Protein 5J41 (pdb70)

Radius of gyration: 21.09 Å; Cα contacts (8 Å, |Δi|>4): 608; chains: 2; bounding box: 46×56×52 Å

Solvent-accessible surface area: 17839 Å² total; per-residue (Å²): 108,73,15,20,0,10,19,41,49,12,37,11,64,0,2,5,1,16,0,0,0,16,14,52,49,58,63,40,101,48,84,94,10,56,91,142,78,31,128,126,26,74,42,92,88,73,7,29,44,16,115,18,6,39,1,54,37,54,141,18,51,0,22,30,11,15,0,1,5,3,6,0,0,47,52,48,47,10,22,21,146,66,87,87,20,7,0,49,0,0,9,0,0,15,4,0,32,59,5,9,57,102,0,47,58,9,1,98,104,76,43,153,79,10,61,120,109,28,52,175,54,3,67,41,61,0,118,11,2,24,49,20,0,58,139,24,99,46,2,150,30,32,3,8,13,99,68,13,1,0,0,0,1,5,0,0,1,0,0,41,8,0,68,62,3,10,114,39,23,3,123,73,17,94,45,0,52,57,0,19,41,85,2,26,60,69,115,121,0,130,64,16,29,78,28,94,98,22,79,114,42,68,10,3,53,58,73,86,95,116,19,24,0,10,19,40,50,13,36,10,66,0,2,5,1,15,0,0,0,15,14,51,46,56,81,51,122,50,83,93,11,56,91,144,76,31,130,125,27,74,43,89,89,73,7,30,43,15,115,18,6,40,1,55,37,55,140,18,50,0,22,31,9,16,0,0,5,3,6,0,0,45,50,52,47,9,23,21,146,65,86,85,20,6,0,50,0,0,9,0,1,14,4,0,32,60,4,9,56,103,1,46,56,9,1,99,104,75,36,130,86,10,62,121,109,30,53,173,53,2,68,41,61,0,117,11,2,23,49,17,0,58,138,25,100,45,2,151,30,30,3,8,12,97,68,13,1,0,0,0,0,4,0,0,1,0,0,38,8,0,66,62,3,11,114,36,22,2,123,77,20,92,44,0,46,56,0,21,44,84,2,27,59,69,113,121,0,129,66,16,30,76,26,93,98,21,78,114,42,68,10,3,52,57,72,65,95

B-factor: mean 14.86, std 7.81, range [5.64, 58.62]

Organism: Homo sapiens (NCBI:txid9606)

CATH classification: 3.40.30.10 (+1 more: 1.20.1050.10)

GO terms:
  GO:0004364 glutathione transferase activity (F, IDA)
  GO:1901687 glutathione derivative biosynthetic process (P, IDA)
  GO:0051122 hepoxilin biosynthetic process (P, IDA)
  GO:0110076 negative regulation of ferroptosis (P, IDA)
  GO:0006693 prostaglandin metabolic process (P, IDA)
  GO:0006749 glutathione metabolic process (P, IDA)
  GO:0006805 xenobiotic metabolic process (P, IDA)
  GO:0005634 nucleus (C, EXP)
  GO:0005737 cytoplasm (C, EXP)
  GO:0005739 mitochondrion (C, EXP)
  GO:0004364 glutathione transferase activity (F, EXP)
  GO:0007417 central nervous system development (P, TAS)
  GO:0005515 protein binding (F, IPI)
  GO:1904813 ficolin-1-rich granule lumen (C, TAS)
  GO:0034774 secretory granule lumen (C, TAS)
  GO:0005576 extracellular region (C, TAS)
  GO:0005829 cytosol (C, TAS)
  GO:0004602 glutathione peroxidase activity (F, IDA)
  GO:0043651 linoleic acid metabolic process (P, IDA)
  GO:0035730 S-nitrosoglutathione binding (F, IDA)

Sequence (417 aa):
PPYTVVYFPVVRGRCAALRMLLADQGQSSWKEEVVTVETWQEGSLKASCLYGQLPKFQDGDLTLYQSNTILRHLGRTLGLYGKDQQEAALVDMVNDGVEDLRCKYISLIYTNYEAGKDDYVKALPGQLKPFETLLSQNQGGKTFIVGDQISFADYNLLDLLLIHEVLAPGCLDAFPLLSSAYVGRLSARPKLKAFLASPEYVNLPINGNGKQPYTVVYFPVVRGRCAALRMMLLADQGQSWKEEVVTVETWQEGSLKASCLYGQLPKFQDGDLTLYQSNTILRHLGRTLGLYGKDQQEAALVDMVNDGVEDLRCKYISLIYTNYEAGKDDYVKALPGQLKPFETLLSQNQGGKTFIVGDQISFADYNLLDLLLIHEVLAPGCLDAFPLLSAYVGRLSARPKLKAFLASPEYVNLPINGNGKQ

InterPro domains:
  IPR003082 Glutathione S-transferase, Pi class [PR01268] (48-64)
  IPR003082 Glutathione S-transferase, Pi class [PR01268] (100-121)
  IPR003082 Glutathione S-transferase, Pi class [PR01268] (191-210)
  IPR004045 Glutathione S-transferase, N-terminal [PF02798] (6-74)
  IPR004045 Glutathione S-transferase, N-terminal [PS50404] (2-81)
  IPR004046 Glutathione S-transferase, C-terminal [PF14497] (98-196)
  IPR010987 Glutathione S-transferase, C-terminal-like [PS50405] (83-204)
  IPR036249 Thioredoxin-like superfamily [SSF52833] (2-75)
  IPR036282 Glutathione S-transferase, C-terminal domain superfamily [SSF47616] (79-206)
  IPR040079 Glutathione transferase family [SFLDS00019] (1-196)
  IPR050213 Glutathione S-transferase superfamily [PTHR11571] (1-196)

Structure (mmCIF, N/CA/C/O backbone):
data_5J41
#
_entry.id   5J41
#
_cell.length_a   78.495
_cell.length_b   89.458
_cell.length_c   69.001
_cell.angle_alpha   90.000
_cell.angle_beta   98.235
_cell.angle_gamma   90.000
#
_symmetry.space_group_name_H-M   'C 1 2 1'
#
loop_
_entity.id
_entity.type
_entity.pdbx_description
1 polymer 'Glutathione S-transferase P'
2 non-polymer '3-(3,4,5-trimethoxyphenyl)propanoic acid'
3 non-polymer GLUTATHIONE
4 non-polymer '2-(N-MORPHOLINO)-ETHANESULFONIC ACID'
5 water water
#
loop_
_atom_site.group_PDB
_atom_site.id
_atom_site.type_symbol
_atom_site.label_atom_id
_atom_site.label_alt_id
_atom_site.label_comp_id
_atom_site.label_asym_id
_atom_site.label_entity_id
_atom_site.label_seq_id
_atom_site.pdbx_PDB_ins_code
_atom_site.Cartn_x
_atom_site.Cartn_y
_atom_site.Cartn_z
_atom_site.occupancy
_atom_site.B_iso_or_equiv
_atom_site.auth_seq_id
_atom_site.auth_comp_id
_atom_site.auth_asym_id
_atom_site.auth_atom_id
_atom_site.pdbx_PDB_model_num
ATOM 1 N N . PRO A 1 1 ? 19.07296 0.03058 109.36739 1.000 19.32863 1 PRO A N 1
ATOM 2 C CA . PRO A 1 1 ? 19.52751 0.20469 107.98248 1.000 17.05204 1 PRO A CA 1
ATOM 3 C C . PRO A 1 1 ? 19.66015 1.70168 107.63231 1.000 13.36476 1 PRO A C 1
ATOM 4 O O . PRO A 1 1 ? 18.99523 2.51735 108.26111 1.000 14.45173 1 PRO A O 1
ATOM 8 N N . PRO A 1 2 ? 20.51119 2.05672 106.66243 1.000 14.51753 2 PRO A N 1
ATOM 9 C CA . PRO A 1 2 ? 20.62517 3.47387 106.27536 1.000 14.92021 2 PRO A CA 1
ATOM 10 C C . PRO A 1 2 ? 19.38544 4.01434 105.58734 1.000 11.86984 2 PRO A C 1
ATOM 11 O O . PRO A 1 2 ? 19.14574 5.23024 105.62161 1.000 12.75679 2 PRO A O 1
ATOM 15 N N . TYR A 1 3 ? 18.59445 3.14797 104.96736 1.000 11.33820 3 TYR A N 1
ATOM 16 C CA . TYR A 1 3 ? 17.46628 3.54003 104.14592 1.000 9.78538 3 TYR A CA 1
ATOM 17 C C . TYR A 1 3 ? 16.16232 3.08492 104.77768 1.000 10.06700 3 TYR A C 1
ATOM 18 O O . TYR A 1 3 ? 16.07315 1.99223 105.34360 1.000 11.11186 3 TYR A O 1
ATOM 27 N N . THR A 1 4 ? 15.12531 3.90183 104.60703 1.000 10.16438 4 THR A N 1
ATOM 28 C CA . THR A 1 4 ? 13.76966 3.54855 105.00411 1.000 9.81697 4 THR A CA 1
ATOM 29 C C . THR A 1 4 ? 12.82449 3.89120 103.86681 1.000 8.82737 4 THR A C 1
ATOM 30 O O . THR A 1 4 ? 12.88053 5.00259 103.32056 1.000 9.28796 4 THR A O 1
ATOM 34 N N . VAL A 1 5 ? 11.96754 2.93335 103.51452 1.000 9.00897 5 VAL A N 1
ATOM 35 C CA . VAL A 1 5 ? 10.90765 3.09281 102.52121 1.000 8.26941 5 VAL A CA 1
ATOM 36 C C . VAL A 1 5 ? 9.58615 3.15938 103.27639 1.000 8.72999 5 VAL A C 1
ATOM 37 O O . VAL A 1 5 ? 9.24239 2.22474 104.01773 1.000 9.59589 5 VAL A O 1
ATOM 41 N N . VAL A 1 6 ? 8.84395 4.25064 103.08577 1.000 8.74052 6 VAL A N 1
ATOM 42 C CA . VAL A 1 6 ? 7.54569 4.44348 103.72319 1.000 8.61156 6 VAL A CA 1
ATOM 43 C C . VAL A 1 6 ? 6.49773 4.38630 102.61918 1.000 7.82989 6 VAL A C 1
ATOM 44 O O . VAL A 1 6 ? 6.47419 5.25511 101.73269 1.000 8.33521 6 VAL A O 1
ATOM 48 N N . TYR A 1 7 ? 5.63973 3.36242 102.64749 1.000 8.35363 7 TYR A N 1
ATOM 49 C CA . TYR A 1 7 ? 4.73069 3.15155 101.53383 1.000 8.37995 7 TYR A CA 1
ATOM 50 C C . TYR A 1 7 ? 3.56142 2.27868 101.96248 1.000 8.22730 7 TYR A C 1
ATOM 51 O O . TYR A 1 7 ? 3.59523 1.61138 102.99818 1.000 9.35375 7 TYR A O 1
ATOM 60 N N . PHE A 1 8 ? 2.51634 2.29667 101.12826 1.000 9.36954 8 PHE A N 1
ATOM 61 C CA . PHE A 1 8 ? 1.40375 1.36970 101.25048 1.000 9.01161 8 PHE A CA 1
ATOM 62 C C . PHE A 1 8 ? 1.88850 -0.05782 100.99637 1.000 8.59050 8 PHE A C 1
ATOM 63 O O . PHE A 1 8 ? 2.95700 -0.26061 100.42037 1.000 8.60366 8 PHE A O 1
ATOM 71 N N . PRO A 1 9 ? 1.10986 -1.06530 101.41405 1.000 9.05898 9 PRO A N 1
ATOM 72 C CA . PRO A 1 9 ? 1.51478 -2.47439 101.21204 1.000 9.35112 9 PRO A CA 1
ATOM 73 C C . PRO A 1 9 ? 1.21970 -2.96065 99.79711 1.000 9.16689 9 PRO A C 1
ATOM 74 O O . PRO A 1 9 ? 0.39784 -3.85396 99.56475 1.000 10.58022 9 PRO A O 1
ATOM 78 N N A VAL A 1 10 ? 1.86592 -2.33363 98.81930 0.878 8.46417 10 VAL A N 1
ATOM 79 N N B VAL A 1 10 ? 1.96947 -2.38712 98.85319 0.122 8.45628 10 VAL A N 1
ATOM 80 C CA A VAL A 1 10 ? 1.75001 -2.70105 97.41481 0.878 8.28257 10 VAL A CA 1
ATOM 81 C CA B VAL A 1 10 ? 1.75443 -2.53351 97.41614 0.122 9.30112 10 VAL A CA 1
ATOM 82 C C A VAL A 1 10 ? 3.13787 -2.56836 96.80844 0.878 8.31152 10 VAL A C 1
ATOM 83 C C B VAL A 1 10 ? 3.12006 -2.43098 96.74247 0.122 8.64051 10 VAL A C 1
ATOM 84 O O A VAL A 1 10 ? 4.04384 -1.96891 97.39684 0.878 8.23783 10 VAL A O 1
ATOM 85 O O B VAL A 1 10 ? 4.02002 -1.75230 97.24540 0.122 8.25625 10 VAL A O 1
ATOM 92 N N . ARG A 1 11 ? 3.28831 -3.12450 95.60959 1.000 7.80883 11 ARG A N 1
ATOM 93 C CA . ARG A 1 11 ? 4.51555 -2.97132 94.84166 1.000 7.50090 11 ARG A CA 1
ATOM 94 C C . ARG A 1 11 ? 4.55713 -1.55555 94.26300 1.000 7.30351 11 ARG A C 1
ATOM 95 O O . ARG A 1 11 ? 5.40913 -0.74543 94.64913 1.000 7.53511 11 ARG A O 1
ATOM 103 N N . GLY A 1 12 ? 3.64114 -1.25891 93.34330 1.000 7.19823 12 GLY A N 1
ATOM 104 C CA . GLY A 1 12 ? 3.41018 0.10502 92.89885 1.000 7.78514 12 GLY A CA 1
ATOM 105 C C . GLY A 1 12 ? 4.67622 0.85145 92.52117 1.000 6.65869 12 GLY A C 1
ATOM 106 O O . GLY A 1 12 ? 5.54866 0.33958 91.80810 1.000 7.14559 12 GLY A O 1
ATOM 107 N N . ARG A 1 13 ? 4.77064 2.08791 93.00103 1.000 6.73765 13 ARG A N 1
ATOM 108 C CA . ARG A 1 13 ? 5.88020 2.97044 92.67232 1.000 7.36404 13 ARG A CA 1
ATOM 109 C C . ARG A 1 13 ? 7.12472 2.72749 93.51886 1.000 7.30877 13 ARG A C 1
ATOM 110 O O . ARG A 1 13 ? 8.10280 3.46792 93.38068 1.000 8.04570 13 ARG A O 1
ATOM 118 N N . CYS A 1 14 ? 7.12654 1.70617 94.37304 1.000 7.61407 14 CYS A N 1
ATOM 119 C CA . CYS A 1 14 ? 8.33727 1.30992 95.07943 1.000 7.34299 14 CYS A CA 1
ATOM 120 C C . CYS A 1 14 ? 8.96828 0.04486 94.51714 1.000 6.66132 14 CYS A C 1
ATOM 121 O O . CYS A 1 14 ? 10.06643 -0.32142 94.95208 1.000 7.39826 14 CYS A O 1
ATOM 124 N N . ALA A 1 15 ? 8.32842 -0.61637 93.54516 1.000 7.27982 15 ALA A N 1
ATOM 125 C CA . ALA A 1 15 ? 8.85075 -1.88513 93.05766 1.000 7.26140 15 ALA A CA 1
ATOM 126 C C . ALA A 1 15 ? 10.24221 -1.71403 92.46810 1.000 7.08506 15 ALA A C 1
ATOM 127 O O . ALA A 1 15 ? 11.15453 -2.48845 92.76634 1.000 7.50880 15 ALA A O 1
ATOM 129 N N . ALA A 1 16 ? 10.43047 -0.69656 91.62680 1.000 6.44025 16 ALA A N 1
ATOM 130 C CA . ALA A 1 16 ? 11.71792 -0.54776 90.95838 1.000 6.72975 16 ALA A CA 1
ATOM 131 C C . ALA A 1 16 ? 12.82863 -0.21270 91.94710 1.000 6.82713 16 ALA A C 1
ATOM 132 O O . ALA A 1 16 ? 13.93058 -0.77116 91.87313 1.000 7.23508 16 ALA A O 1
ATOM 134 N N . LEU A 1 17 ? 12.57572 0.73401 92.85490 1.000 6.49025 17 LEU A N 1
ATOM 135 C CA . LEU A 1 17 ? 13.62026 1.10729 93.79465 1.000 7.20086 17 LEU A CA 1
ATOM 136 C C . LEU A 1 17 ? 13.94775 -0.03659 94.74901 1.000 6.92188 17 LEU A C 1
ATOM 137 O O . LEU A 1 17 ? 15.10163 -0.16843 95.17886 1.000 7.69566 17 LEU A O 1
ATOM 142 N N . ARG A 1 18 ? 12.96654 -0.88061 95.08957 1.000 7.18507 18 ARG A N 1
ATOM 143 C CA . ARG A 1 18 ? 13.25938 -2.06458 95.89642 1.000 7.58775 18 ARG A CA 1
ATOM 144 C C . ARG A 1 18 ? 14.11296 -3.05759 95.12197 1.000 7.51406 18 ARG A C 1
ATOM 145 O O . ARG A 1 18 ? 15.05674 -3.63269 95.67636 1.000 8.63525 18 ARG A O 1
ATOM 153 N N . MET A 1 19 ? 13.78640 -3.30026 93.84476 1.000 8.02201 19 MET A N 1
ATOM 154 C CA . MET A 1 19 ? 14.62373 -4.17772 93.02764 1.000 7.63513 19 MET A CA 1
ATOM 155 C C . MET A 1 19 ? 16.04769 -3.65899 92.95864 1.000 7.63249 19 MET A C 1
ATOM 156 O O . MET A 1 19 ? 17.01126 -4.43566 93.03669 1.000 8.11150 19 MET A O 1
ATOM 161 N N . LEU A 1 20 ? 16.19045 -2.34077 92.79379 1.000 7.81146 20 LEU A N 1
ATOM 162 C CA . LEU A 1 20 ? 17.50691 -1.72233 92.76877 1.000 7.54301 20 LEU A CA 1
ATOM 163 C C . LEU A 1 20 ? 18.25842 -1.99818 94.06366 1.000 7.64302 20 LEU A C 1
ATOM 164 O O . LEU A 1 20 ? 19.39738 -2.47633 94.04283 1.000 8.95897 20 LEU A O 1
ATOM 169 N N . LEU A 1 21 ? 17.63596 -1.68839 95.20202 1.000 8.03517 21 LEU A N 1
ATOM 170 C CA . LEU A 1 21 ? 18.29456 -1.89876 96.48463 1.000 8.58261 21 LEU A CA 1
ATOM 171 C C . LEU A 1 21 ? 18.67674 -3.35919 96.67731 1.000 9.10635 21 LEU A C 1
ATOM 172 O O . LEU A 1 21 ? 19.80162 -3.67026 97.09149 1.000 9.71959 21 LEU A O 1
ATOM 177 N N . ALA A 1 22 ? 17.75614 -4.27878 96.38534 1.000 8.89580 22 ALA A N 1
ATOM 178 C CA . ALA A 1 22 ? 18.04011 -5.69940 96.58365 1.000 8.93002 22 ALA A CA 1
ATOM 179 C C . ALA A 1 22 ? 19.16634 -6.16102 95.67024 1.000 9.25637 22 ALA A C 1
ATOM 180 O O . ALA A 1 22 ? 20.08945 -6.85825 96.10655 1.000 10.63812 22 ALA A O 1
ATOM 182 N N . ASP A 1 23 ? 19.10285 -5.78879 94.39012 1.000 9.04056 23 ASP A N 1
ATOM 183 C CA . ASP A 1 23 ? 20.12455 -6.22403 93.44655 1.000 10.32492 23 ASP A CA 1
ATOM 184 C C . ASP A 1 23 ? 21.49097 -5.65270 93.79537 1.000 9.63010 23 ASP A C 1
ATOM 185 O O . ASP A 1 23 ? 22.51481 -6.26908 93.48956 1.000 11.49612 23 ASP A O 1
ATOM 190 N N . GLN A 1 24 ? 21.52297 -4.47272 94.41606 1.000 9.72222 24 GLN A N 1
ATOM 191 C CA . GLN A 1 24 ? 22.75643 -3.83705 94.85544 1.000 11.34610 24 GLN A CA 1
ATOM 192 C C . GLN A 1 24 ? 23.19040 -4.28027 96.24811 1.000 11.63297 24 GLN A C 1
ATOM 193 O O . GLN A 1 24 ? 24.16417 -3.73633 96.78593 1.000 14.50174 24 GLN A O 1
ATOM 199 N N . GLY A 1 25 ? 22.51004 -5.26098 96.83466 1.000 10.87499 25 GLY A N 1
ATOM 200 C CA . GLY A 1 25 ? 22.90731 -5.75559 98.13809 1.000 12.30937 25 GLY A CA 1
ATOM 201 C C . GLY A 1 25 ? 22.76260 -4.76302 99.27019 1.000 12.39886 25 GLY A C 1
ATOM 202 O O . GLY A 1 25 ? 23.48550 -4.86634 100.26732 1.000 14.64649 25 GLY A O 1
ATOM 203 N N . GLN A 1 26 ? 21.85198 -3.80233 99.14980 1.000 11.74615 26 GLN A N 1
ATOM 204 C CA . GLN A 1 26 ? 21.65522 -2.79343 100.17916 1.000 11.90669 26 GLN A CA 1
ATOM 205 C C . GLN A 1 26 ? 20.60150 -3.24343 101.17945 1.000 15.80453 26 GLN A C 1
ATOM 206 O O . GLN A 1 26 ? 19.69416 -4.01147 100.85137 1.000 18.96806 26 GLN A O 1
ATOM 212 N N . SER A 1 27 ? 20.72661 -2.75042 102.40762 1.000 16.20194 27 SER A N 1
ATOM 213 C CA A SER A 1 27 ? 19.76639 -3.02849 103.46293 0.547 17.30207 27 SER A CA 1
ATOM 214 C CA B SER A 1 27 ? 19.77333 -3.02576 103.46970 0.453 17.02836 27 SER A CA 1
ATOM 215 C C . SER A 1 27 ? 18.81733 -1.84857 103.62275 1.000 13.31475 27 SER A C 1
ATOM 216 O O . SER A 1 27 ? 19.22703 -0.68598 103.53160 1.000 15.11760 27 SER A O 1
ATOM 221 N N . TRP A 1 28 ? 17.54452 -2.15121 103.86425 1.000 12.64099 28 TRP A N 1
ATOM 222 C CA . TRP A 1 28 ? 16.58505 -1.08170 104.08458 1.000 11.49612 28 TRP A CA 1
ATOM 223 C C . TRP A 1 28 ? 15.47123 -1.55164 105.00119 1.000 11.89880 28 TRP A C 1
ATOM 224 O O . TRP A 1 28 ? 15.22853 -2.74943 105.15438 1.000 13.67532 28 TRP A O 1
ATOM 235 N N . LYS A 1 29 ? 14.81210 -0.59017 105.62793 1.000 11.10133 29 LYS A N 1
ATOM 236 C CA . LYS A 1 29 ? 13.64012 -0.82215 106.45340 1.000 11.11449 29 LYS A CA 1
ATOM 237 C C . LYS A 1 29 ? 12.38963 -0.47840 105.65752 1.000 10.14069 29 LYS A C 1
ATOM 238 O O . LYS A 1 29 ? 12.35122 0.54109 104.96155 1.000 11.10923 29 LYS A O 1
ATOM 244 N N . GLU A 1 30 ? 11.36576 -1.32228 105.77236 1.000 10.95921 30 GLU A N 1
ATOM 245 C CA . GLU A 1 30 ? 10.04215 -1.03322 105.23276 1.000 9.89329 30 GLU A CA 1
ATOM 246 C C . GLU A 1 30 ? 9.14004 -0.55751 106.36043 1.000 11.41716 30 GLU A C 1
ATOM 247 O O . GLU A 1 30 ? 8.92440 -1.28339 107.33947 1.000 13.78060 30 GLU A O 1
ATOM 253 N N . GLU A 1 31 ? 8.63124 0.65723 106.23270 1.000 10.24333 31 GLU A N 1
ATOM 254 C CA . GLU A 1 31 ? 7.60106 1.17704 107.11694 1.000 11.08554 31 GLU A CA 1
ATOM 255 C C . GLU A 1 31 ? 6.29298 1.13934 106.34142 1.000 9.84065 31 GLU A C 1
ATOM 256 O O . GLU A 1 31 ? 6.11110 1.88160 105.37019 1.000 10.75392 31 GLU A O 1
ATOM 262 N N . VAL A 1 32 ? 5.40351 0.25327 106.74546 1.000 11.03290 32 VAL A N 1
ATOM 263 C CA . VAL A 1 32 ? 4.17603 -0.00498 106.01109 1.000 10.82235 32 VAL A CA 1
ATOM 264 C C . VAL A 1 32 ? 3.08117 0.90220 106.54622 1.000 10.35387 32 VAL A C 1
ATOM 265 O O . VAL A 1 32 ? 2.83713 0.94900 107.75814 1.000 13.38845 32 VAL A O 1
ATOM 269 N N . VAL A 1 33 ? 2.40188 1.59236 105.64085 1.000 10.71444 33 VAL A N 1
ATOM 270 C CA . VAL A 1 33 ? 1.29383 2.47408 105.97238 1.000 11.62245 33 VAL A CA 1
ATOM 271 C C . VAL A 1 33 ? 0.03816 1.85235 105.38247 1.000 11.54612 33 VAL A C 1
ATOM 272 O O . VAL A 1 33 ? -0.08227 1.72795 104.15970 1.000 13.61216 33 VAL A O 1
ATOM 276 N N . THR A 1 34 ? -0.89858 1.46102 106.23279 1.000 15.06233 34 THR A N 1
ATOM 277 C CA . THR A 1 34 ? -2.13241 0.94481 105.66936 1.000 17.54421 34 THR A CA 1
ATOM 278 C C . THR A 1 34 ? -3.01028 2.09900 105.19899 1.000 17.68370 34 THR A C 1
ATOM 279 O O . THR A 1 34 ? -2.86884 3.24582 105.64027 1.000 15.65714 34 THR A O 1
ATOM 283 N N . VAL A 1 35 ? -3.92770 1.78768 104.27925 1.000 20.08662 35 VAL A N 1
ATOM 284 C CA . VAL A 1 35 ? -4.87158 2.80936 103.83229 1.000 21.82367 35 VAL A CA 1
ATOM 285 C C . VAL A 1 35 ? -5.66472 3.35963 105.01227 1.000 21.54469 35 VAL A C 1
ATOM 286 O O . VAL A 1 35 ? -5.99392 4.55045 105.04584 1.000 22.08949 35 VAL A O 1
ATOM 290 N N . GLU A 1 36 ? -5.93302 2.52509 106.01968 1.000 23.36596 36 GLU A N 1
ATOM 291 C CA . GLU A 1 36 ? -6.61476 2.98347 107.22817 1.000 21.90263 36 GLU A CA 1
ATOM 292 C C . GLU A 1 36 ? -5.82729 4.07006 107.94351 1.000 26.72952 36 GLU A C 1
ATOM 293 O O . GLU A 1 36 ? -6.36989 5.12371 108.30047 1.000 25.95574 36 GLU A O 1
ATOM 299 N N . THR A 1 37 ? -4.56188 3.78720 108.24180 1.000 21.80525 37 THR A N 1
ATOM 300 C CA . THR A 1 37 ? -3.70263 4.77696 108.87665 1.000 20.39455 37 THR A CA 1
ATOM 301 C C . THR A 1 37 ? -3.62453 6.04616 108.03555 1.000 19.74974 37 THR A C 1
ATOM 302 O O . THR A 1 37 ? -3.65029 7.16314 108.56535 1.000 21.36309 37 THR A O 1
ATOM 306 N N . TRP A 1 38 ? -3.53915 5.89063 106.71581 1.000 15.56239 38 TRP A N 1
ATOM 307 C CA . TRP A 1 38 ? -3.46257 7.04387 105.82995 1.000 15.45185 38 TRP A CA 1
ATOM 308 C C . TRP A 1 38 ? -4.70803 7.91532 105.94680 1.000 15.98350 38 TRP A C 1
ATOM 309 O O . TRP A 1 38 ? -4.61935 9.14817 105.87055 1.000 16.72043 38 TRP A O 1
ATOM 320 N N . GLN A 1 39 ? -5.87965 7.29645 106.14615 1.000 17.69949 39 GLN A N 1
ATOM 321 C CA . GLN A 1 39 ? -7.11741 8.06321 106.27330 1.000 20.11557 39 GLN A CA 1
ATOM 322 C C . GLN A 1 39 ? -7.13152 8.94353 107.50781 1.000 18.75488 39 GLN A C 1
ATOM 323 O O . GLN A 1 39 ? -7.87306 9.93228 107.53116 1.000 24.19501 39 GLN A O 1
ATOM 329 N N . GLU A 1 40 ? -6.34962 8.60434 108.53844 1.000 19.59709 40 GLU A N 1
ATOM 330 C CA . GLU A 1 40 ? -6.29543 9.44384 109.73292 1.000 22.95802 40 GLU A CA 1
ATOM 331 C C . GLU A 1 40 ? -5.82287 10.85469 109.39582 1.000 20.73933 40 GLU A C 1
ATOM 332 O O . GLU A 1 40 ? -6.29235 11.82944 109.99217 1.000 22.14476 40 GLU A O 1
ATOM 338 N N . GLY A 1 41 ? -4.89004 10.98417 108.44881 1.000 18.92595 41 GLY A N 1
ATOM 339 C CA . GLY A 1 41 ? -4.56410 12.25347 107.83491 1.000 18.66276 41 GLY A CA 1
ATOM 340 C C . GLY A 1 41 ? -3.25610 12.88378 108.27717 1.000 18.05743 41 GLY A C 1
ATOM 341 O O . GLY A 1 41 ? -2.73243 13.73853 107.55232 1.000 17.07573 41 GLY A O 1
ATOM 342 N N . SER A 1 42 ? -2.71123 12.50089 109.43837 1.000 18.29693 42 SER A N 1
ATOM 343 C CA . SER A 1 42 ? -1.55147 13.22189 109.95871 1.000 17.88372 42 SER A CA 1
ATOM 344 C C . SER A 1 42 ? -0.29633 12.96240 109.12809 1.000 15.94665 42 SER A C 1
ATOM 345 O O . SER A 1 42 ? 0.44292 13.90124 108.81105 1.000 15.31236 42 SER A O 1
ATOM 348 N N . LEU A 1 43 ? -0.03048 11.70408 108.76909 1.000 14.97548 43 LEU A N 1
ATOM 349 C CA . LEU A 1 43 ? 1.11935 11.42698 107.91658 1.000 12.25673 43 LEU A CA 1
ATOM 350 C C . LEU A 1 43 ? 0.98637 12.14637 106.58175 1.000 11.93827 43 LEU A C 1
ATOM 351 O O . LEU A 1 43 ? 1.92988 12.80006 106.11989 1.000 11.49085 43 LEU A O 1
ATOM 356 N N . LYS A 1 44 ? -0.18938 12.04941 105.95668 1.000 11.48822 44 LYS A N 1
ATOM 357 C CA . LYS A 1 44 ? -0.39958 12.68976 104.66101 1.000 12.00670 44 LYS A CA 1
ATOM 358 C C . LYS A 1 44 ? -0.12051 14.18256 104.71874 1.000 11.84353 44 LYS A C 1
ATOM 359 O O . LYS A 1 44 ? 0.55076 14.73130 103.83430 1.000 12.26989 44 LYS A O 1
ATOM 365 N N . ALA A 1 45 ? -0.62820 14.85588 105.75420 1.000 12.17514 45 ALA A N 1
ATOM 366 C CA . ALA A 1 45 ? -0.42919 16.29802 105.88366 1.000 12.38833 45 ALA A CA 1
ATOM 367 C C . ALA A 1 45 ? 1.04229 16.64935 106.01723 1.000 13.15158 45 ALA A C 1
ATOM 368 O O . ALA A 1 45 ? 1.44913 17.74790 105.62828 1.000 16.39670 45 ALA A O 1
ATOM 370 N N . SER A 1 46 ? 1.85309 15.73507 106.55820 1.000 11.93038 46 SER A N 1
ATOM 371 C CA . SER A 1 46 ? 3.27953 15.96587 106.72538 1.000 12.72784 46 SER A CA 1
ATOM 372 C C . SER A 1 46 ? 4.09550 15.64855 105.47262 1.000 10.57232 46 SER A C 1
ATOM 373 O O . SER A 1 46 ? 5.28648 15.97195 105.43647 1.000 12.30411 46 SER A O 1
ATOM 376 N N . CYS A 1 47 ? 3.51297 14.99254 104.46800 1.000 9.93803 47 CYS A N 1
ATOM 377 C CA . CYS A 1 47 ? 4.24423 14.65815 103.25420 1.000 8.51944 47 CYS A CA 1
ATOM 378 C C . CYS A 1 47 ? 4.25933 15.86344 102.32357 1.000 8.79053 47 CYS A C 1
ATOM 379 O O . CYS A 1 47 ? 3.23835 16.53935 102.15727 1.000 9.98014 47 CYS A O 1
ATOM 382 N N . LEU A 1 48 ? 5.40912 16.10526 101.68358 1.000 8.53523 48 LEU A N 1
ATOM 383 C CA . LEU A 1 48 ? 5.59241 17.33999 100.92041 1.000 8.23520 48 LEU A CA 1
ATOM 384 C C . LEU A 1 48 ? 4.48421 17.55596 99.89662 1.000 8.16677 48 LEU A C 1
ATOM 385 O O . LEU A 1 48 ? 3.93123 18.66083 99.78236 1.000 8.81158 48 LEU A O 1
ATOM 390 N N . TYR A 1 49 ? 4.17674 16.52611 99.10906 1.000 7.68513 49 TYR A N 1
ATOM 391 C CA . TYR A 1 49 ? 3.13379 16.59577 98.09361 1.000 7.96148 49 TYR A CA 1
ATOM 392 C C . TYR A 1 49 ? 1.90099 15.79251 98.49311 1.000 8.64841 49 TYR A C 1
ATOM 393 O O . TYR A 1 49 ? 1.10554 15.40994 97.62968 1.000 9.36691 49 TYR A O 1
ATOM 402 N N . GLY A 1 50 ? 1.74361 15.50830 99.78523 1.000 8.26941 50 GLY A N 1
ATOM 403 C CA . GLY A 1 50 ? 0.58876 14.76803 100.25461 1.000 9.00634 50 GLY A CA 1
ATOM 404 C C . GLY A 1 50 ? 0.53514 13.31509 99.83150 1.000 8.55892 50 GLY A C 1
ATOM 405 O O . GLY A 1 50 ? -0.54066 12.71198 99.87831 1.000 10.10384 50 GLY A O 1
ATOM 406 N N . GLN A 1 51 ? 1.66907 12.72342 99.44987 1.000 8.48523 51 GLN A N 1
ATOM 407 C CA . GLN A 1 51 ? 1.67925 11.38539 98.87548 1.000 7.95359 51 GLN A CA 1
ATOM 408 C C . GLN A 1 51 ? 2.88857 10.57267 99.33466 1.000 8.06149 51 GLN A C 1
ATOM 409 O O . GLN A 1 51 ? 3.89391 11.09732 99.81664 1.000 8.16150 51 GLN A O 1
ATOM 415 N N . LEU A 1 52 ? 2.76710 9.25714 99.14524 1.000 8.29310 52 LEU A N 1
ATOM 416 C CA . LEU A 1 52 ? 3.85257 8.28939 99.33418 1.000 8.01149 52 LEU A CA 1
ATOM 417 C C . LEU A 1 52 ? 4.27072 7.76696 97.94838 1.000 7.92463 52 LEU A C 1
ATOM 418 O O . LEU A 1 52 ? 3.47162 7.77722 97.01206 1.000 8.52997 52 LEU A O 1
ATOM 423 N N . PRO A 1 53 ? 5.49779 7.25833 97.80912 1.000 7.22718 53 PRO A N 1
ATOM 424 C CA . PRO A 1 53 ? 6.47584 6.96339 98.86060 1.000 7.95359 53 PRO A CA 1
ATOM 425 C C . PRO A 1 53 ? 7.17467 8.16471 99.45268 1.000 6.99821 53 PRO A C 1
ATOM 426 O O . PRO A 1 53 ? 7.33794 9.20456 98.81060 1.000 7.74303 53 PRO A O 1
ATOM 430 N N . LYS A 1 54 ? 7.56478 7.96887 100.70128 1.000 7.65092 54 LYS A N 1
ATOM 431 C CA . LYS A 1 54 ? 8.51938 8.79124 101.42126 1.000 8.26152 54 LYS A CA 1
ATOM 432 C C . LYS A 1 54 ? 9.74048 7.91634 101.66280 1.000 8.16940 54 LYS A C 1
ATOM 433 O O . LYS A 1 54 ? 9.60390 6.70881 101.88435 1.000 9.19058 54 LYS A O 1
ATOM 439 N N . PHE A 1 55 ? 10.93505 8.49976 101.58947 1.000 8.73263 55 PHE A N 1
ATOM 440 C CA . PHE A 1 55 ? 12.17487 7.74005 101.66034 1.000 8.21151 55 PHE A CA 1
ATOM 441 C C . PHE A 1 55 ? 13.14118 8.49060 102.55558 1.000 8.09834 55 PHE A C 1
ATOM 442 O O . PHE A 1 55 ? 13.21934 9.72397 102.50047 1.000 9.44061 55 PHE A O 1
ATOM 450 N N . GLN A 1 56 ? 13.87324 7.75729 103.37676 1.000 8.38522 56 GLN A N 1
ATOM 451 C CA . GLN A 1 56 ? 14.89613 8.34477 104.22419 1.000 8.65893 56 GLN A CA 1
ATOM 452 C C . GLN A 1 56 ? 16.23223 7.69634 103.91725 1.000 9.53799 56 GLN A C 1
ATOM 453 O O . GLN A 1 56 ? 16.32195 6.46848 103.79448 1.000 10.94079 56 GLN A O 1
ATOM 459 N N . ASP A 1 57 ? 17.25560 8.52545 103.75211 1.000 10.24333 57 ASP A N 1
ATOM 460 C CA . ASP A 1 57 ? 18.64838 8.10059 103.63831 1.000 10.82235 57 ASP A CA 1
ATOM 461 C C . ASP A 1 57 ? 19.35676 8.90521 104.72149 1.000 11.18555 57 ASP A C 1
ATOM 462 O O . ASP A 1 57 ? 19.67773 10.08302 104.52123 1.000 10.60390 57 ASP A O 1
ATOM 467 N N . GLY A 1 58 ? 19.55783 8.29702 105.88207 1.000 11.66982 58 GLY A N 1
ATOM 468 C CA . GLY A 1 58 ? 19.99759 9.08840 107.02482 1.000 11.71456 58 GLY A CA 1
ATOM 469 C C . GLY A 1 58 ? 18.97552 10.17446 107.29721 1.000 12.53835 58 GLY A C 1
ATOM 470 O O . GLY A 1 58 ? 17.76568 9.94093 107.24691 1.000 14.24381 58 GLY A O 1
ATOM 471 N N . ASP A 1 59 ? 19.45070 11.40267 107.51101 1.000 10.83288 59 ASP A N 1
ATOM 472 C CA . ASP A 1 59 ? 18.55347 12.52138 107.77785 1.000 12.31727 59 ASP A CA 1
ATOM 473 C C . ASP A 1 59 ? 18.02999 13.19173 106.51398 1.000 11.30136 59 ASP A C 1
ATOM 474 O O . ASP A 1 59 ? 17.38779 14.24223 106.61037 1.000 12.67784 59 ASP A O 1
ATOM 479 N N . LEU A 1 60 ? 18.31762 12.64106 105.33732 1.000 10.73550 60 LEU A N 1
ATOM 480 C CA . LEU A 1 60 ? 17.76931 13.16856 104.09769 1.000 10.16701 60 LEU A CA 1
ATOM 481 C C . LEU A 1 60 ? 16.42274 12.50520 103.85009 1.000 10.12753 60 LEU A C 1
ATOM 482 O O . LEU A 1 60 ? 16.35011 11.28039 103.67283 1.000 11.14081 60 LEU A O 1
ATOM 487 N N . THR A 1 61 ? 15.36309 13.29844 103.83921 1.000 9.66958 61 THR A N 1
ATOM 488 C CA . THR A 1 61 ? 14.02585 12.80041 103.56214 1.000 8.66946 61 THR A CA 1
ATOM 489 C C . THR A 1 61 ? 13.63201 13.21592 102.15582 1.000 8.30626 61 THR A C 1
ATOM 490 O O . THR A 1 61 ? 13.68162 14.40341 101.81036 1.000 9.71959 61 THR A O 1
ATOM 494 N N . LEU A 1 62 ? 13.25246 12.24376 101.34700 1.000 7.92727 62 LEU A N 1
ATOM 495 C CA . LEU A 1 62 ? 12.84750 12.49576 99.97969 1.000 8.34837 62 LEU A CA 1
ATOM 496 C C . LEU A 1 62 ? 11.41476 12.03349 99.76372 1.000 7.27719 62 LEU A C 1
ATOM 497 O O . LEU A 1 62 ? 10.93462 11.09076 100.40404 1.000 9.83276 62 LEU A O 1
ATOM 502 N N . TYR A 1 63 ? 10.75150 12.70293 98.83731 1.000 7.11138 63 TYR A N 1
ATOM 503 C CA . TYR A 1 63 ? 9.50425 12.27836 98.23264 1.000 7.98254 63 TYR A CA 1
ATOM 504 C C . TYR A 1 63 ? 9.76293 12.19881 96.73936 1.000 7.79567 63 TYR A C 1
ATOM 505 O O . TYR A 1 63 ? 10.75981 12.74215 96.24595 1.000 8.59577 63 TYR A O 1
ATOM 514 N N . GLN A 1 64 ? 8.83740 11.52958 96.02950 1.000 6.90609 64 GLN A N 1
ATOM 515 C CA . GLN A 1 64 ? 8.83665 11.34850 94.57398 1.000 6.56921 64 GLN A CA 1
ATOM 516 C C . GLN A 1 64 ? 9.63400 10.11238 94.17496 1.000 5.92176 64 GLN A C 1
ATOM 517 O O . GLN A 1 64 ? 10.85694 10.07172 94.33196 1.000 6.30602 64 GLN A O 1
ATOM 523 N N . SER A 1 65 ? 8.94377 9.09781 93.64511 1.000 6.19285 65 SER A N 1
ATOM 524 C CA . SER A 1 65 ? 9.58116 7.82029 93.32717 1.000 6.27444 65 SER A CA 1
ATOM 525 C C . SER A 1 65 ? 10.78601 7.98069 92.40047 1.000 5.80333 65 SER A C 1
ATOM 526 O O . SER A 1 65 ? 11.81233 7.32270 92.60389 1.000 6.84293 65 SER A O 1
ATOM 529 N N . ASN A 1 66 ? 10.69899 8.84364 91.37714 1.000 6.24812 66 ASN A N 1
ATOM 530 C CA . ASN A 1 66 ? 11.84793 9.00785 90.48263 1.000 5.89808 66 ASN A CA 1
ATOM 531 C C . ASN A 1 66 ? 12.97986 9.80381 91.11784 1.000 6.19022 66 ASN A C 1
ATOM 532 O O . ASN A 1 66 ? 14.12965 9.67479 90.68731 1.000 6.89030 66 ASN A O 1
ATOM 537 N N . THR A 1 67 ? 12.67062 10.65212 92.10138 1.000 6.01914 67 THR A N 1
ATOM 538 C CA . THR A 1 67 ? 13.72797 11.29615 92.87310 1.000 6.54552 67 THR A CA 1
ATOM 539 C C . THR A 1 67 ? 14.50794 10.25947 93.66578 1.000 5.94545 67 THR A C 1
ATOM 540 O O . THR A 1 67 ? 15.73937 10.31977 93.73579 1.000 6.85345 67 THR A O 1
ATOM 544 N N . ILE A 1 68 ? 13.79995 9.29770 94.26152 1.000 6.61395 68 ILE A N 1
ATOM 545 C CA . ILE A 1 68 ? 14.47225 8.23100 94.99769 1.000 7.03242 68 ILE A CA 1
ATOM 546 C C . ILE A 1 68 ? 15.34493 7.41117 94.05288 1.000 6.01388 68 ILE A C 1
ATOM 547 O O . ILE A 1 68 ? 16.51141 7.13775 94.35094 1.000 6.86135 68 ILE A O 1
ATOM 552 N N . LEU A 1 69 ? 14.80746 7.05075 92.88064 1.000 6.83766 69 LEU A N 1
ATOM 553 C CA . LEU A 1 69 ? 15.59274 6.29491 91.90450 1.000 6.77713 69 LEU A CA 1
ATOM 554 C C . LEU A 1 69 ? 16.85055 7.04887 91.47889 1.000 6.26391 69 LEU A C 1
ATOM 555 O O . LEU A 1 69 ? 17.94081 6.46944 91.42042 1.000 7.48774 69 LEU A O 1
ATOM 560 N N . ARG A 1 70 ? 16.72233 8.34645 91.18136 1.000 6.47972 70 ARG A N 1
ATOM 561 C CA . ARG A 1 70 ? 17.88098 9.13008 90.75316 1.000 7.67724 70 ARG A CA 1
ATOM 562 C C . ARG A 1 70 ? 18.89471 9.30211 91.87715 1.000 7.34562 70 ARG A C 1
ATOM 563 O O . ARG A 1 70 ? 20.10916 9.30030 91.63195 1.000 7.74303 70 ARG A O 1
ATOM 571 N N . HIS A 1 71 ? 18.41646 9.44676 93.11354 1.000 7.48248 71 HIS A N 1
ATOM 572 C CA . HIS A 1 71 ? 19.31902 9.58831 94.25169 1.000 8.20362 71 HIS A CA 1
ATOM 573 C C . HIS A 1 71 ? 20.13244 8.31718 94.45337 1.000 7.31930 71 HIS A C 1
ATOM 574 O O . HIS A 1 71 ? 21.35569 8.36277 94.63165 1.000 8.02991 71 HIS A O 1
ATOM 581 N N . LEU A 1 72 ? 19.46670 7.16058 94.43564 1.000 7.46142 72 LEU A N 1
ATOM 582 C CA . LEU A 1 72 ? 20.18190 5.89140 94.51757 1.000 7.87989 72 LEU A CA 1
ATOM 583 C C . LEU A 1 72 ? 21.08035 5.69862 93.30570 1.000 7.12717 72 LEU A C 1
ATOM 584 O O . LEU A 1 72 ? 22.20511 5.20434 93.42886 1.000 8.90633 72 LEU A O 1
ATOM 589 N N . GLY A 1 73 ? 20.61495 6.10726 92.12608 1.000 8.09308 73 GLY A N 1
ATOM 590 C CA . GLY A 1 73 ? 21.45892 6.01325 90.94094 1.000 9.85118 73 GLY A CA 1
ATOM 591 C C . GLY A 1 73 ? 22.73662 6.81747 91.06965 1.000 9.05898 73 GLY A C 1
ATOM 592 O O . GLY A 1 73 ? 23.82605 6.34476 90.74135 1.000 9.84855 73 GLY A O 1
ATOM 593 N N . ARG A 1 74 ? 22.61733 8.04664 91.56140 1.000 10.18806 74 ARG A N 1
ATOM 594 C CA . ARG A 1 74 ? 23.77132 8.92108 91.72856 1.000 11.53559 74 ARG A CA 1
ATOM 595 C C . ARG A 1 74 ? 24.72514 8.35608 92.77401 1.000 13.05946 74 ARG A C 1
ATOM 596 O O . ARG A 1 74 ? 25.93833 8.23966 92.54190 1.000 14.61228 74 ARG A O 1
ATOM 604 N N . THR A 1 75 ? 24.19311 7.95116 93.92526 1.000 11.07238 75 THR A N 1
ATOM 605 C CA . THR A 1 75 ? 25.05396 7.56853 95.02685 1.000 13.74902 75 THR A CA 1
ATOM 606 C C . THR A 1 75 ? 25.63403 6.16878 94.87059 1.000 11.48032 75 THR A C 1
ATOM 607 O O . THR A 1 75 ? 26.70059 5.89358 95.43265 1.000 14.59649 75 THR A O 1
ATOM 611 N N . LEU A 1 76 ? 24.99374 5.28829 94.09750 1.000 11.64613 76 LEU A N 1
ATOM 612 C CA . LEU A 1 76 ? 25.47948 3.92751 93.89941 1.000 11.02237 76 LEU A CA 1
ATOM 613 C C . LEU A 1 76 ? 26.10357 3.70986 92.52374 1.000 10.20122 76 LEU A C 1
ATOM 614 O O . LEU A 1 76 ? 26.41918 2.57009 92.17552 1.000 11.34083 76 LEU A O 1
ATOM 619 N N . GLY A 1 77 ? 26.30033 4.76810 91.74718 1.000 10.46704 77 GLY A N 1
ATOM 620 C CA . GLY A 1 77 ? 26.97288 4.63094 90.46270 1.000 10.61969 77 GLY A CA 1
ATOM 621 C C . GLY A 1 77 ? 26.15418 3.91517 89.40996 1.000 9.35638 77 GLY A C 1
ATOM 622 O O . GLY A 1 77 ? 26.70183 3.12001 88.63269 1.000 11.00658 77 GLY A O 1
ATOM 623 N N . LEU A 1 78 ? 24.85301 4.17240 89.37514 1.000 8.20362 78 LEU A N 1
ATOM 624 C CA . LEU A 1 78 ? 23.91394 3.55256 88.44372 1.000 9.04845 78 LEU A CA 1
ATOM 625 C C . LEU A 1 78 ? 23.27188 4.63317 87.58093 1.000 8.05886 78 LEU A C 1
ATOM 626 O O . LEU A 1 78 ? 22.05208 4.65812 87.38604 1.000 8.37206 78 LEU A O 1
ATOM 631 N N . TYR A 1 79 ? 24.09488 5.54024 87.05595 1.000 9.78802 79 TYR A N 1
ATOM 632 C CA . TYR A 1 79 ? 23.60352 6.71750 86.35910 1.000 9.77749 79 TYR A CA 1
ATOM 633 C C . TYR A 1 79 ? 24.49357 7.01659 85.16338 1.000 10.77234 79 TYR A C 1
ATOM 634 O O . TYR A 1 79 ? 24.75285 8.17945 84.83521 1.000 12.33569 79 TYR A O 1
ATOM 643 N N . GLY A 1 80 ? 24.98127 5.97305 84.49525 1.000 11.10396 80 GLY A N 1
ATOM 644 C CA . GLY A 1 80 ? 25.79973 6.14307 83.31134 1.000 12.28568 80 GLY A CA 1
ATOM 645 C C . GLY A 1 80 ? 27.25921 6.39925 83.63510 1.000 12.11198 80 GLY A C 1
ATOM 646 O O . GLY A 1 80 ? 27.63989 6.71633 84.76313 1.000 14.24381 80 GLY A O 1
ATOM 647 N N . LYS A 1 81 ? 28.09701 6.26329 82.60719 1.000 13.14894 81 LYS A N 1
ATOM 648 C CA . LYS A 1 81 ? 29.53827 6.43412 82.76755 1.000 14.36751 81 LYS A CA 1
ATOM 649 C C . LYS A 1 81 ? 29.99167 7.87208 82.58362 1.000 14.95969 81 LYS A C 1
ATOM 650 O O . LYS A 1 81 ? 31.11532 8.20282 82.98005 1.000 17.50473 81 LYS A O 1
ATOM 656 N N . ASP A 1 82 ? 29.16736 8.71166 81.96573 1.000 14.63070 82 ASP A N 1
ATOM 657 C CA . ASP A 1 82 ? 29.51821 10.09254 81.65809 1.000 14.19644 82 ASP A CA 1
ATOM 658 C C . ASP A 1 82 ? 28.22376 10.87462 81.49944 1.000 13.96483 82 ASP A C 1
ATOM 659 O O . ASP A 1 82 ? 27.13137 10.32192 81.63979 1.000 12.39359 82 ASP A O 1
ATOM 664 N N . GLN A 1 83 ? 28.35327 12.16832 81.19443 1.000 14.36488 83 GLN A N 1
ATOM 665 C CA . GLN A 1 83 ? 27.16834 13.01818 81.10678 1.000 13.40687 83 GLN A CA 1
ATOM 666 C C . GLN A 1 83 ? 26.26622 12.61467 79.95332 1.000 13.25422 83 GLN A C 1
ATOM 667 O O . GLN A 1 83 ? 25.04325 12.70853 80.06268 1.000 11.91459 83 GLN A O 1
ATOM 673 N N . GLN A 1 84 ? 26.84982 12.18849 78.83398 1.000 13.67532 84 GLN A N 1
ATOM 674 C CA . GLN A 1 84 ? 26.04053 11.74591 77.70364 1.000 14.18591 84 GLN A CA 1
ATOM 675 C C . GLN A 1 84 ? 25.16299 10.56691 78.10420 1.000 12.68836 84 GLN A C 1
ATOM 676 O O . GLN A 1 84 ? 23.94784 10.57293 77.87758 1.000 12.44360 84 GLN A O 1
ATOM 682 N N . GLU A 1 85 ? 25.76657 9.54817 78.72581 1.000 12.94892 85 GLU A N 1
ATOM 683 C CA . GLU A 1 85 ? 24.98945 8.39957 79.16302 1.000 11.73035 85 GLU A CA 1
ATOM 684 C C . GLU A 1 85 ? 23.97073 8.78810 80.21828 1.000 9.30901 85 GLU A C 1
ATOM 685 O O . GLU A 1 85 ? 22.85893 8.26290 80.22242 1.000 9.41692 85 GLU A O 1
ATOM 691 N N . ALA A 1 86 ? 24.32064 9.71740 81.11436 1.000 9.59589 86 ALA A N 1
ATOM 692 C CA . ALA A 1 86 ? 23.34582 10.14786 82.11507 1.000 9.45640 86 ALA A CA 1
ATOM 693 C C . ALA A 1 86 ? 22.10593 10.73596 81.45377 1.000 8.06939 86 ALA A C 1
ATOM 694 O O . ALA A 1 86 ? 20.98492 10.49246 81.89945 1.000 7.66671 86 ALA A O 1
ATOM 696 N N . ALA A 1 87 ? 22.29381 11.52760 80.39517 1.000 8.57208 87 ALA A N 1
ATOM 697 C CA . ALA A 1 87 ? 21.15239 12.08391 79.67803 1.000 8.17730 87 ALA A CA 1
ATOM 698 C C . ALA A 1 87 ? 20.30996 10.98497 79.03642 1.000 7.72461 87 ALA A C 1
ATOM 699 O O . ALA A 1 87 ? 19.07652 11.05233 79.05642 1.000 7.88779 87 ALA A O 1
ATOM 701 N N . LEU A 1 88 ? 20.95753 9.96790 78.45925 1.000 8.35100 88 LEU A N 1
ATOM 702 C CA . LEU A 1 88 ? 20.21895 8.86416 77.85083 1.000 8.33258 88 LEU A CA 1
ATOM 703 C C . LEU A 1 88 ? 19.46939 8.06025 78.90543 1.000 7.80620 88 LEU A C 1
ATOM 704 O O . LEU A 1 88 ? 18.34269 7.61576 78.66520 1.000 8.15624 88 LEU A O 1
ATOM 709 N N . VAL A 1 89 ? 20.06683 7.88675 80.08862 1.000 7.25877 89 VAL A N 1
ATOM 710 C CA . VAL A 1 89 ? 19.37412 7.22803 81.19642 1.000 7.84041 89 VAL A CA 1
ATOM 711 C C . VAL A 1 89 ? 18.11717 8.00592 81.57195 1.000 7.19560 89 VAL A C 1
ATOM 712 O O . VAL A 1 89 ? 17.04172 7.43072 81.76584 1.000 7.06664 89 VAL A O 1
ATOM 716 N N . ASP A 1 90 ? 18.23562 9.33620 81.67114 1.000 6.96399 90 ASP A N 1
ATOM 717 C CA . ASP A 1 90 ? 17.06004 10.16456 81.94312 1.000 7.09822 90 ASP A CA 1
ATOM 718 C C . ASP A 1 90 ? 16.00905 10.00243 80.85858 1.000 6.55342 90 ASP A C 1
ATOM 719 O O . ASP A 1 90 ? 14.80984 9.94154 81.14897 1.000 7.03769 90 ASP A O 1
ATOM 724 N N . MET A 1 91 ? 16.44322 9.95492 79.59756 1.000 7.08769 91 MET A N 1
ATOM 725 C CA . MET A 1 91 ? 15.49721 9.85997 78.49097 1.000 7.20876 91 MET A CA 1
ATOM 726 C C . MET A 1 91 ? 14.70719 8.56171 78.57419 1.000 6.68764 91 MET A C 1
ATOM 727 O O . MET A 1 91 ? 13.49398 8.54687 78.32760 1.000 7.37457 91 MET A O 1
ATOM 732 N N . VAL A 1 92 ? 15.37488 7.46491 78.95159 1.000 6.90872 92 VAL A N 1
ATOM 733 C CA . VAL A 1 92 ? 14.67979 6.19692 79.17625 1.000 7.73514 92 VAL A CA 1
ATOM 734 C C . VAL A 1 92 ? 13.71569 6.32494 80.34551 1.000 6.55342 92 VAL A C 1
ATOM 735 O O . VAL A 1 92 ? 12.54093 5.95125 80.25062 1.000 6.78239 92 VAL A O 1
ATOM 739 N N . ASN A 1 93 ? 14.20132 6.84480 81.47836 1.000 6.57447 93 ASN A N 1
ATOM 740 C CA . ASN A 1 93 ? 13.35804 6.85854 82.66168 1.000 7.00610 93 ASN A CA 1
ATOM 741 C C . ASN A 1 93 ? 12.12479 7.72479 82.46521 1.000 6.51131 93 ASN A C 1
ATOM 742 O O . ASN A 1 93 ? 11.03943 7.38176 82.93576 1.000 6.79555 93 ASN A O 1
ATOM 747 N N . ASP A 1 94 ? 12.27124 8.85316 81.76374 1.000 6.90609 94 ASP A N 1
ATOM 748 C CA . ASP A 1 94 ? 11.11433 9.69672 81.49043 1.000 7.19560 94 ASP A CA 1
ATOM 749 C C . ASP A 1 94 ? 10.09716 8.97367 80.61368 1.000 6.21390 94 ASP A C 1
ATOM 750 O O . ASP A 1 94 ? 8.88217 9.11454 80.80834 1.000 6.84556 94 ASP A O 1
ATOM 755 N N . GLY A 1 95 ? 10.57695 8.19280 79.63396 1.000 6.86135 95 GLY A N 1
ATOM 756 C CA . GLY A 1 95 ? 9.67244 7.37141 78.84486 1.000 8.18256 95 GLY A CA 1
ATOM 757 C C . GLY A 1 95 ? 8.96285 6.31197 79.67467 1.000 6.27180 95 GLY A C 1
ATOM 758 O O . GLY A 1 95 ? 7.76807 6.05952 79.49217 1.000 6.86398 95 GLY A O 1
ATOM 759 N N . VAL A 1 96 ? 9.68671 5.68399 80.60564 1.000 6.57447 96 VAL A N 1
ATOM 760 C CA . VAL A 1 96 ? 9.07180 4.70206 81.50280 1.000 7.31140 96 VAL A CA 1
ATOM 761 C C . VAL A 1 96 ? 7.99711 5.36765 82.35102 1.000 6.37971 96 VAL A C 1
ATOM 762 O O . VAL A 1 96 ? 6.88808 4.84661 82.49786 1.000 6.96399 96 VAL A O 1
ATOM 766 N N . GLU A 1 97 ? 8.30823 6.54778 82.90231 1.000 6.12442 97 GLU A N 1
ATOM 767 C CA . GLU A 1 97 ? 7.33553 7.27135 83.71298 1.000 6.61395 97 GLU A CA 1
ATOM 768 C C . GLU A 1 97 ? 6.07687 7.60848 82.91327 1.000 6.22969 97 GLU A C 1
ATOM 769 O O . GLU A 1 97 ? 4.95493 7.47730 83.42129 1.000 6.98242 97 GLU A O 1
ATOM 775 N N . ASP A 1 98 ? 6.23127 8.06471 81.66206 1.000 6.92451 98 ASP A N 1
ATOM 776 C CA . ASP A 1 98 ? 5.05471 8.39603 80.86327 1.000 7.47195 98 ASP A CA 1
ATOM 777 C C . ASP A 1 98 ? 4.13685 7.18487 80.71727 1.000 7.08769 98 ASP A C 1
ATOM 778 O O . ASP A 1 98 ? 2.91415 7.29385 80.85162 1.000 7.49564 98 ASP A O 1
ATOM 783 N N . LEU A 1 99 ? 4.70610 6.01340 80.39453 1.000 7.24561 99 LEU A N 1
ATOM 784 C CA . LEU A 1 99 ? 3.86590 4.82978 80.23556 1.000 6.68501 99 LEU A CA 1
ATOM 785 C C . LEU A 1 99 ? 3.30816 4.37051 81.57370 1.000 7.09032 99 LEU A C 1
ATOM 786 O O . LEU A 1 99 ? 2.13919 3.98221 81.65644 1.000 7.93253 99 LEU A O 1
ATOM 791 N N . ARG A 1 100 ? 4.10457 4.46686 82.64138 1.000 6.59290 100 ARG A N 1
ATOM 792 C CA . ARG A 1 100 ? 3.59336 4.12649 83.96688 1.000 6.77713 100 ARG A CA 1
ATOM 793 C C . ARG A 1 100 ? 2.37531 4.97100 84.32464 1.000 6.74028 100 ARG A C 1
ATOM 794 O O . ARG A 1 100 ? 1.40284 4.45883 84.88792 1.000 7.38246 100 ARG A O 1
ATOM 802 N N . CYS A 1 101 ? 2.40619 6.27174 84.00817 1.000 7.00610 101 CYS A N 1
ATOM 803 C CA . CYS A 1 101 ? 1.24771 7.10710 84.30518 1.000 7.09032 101 CYS A CA 1
ATOM 804 C C . CYS A 1 101 ? 0.00960 6.63292 83.56008 1.000 7.58512 101 CYS A C 1
ATOM 805 O O . CYS A 1 101 ? -1.09562 6.65111 84.11462 1.000 8.61945 101 CYS A O 1
ATOM 808 N N . LYS A 1 102 ? 0.16839 6.21416 82.30277 1.000 7.99833 102 LYS A N 1
ATOM 809 C CA . LYS A 1 102 ? -0.97465 5.68588 81.56144 1.000 9.30375 102 LYS A CA 1
ATOM 810 C C . LYS A 1 102 ? -1.46996 4.38021 82.17168 1.000 8.50365 102 LYS A C 1
ATOM 811 O O . LYS A 1 102 ? -2.68267 4.15802 82.28507 1.000 8.69841 102 LYS A O 1
ATOM 817 N N . TYR A 1 103 ? -0.54101 3.49591 82.54748 1.000 7.66144 103 TYR A N 1
ATOM 818 C CA . TYR A 1 103 ? -0.90508 2.24400 83.21014 1.000 8.63261 103 TYR A CA 1
ATOM 819 C C . TYR A 1 103 ? -1.68454 2.52045 84.49223 1.000 8.01938 103 TYR A C 1
ATOM 820 O O . TYR A 1 103 ? -2.73029 1.91242 84.74717 1.000 8.61945 103 TYR A O 1
ATOM 829 N N . ILE A 1 104 ? -1.19785 3.46176 85.30468 1.000 8.23257 104 ILE A N 1
ATOM 830 C CA . ILE A 1 104 ? -1.85968 3.77240 86.57134 1.000 9.09846 104 ILE A CA 1
ATOM 831 C C . ILE A 1 104 ? -3.24520 4.35754 86.33376 1.000 9.79065 104 ILE A C 1
ATOM 832 O O . ILE A 1 104 ? -4.20346 4.01914 87.03695 1.000 9.99857 104 ILE A O 1
ATOM 837 N N . SER A 1 105 ? -3.37929 5.23788 85.34126 1.000 9.88276 105 SER A N 1
ATOM 838 C CA . SER A 1 105 ? -4.70141 5.75926 85.00477 1.000 10.98816 105 SER A CA 1
ATOM 839 C C . SER A 1 105 ? -5.66337 4.63374 84.63530 1.000 10.15911 105 SER A C 1
ATOM 840 O O . SER A 1 105 ? -6.82188 4.61748 85.07144 1.000 11.00658 105 SER A O 1
ATOM 843 N N . LEU A 1 106 ? -5.20074 3.67402 83.83619 1.000 10.09595 106 LEU A N 1
ATOM 844 C CA . LEU A 1 106 ? -6.05027 2.54227 83.49126 1.000 10.41704 106 LEU A CA 1
ATOM 845 C C . LEU A 1 106 ? -6.45034 1.76012 84.73641 1.000 9.73538 106 LEU A C 1
ATOM 846 O O . LEU A 1 106 ? -7.63863 1.53136 84.98710 1.000 10.84604 106 LEU A O 1
ATOM 851 N N . ILE A 1 107 ? -5.45845 1.35960 85.53956 1.000 10.00120 107 ILE A N 1
ATOM 852 C CA . ILE A 1 107 ? -5.70931 0.50075 86.69700 1.000 10.37493 107 ILE A CA 1
ATOM 853 C C . ILE A 1 107 ? -6.70068 1.15192 87.65024 1.000 9.39323 107 ILE A C 1
ATOM 854 O O . ILE A 1 107 ? -7.66168 0.51945 88.09700 1.000 10.61969 107 ILE A O 1
ATOM 859 N N . TYR A 1 108 ? -6.46950 2.41551 87.99292 1.000 10.45388 108 TYR A N 1
ATOM 860 C CA . TYR A 1 108 ? -7.21092 3.01941 89.08997 1.000 11.66456 108 TYR A CA 1
ATOM 861 C C . TYR A 1 108 ? -8.45111 3.78964 88.65429 1.000 13.28580 108 TYR A C 1
ATOM 862 O O . TYR A 1 108 ? -9.32256 4.04195 89.49530 1.000 15.55976 108 TYR A O 1
ATOM 871 N N . THR A 1 109 ? -8.56332 4.17939 87.37851 1.000 12.40675 109 THR A N 1
ATOM 872 C CA . THR A 1 109 ? -9.67840 5.02930 86.96154 1.000 13.63058 109 THR A CA 1
ATOM 873 C C . THR A 1 109 ? -10.51804 4.50069 85.80856 1.000 13.88061 109 THR A C 1
ATOM 874 O O . THR A 1 109 ? -11.60505 5.04498 85.58108 1.000 15.84927 109 THR A O 1
ATOM 878 N N . ASN A 1 110 ? -10.08278 3.47262 85.07842 1.000 13.48583 110 ASN A N 1
ATOM 879 C CA . ASN A 1 110 ? -10.83109 3.10404 83.87871 1.000 14.30961 110 ASN A CA 1
ATOM 880 C C . ASN A 1 110 ? -10.56308 1.67815 83.40872 1.000 13.46477 110 ASN A C 1
ATOM 881 O O . ASN A 1 110 ? -10.54242 1.41617 82.20206 1.000 14.32014 110 ASN A O 1
ATOM 886 N N . TYR A 1 111 ? -10.40034 0.73278 84.33588 1.000 13.46214 111 TYR A N 1
ATOM 887 C CA . TYR A 1 111 ? -9.91207 -0.59023 83.94956 1.000 13.89640 111 TYR A CA 1
ATOM 888 C C . TYR A 1 111 ? -10.87722 -1.30631 83.00828 1.000 14.00957 111 TYR A C 1
ATOM 889 O O . TYR A 1 111 ? -10.48134 -1.78037 81.93619 1.000 15.35447 111 TYR A O 1
ATOM 898 N N . GLU A 1 112 ? -12.14218 -1.44147 83.40545 1.000 15.07286 112 GLU A N 1
ATOM 899 C CA . GLU A 1 112 ? -13.06587 -2.25327 82.61516 1.000 17.58369 112 GLU A CA 1
ATOM 900 C C . GLU A 1 112 ? -13.30787 -1.64375 81.23684 1.000 16.28616 112 GLU A C 1
ATOM 901 O O . GLU A 1 112 ? -13.24631 -2.35002 80.21999 1.000 17.81266 112 GLU A O 1
ATOM 907 N N . ALA A 1 113 ? -13.58483 -0.33719 81.17945 1.000 17.02573 113 ALA A N 1
ATOM 908 C CA . ALA A 1 113 ? -13.88542 0.29607 79.90046 1.000 18.66540 113 ALA A CA 1
ATOM 909 C C . ALA A 1 113 ? -12.64262 0.57447 79.06665 1.000 17.63633 113 ALA A C 1
ATOM 910 O O . ALA A 1 113 ? -12.74546 0.64937 77.83713 1.000 19.79974 113 ALA A O 1
ATOM 912 N N . GLY A 1 114 ? -11.47355 0.69590 79.68989 1.000 15.10181 114 GLY A N 1
ATOM 913 C CA . GLY A 1 114 ? -10.29630 1.13755 78.96708 1.000 15.18866 114 GLY A CA 1
ATOM 914 C C . GLY A 1 114 ? -9.31354 0.05176 78.57680 1.000 14.35172 114 GLY A C 1
ATOM 915 O O . GLY A 1 114 ? -8.40766 0.30558 77.77585 1.000 15.00443 114 GLY A O 1
ATOM 916 N N . LYS A 1 115 ? -9.45092 -1.15253 79.13430 1.000 14.00957 115 LYS A N 1
ATOM 917 C CA . LYS A 1 115 ? -8.37886 -2.13371 78.98495 1.000 15.41501 115 LYS A CA 1
ATOM 918 C C . LYS A 1 115 ? -8.17434 -2.53781 77.52825 1.000 15.26499 115 LYS A C 1
ATOM 919 O O . LYS A 1 115 ? -7.03090 -2.62982 77.06342 1.000 14.27276 115 LYS A O 1
ATOM 925 N N . ASP A 1 116 ? -9.26389 -2.77281 76.78803 1.000 16.79412 116 ASP A N 1
ATOM 926 C CA . ASP A 1 116 ? -9.13515 -3.18125 75.39003 1.000 16.90992 116 ASP A CA 1
ATOM 927 C C . ASP A 1 116 ? -8.33105 -2.16560 74.58739 1.000 16.77570 116 ASP A C 1
ATOM 928 O O . ASP A 1 116 ? -7.39278 -2.53163 73.87144 1.000 17.20469 116 ASP A O 1
ATOM 933 N N . ASP A 1 117 ? -8.70232 -0.88800 74.67247 1.000 16.14404 117 ASP A N 1
ATOM 934 C CA . ASP A 1 117 ? -7.97861 0.13986 73.93334 1.000 17.44946 117 ASP A CA 1
ATOM 935 C C . ASP A 1 117 ? -6.53227 0.23150 74.39432 1.000 15.16761 117 ASP A C 1
ATOM 936 O O . ASP A 1 117 ? -5.61952 0.42165 73.58000 1.000 15.79663 117 ASP A O 1
ATOM 941 N N . TYR A 1 118 ? -6.30334 0.13434 75.70561 1.000 13.53057 118 TYR A N 1
ATOM 942 C CA . TYR A 1 118 ? -4.94326 0.21038 76.22831 1.000 11.26714 118 TYR A CA 1
ATOM 943 C C . TYR A 1 118 ? -4.07150 -0.89794 75.65168 1.000 12.39359 118 TYR A C 1
ATOM 944 O O . TYR A 1 118 ? -2.93906 -0.64807 75.21653 1.000 12.66468 118 TYR A O 1
ATOM 953 N N . VAL A 1 119 ? -4.56614 -2.13569 75.67850 1.000 12.94892 119 VAL A N 1
ATOM 954 C CA . VAL A 1 119 ? -3.78075 -3.26054 75.18385 1.000 14.22013 119 VAL A CA 1
ATOM 955 C C . VAL A 1 119 ? -3.54981 -3.13341 73.68299 1.000 16.13088 119 VAL A C 1
ATOM 956 O O . VAL A 1 119 ? -2.46884 -3.45680 73.17763 1.000 16.87044 119 VAL A O 1
ATOM 960 N N . LYS A 1 120 ? -4.55141 -2.63399 72.95529 1.000 16.11509 120 LYS A N 1
ATOM 961 C CA . LYS A 1 120 ? -4.40504 -2.36370 71.52852 1.000 16.77306 120 LYS A CA 1
ATOM 962 C C . LYS A 1 120 ? -3.25597 -1.39485 71.26108 1.000 16.38618 120 LYS A C 1
ATOM 963 O O . LYS A 1 120 ? -2.49237 -1.56285 70.30015 1.000 17.57316 120 LYS A O 1
ATOM 969 N N . ALA A 1 121 ? -3.13601 -0.35960 72.08590 1.000 15.06233 121 ALA A N 1
ATOM 970 C CA . ALA A 1 121 ? -2.11026 0.65743 71.92657 1.000 15.54397 121 ALA A CA 1
ATOM 971 C C . ALA A 1 121 ? -0.75577 0.23824 72.48625 1.000 12.92787 121 ALA A C 1
ATOM 972 O O . ALA A 1 121 ? 0.24680 0.91118 72.21815 1.000 13.95430 121 ALA A O 1
ATOM 974 N N . LEU A 1 122 ? -0.70690 -0.84174 73.26001 1.000 11.98828 122 LEU A N 1
ATOM 975 C CA . LEU A 1 122 ? 0.50964 -1.17169 73.99383 1.000 11.38031 122 LEU A CA 1
ATOM 976 C C . LEU A 1 122 ? 1.72493 -1.44096 73.10699 1.000 11.25661 122 LEU A C 1
ATOM 977 O O . LEU A 1 122 ? 2.81476 -0.95826 73.45248 1.000 11.06185 122 LEU A O 1
ATOM 982 N N . PRO A 1 123 ? 1.63639 -2.18017 71.99879 1.000 12.26726 123 PRO A N 1
ATOM 983 C CA . PRO A 1 123 ? 2.84829 -2.39576 71.19378 1.000 13.09104 123 PRO A CA 1
ATOM 984 C C . PRO A 1 123 ? 3.53052 -1.10135 70.78705 1.000 10.34071 123 PRO A C 1
ATOM 985 O O . PRO A 1 123 ? 4.75790 -0.97889 70.89183 1.000 11.52243 123 PRO A O 1
ATOM 989 N N . GLY A 1 124 ? 2.75416 -0.10640 70.36750 1.000 11.71719 124 GLY A N 1
ATOM 990 C CA . GLY A 1 124 ? 3.34020 1.16737 69.99905 1.000 11.76983 124 GLY A CA 1
ATOM 991 C C . GLY A 1 124 ? 4.00935 1.87645 71.15869 1.000 11.27504 124 GLY A C 1
ATOM 992 O O . GLY A 1 124 ? 4.93322 2.66725 70.95806 1.000 12.64889 124 GLY A O 1
ATOM 993 N N . GLN A 1 125 ? 3.55891 1.60210 72.38703 1.000 10.81445 125 GLN A N 1
ATOM 994 C CA . GLN A 1 125 ? 4.15625 2.18136 73.58896 1.000 11.43295 125 GLN A CA 1
ATOM 995 C C . GLN A 1 125 ? 5.42363 1.44994 74.02247 1.000 9.59589 125 GLN A C 1
ATOM 996 O O . GLN A 1 125 ? 6.27682 2.04871 74.68372 1.000 10.37230 125 GLN A O 1
ATOM 1002 N N . LEU A 1 126 ? 5.55562 0.16039 73.69080 1.000 10.04068 126 LEU A N 1
ATOM 1003 C CA . LEU A 1 126 ? 6.73146 -0.61697 74.07237 1.000 10.03278 126 LEU A CA 1
ATOM 1004 C C . LEU A 1 126 ? 7.84848 -0.52344 73.05015 1.000 9.33796 126 LEU A C 1
ATOM 1005 O O . LEU A 1 126 ? 9.03147 -0.61640 73.40770 1.000 10.49600 126 LEU A O 1
ATOM 1010 N N . LYS A 1 127 ? 7.48642 -0.32804 71.78998 1.000 10.20649 127 LYS A N 1
ATOM 1011 C CA . LYS A 1 127 ? 8.46298 -0.28621 70.71229 1.000 10.87499 127 LYS A CA 1
ATOM 1012 C C . LYS A 1 127 ? 9.64247 0.66273 70.94386 1.000 10.23807 127 LYS A C 1
ATOM 1013 O O . LYS A 1 127 ? 10.77563 0.28274 70.59907 1.000 10.64338 127 LYS A O 1
ATOM 1019 N N . PRO A 1 128 ? 9.48162 1.85466 71.52685 1.000 10.24333 128 PRO A N 1
ATOM 1020 C CA . PRO A 1 128 ? 10.66621 2.70282 71.75519 1.000 10.06436 128 PRO A CA 1
ATOM 1021 C C . PRO A 1 128 ? 11.73972 2.03693 72.60353 1.000 8.83001 128 PRO A C 1
ATOM 1022 O O . PRO A 1 128 ? 12.93217 2.25479 72.36428 1.000 9.82749 128 PRO A O 1
ATOM 1026 N N . PHE A 1 129 ? 11.35177 1.22784 73.58668 1.000 8.39574 129 PHE A N 1
ATOM 1027 C CA . PHE A 1 129 ? 12.35126 0.58439 74.43005 1.000 8.85369 129 PHE A CA 1
ATOM 1028 C C . PHE A 1 129 ? 13.06421 -0.54121 73.68996 1.000 8.77474 129 PHE A C 1
ATOM 1029 O O . PHE A 1 129 ? 14.27067 -0.73891 73.87285 1.000 9.38534 129 PHE A O 1
ATOM 1037 N N . GLU A 1 130 ? 12.34205 -1.27513 72.83452 1.000 9.13267 130 GLU A N 1
ATOM 1038 C CA . GLU A 1 130 ? 12.98738 -2.24570 71.95683 1.000 9.66958 130 GLU A CA 1
ATOM 1039 C C . GLU A 1 130 ? 13.97860 -1.55751 71.02690 1.000 10.16964 130 GLU A C 1
ATOM 1040 O O . GLU A 1 130 ? 15.09181 -2.05503 70.80144 1.000 10.98553 130 GLU A O 1
ATOM 1046 N N . THR A 1 131 ? 13.59366 -0.39944 70.48618 1.000 10.99606 131 THR A N 1
ATOM 1047 C CA . THR A 1 131 ? 14.48981 0.35672 69.61880 1.000 12.08303 131 THR A CA 1
ATOM 1048 C C . THR A 1 131 ? 15.75563 0.76305 70.36017 1.000 12.21462 131 THR A C 1
ATOM 1049 O O . THR A 1 131 ? 16.86651 0.59931 69.84429 1.000 13.11210 131 THR A O 1
ATOM 1053 N N . LEU A 1 132 ? 15.60219 1.27500 71.58163 1.000 11.21187 132 LEU A N 1
ATOM 1054 C CA . LEU A 1 132 ? 16.75710 1.63958 72.40023 1.000 12.98050 132 LEU A CA 1
ATOM 1055 C C . LEU A 1 132 ? 17.69187 0.45141 72.60475 1.000 12.66468 132 LEU A C 1
ATOM 1056 O O . LEU A 1 132 ? 18.90826 0.56681 72.41161 1.000 13.84377 132 LEU A O 1
ATOM 1061 N N . LEU A 1 133 ? 17.14384 -0.71446 72.96805 1.000 11.59086 133 LEU A N 1
ATOM 1062 C CA . LEU A 1 133 ? 17.98625 -1.90241 73.09263 1.000 11.56191 133 LEU A CA 1
ATOM 1063 C C . LEU A 1 133 ? 18.69627 -2.21642 71.78407 1.000 13.11210 133 LEU A C 1
ATOM 1064 O O . LEU A 1 133 ? 19.88706 -2.55284 71.77589 1.000 14.68597 133 LEU A O 1
ATOM 1069 N N . SER A 1 134 ? 17.98280 -2.11853 70.66112 1.000 12.46992 134 SER A N 1
ATOM 1070 C CA . SER A 1 134 ? 18.57316 -2.48452 69.37967 1.000 15.17287 134 SER A CA 1
ATOM 1071 C C . SER A 1 134 ? 19.75577 -1.60315 69.01305 1.000 17.77318 134 SER A C 1
ATOM 1072 O O . SER A 1 134 ? 20.62050 -2.03771 68.24051 1.000 20.11557 134 SER A O 1
ATOM 1075 N N . GLN A 1 135 ? 19.81674 -0.39533 69.55055 1.000 15.26762 135 GLN A N 1
ATOM 1076 C CA . GLN A 1 135 ? 20.88183 0.54922 69.25565 1.000 16.97046 135 GLN A CA 1
ATOM 1077 C C . GLN A 1 135 ? 22.02524 0.49315 70.26063 1.000 18.32062 135 GLN A C 1
ATOM 1078 O O . GLN A 1 135 ? 22.97390 1.27702 70.13823 1.000 21.68418 135 GLN A O 1
ATOM 1084 N N . ASN A 1 136 ? 21.97091 -0.41884 71.23378 1.000 16.75727 136 ASN A N 1
ATOM 1085 C CA . ASN A 1 136 ? 22.99334 -0.52483 72.27105 1.000 15.78347 136 ASN A CA 1
ATOM 1086 C C . ASN A 1 136 ? 23.50318 -1.96100 72.33141 1.000 16.02297 136 ASN A C 1
ATOM 1087 O O . ASN A 1 136 ? 22.90716 -2.80936 73.00077 1.000 15.30710 136 ASN A O 1
ATOM 1092 N N . GLN A 1 137 ? 24.61319 -2.23134 71.64513 1.000 17.33629 137 GLN A N 1
ATOM 1093 C CA . GLN A 1 137 ? 25.24900 -3.54883 71.68573 1.000 18.18113 137 GLN A CA 1
ATOM 1094 C C . GLN A 1 137 ? 24.26919 -4.65580 71.30197 1.000 17.25470 137 GLN A C 1
ATOM 1095 O O . GLN A 1 137 ? 24.24808 -5.73191 71.90476 1.000 18.85226 137 GLN A O 1
ATOM 1101 N N . GLY A 1 138 ? 23.42426 -4.37827 70.31013 1.000 19.05755 138 GLY A N 1
ATOM 1102 C CA . GLY A 1 138 ? 22.45334 -5.36316 69.86474 1.000 18.82331 138 GLY A CA 1
ATOM 1103 C C . GLY A 1 138 ? 21.46932 -5.81118 70.92284 1.000 17.17574 138 GLY A C 1
ATOM 1104 O O . GLY A 1 138 ? 20.89092 -6.89659 70.80721 1.000 18.84173 138 GLY A O 1
ATOM 1105 N N . GLY A 1 139 ? 21.27472 -5.01369 71.96599 1.000 15.41237 139 GLY A N 1
ATOM 1106 C CA . GLY A 1 139 ? 20.34980 -5.36471 73.02222 1.000 15.06760 139 GLY A CA 1
ATOM 1107 C C . GLY A 1 139 ? 20.85911 -6.37358 74.02104 1.000 12.78048 139 GLY A C 1
ATOM 1108 O O . GLY A 1 139 ? 20.06415 -6.87353 74.82546 1.000 14.45436 139 GLY A O 1
ATOM 1109 N N . LYS A 1 140 ? 22.16296 -6.64554 74.03688 1.000 13.29107 140 LYS A N 1
ATOM 1110 C CA . LYS A 1 140 ? 22.72931 -7.73334 74.82293 1.000 14.57806 140 LYS A CA 1
ATOM 1111 C C . LYS A 1 140 ? 23.10318 -7.34954 76.24731 1.000 14.82020 140 LYS A C 1
ATOM 1112 O O . LYS A 1 140 ? 23.43450 -8.24556 77.03220 1.000 15.66504 140 LYS A O 1
ATOM 1118 N N . THR A 1 141 ? 23.06814 -6.06110 76.59990 1.000 13.03841 141 THR A N 1
ATOM 1119 C CA . THR A 1 141 ? 23.56995 -5.62755 77.89065 1.000 13.36213 141 THR A CA 1
ATOM 1120 C C . THR A 1 141 ? 22.45205 -4.91346 78.64323 1.000 12.15935 141 THR A C 1
ATOM 1121 O O . THR A 1 141 ? 21.56046 -5.56849 79.19349 1.000 13.43845 141 THR A O 1
ATOM 1125 N N . PHE A 1 142 ? 22.47918 -3.59290 78.71808 1.000 10.71444 142 PHE A N 1
ATOM 1126 C CA . PHE A 1 142 ? 21.52275 -2.82150 79.49318 1.000 9.80118 142 PHE A CA 1
ATOM 1127 C C . PHE A 1 142 ? 20.83278 -1.82332 78.57755 1.000 9.76433 142 PHE A C 1
ATOM 1128 O O . PHE A 1 142 ? 21.09599 -1.76541 77.37164 1.000 10.73550 142 PHE A O 1
ATOM 1136 N N . ILE A 1 143 ? 19.92592 -1.03520 79.15062 1.000 8.69052 143 ILE A N 1
ATOM 1137 C CA . ILE A 1 143 ? 19.16700 -0.12026 78.30971 1.000 9.53535 143 ILE A CA 1
ATOM 1138 C C . ILE A 1 143 ? 20.03787 1.03273 77.81935 1.000 9.90382 143 ILE A C 1
ATOM 1139 O O . ILE A 1 143 ? 19.84651 1.51639 76.69493 1.000 10.85130 143 ILE A O 1
ATOM 1144 N N . VAL A 1 144 ? 21.01204 1.46809 78.62567 1.000 9.81170 144 VAL A N 1
ATOM 1145 C CA . VAL A 1 144 ? 21.97852 2.50022 78.25300 1.000 10.05647 144 VAL A CA 1
ATOM 1146 C C . VAL A 1 144 ? 23.37038 2.01858 78.62773 1.000 9.74064 144 VAL A C 1
ATOM 1147 O O . VAL A 1 144 ? 23.62347 1.67749 79.78962 1.000 11.58560 144 VAL A O 1
ATOM 1151 N N . GLY A 1 145 ? 24.26979 1.99381 77.65345 1.000 11.04606 145 GLY A N 1
ATOM 1152 C CA . GLY A 1 145 ? 25.64805 1.67013 77.96353 1.000 12.14619 145 GLY A CA 1
ATOM 1153 C C . GLY A 1 145 ? 25.82910 0.21436 78.36559 1.000 13.50688 145 GLY A C 1
ATOM 1154 O O . GLY A 1 145 ? 24.99046 -0.65378 78.10711 1.000 13.75691 145 GLY A O 1
ATOM 1155 N N . ASP A 1 146 ? 26.96240 -0.04802 79.01400 1.000 12.51992 146 ASP A N 1
ATOM 1156 C CA . ASP A 1 146 ? 27.33208 -1.41729 79.35152 1.000 14.53332 146 ASP A CA 1
ATOM 1157 C C . ASP A 1 146 ? 27.29479 -1.70492 80.84556 1.000 13.71217 146 ASP A C 1
ATOM 1158 O O . ASP A 1 146 ? 27.82990 -2.73403 81.27996 1.000 14.76756 146 ASP A O 1
ATOM 1163 N N . GLN A 1 147 ? 26.68104 -0.82784 81.63558 1.000 11.90669 147 GLN A N 1
ATOM 1164 C CA . GLN A 1 147 ? 26.46080 -1.07097 83.04947 1.000 11.80405 147 GLN A CA 1
ATOM 1165 C C . GLN A 1 147 ? 25.02190 -0.72492 83.38448 1.000 10.27755 147 GLN A C 1
ATOM 1166 O O . GLN A 1 147 ? 24.38434 0.08813 82.71312 1.000 11.00658 147 GLN A O 1
ATOM 1172 N N . ILE A 1 148 ? 24.52436 -1.35381 84.44279 1.000 10.04857 148 ILE A N 1
ATOM 1173 C CA . ILE A 1 148 ? 23.14010 -1.18337 84.83596 1.000 9.48272 148 ILE A CA 1
ATOM 1174 C C . ILE A 1 148 ? 22.92099 0.23430 85.35705 1.000 9.33007 148 ILE A C 1
ATOM 1175 O O . ILE A 1 148 ? 23.83154 0.87436 85.90345 1.000 10.09858 148 ILE A O 1
ATOM 1180 N N . SER A 1 149 ? 21.70667 0.73968 85.17694 1.000 7.84568 149 SER A N 1
ATOM 1181 C CA . SER A 1 149 ? 21.34855 2.07172 85.64540 1.000 8.01412 149 SER A CA 1
ATOM 1182 C C . SER A 1 149 ? 20.00768 1.98168 86.34469 1.000 7.27719 149 SER A C 1
ATOM 1183 O O . SER A 1 149 ? 19.28934 0.98290 86.22994 1.000 8.03254 149 SER A O 1
ATOM 1186 N N . PHE A 1 150 ? 19.64485 3.04791 87.06061 1.000 7.80883 150 PHE A N 1
ATOM 1187 C CA . PHE A 1 150 ? 18.33931 3.03510 87.72017 1.000 7.10085 150 PHE A CA 1
ATOM 1188 C C . PHE A 1 150 ? 17.21376 2.87713 86.71222 1.000 7.96674 150 PHE A C 1
ATOM 1189 O O . PHE A 1 150 ? 16.16034 2.32178 87.03880 1.000 8.30889 150 PHE A O 1
ATOM 1197 N N . ALA A 1 151 ? 17.42120 3.35070 85.47871 1.000 7.03769 151 ALA A N 1
ATOM 1198 C CA . ALA A 1 151 ? 16.39680 3.21533 84.45065 1.000 7.48774 151 ALA A CA 1
ATOM 1199 C C . ALA A 1 151 ? 16.14739 1.75710 84.08823 1.000 7.52195 151 ALA A C 1
ATOM 1200 O O . ALA A 1 151 ? 15.02233 1.40850 83.71762 1.000 7.69040 151 ALA A O 1
ATOM 1202 N N . ASP A 1 152 ? 17.16920 0.89486 84.16662 1.000 7.31403 152 ASP A N 1
ATOM 1203 C CA . ASP A 1 152 ? 16.92800 -0.52718 83.93718 1.000 7.13507 152 ASP A CA 1
ATOM 1204 C C . ASP A 1 152 ? 15.92639 -1.08168 84.93467 1.000 7.58775 152 ASP A C 1
ATOM 1205 O O . ASP A 1 152 ? 15.04540 -1.86459 84.56250 1.000 7.71145 152 ASP A O 1
ATOM 1210 N N . TYR A 1 153 ? 16.07312 -0.73515 86.22001 1.000 7.22981 153 TYR A N 1
ATOM 1211 C CA . TYR A 1 153 ? 15.15825 -1.29949 87.20281 1.000 7.85621 153 TYR A CA 1
ATOM 1212 C C . TYR A 1 153 ? 13.73910 -0.79926 86.97486 1.000 6.81924 153 TYR A C 1
ATOM 1213 O O . TYR A 1 153 ? 12.77162 -1.55746 87.11533 1.000 6.99558 153 TYR A O 1
ATOM 1222 N N . ASN A 1 154 ? 13.59843 0.48241 86.62258 1.000 6.82450 154 ASN A N 1
ATOM 1223 C CA . ASN A 1 154 ? 12.27145 1.02761 86.36309 1.000 6.51920 154 ASN A CA 1
ATOM 1224 C C . ASN A 1 154 ? 11.65405 0.39604 85.11582 1.000 6.48236 154 ASN A C 1
ATOM 1225 O O . ASN A 1 154 ? 10.48335 -0.00554 85.13218 1.000 7.04295 154 ASN A O 1
ATOM 1230 N N . LEU A 1 155 ? 12.42462 0.31832 84.02156 1.000 6.76923 155 LEU A N 1
ATOM 1231 C CA . LEU A 1 155 ? 11.93853 -0.33206 82.80654 1.000 7.16402 155 LEU A CA 1
ATOM 1232 C C . LEU A 1 155 ? 11.58069 -1.78773 83.06810 1.000 6.92451 155 LEU A C 1
ATOM 1233 O O . LEU A 1 155 ? 10.52609 -2.25948 82.63062 1.000 7.57459 155 LEU A O 1
ATOM 1238 N N . LEU A 1 156 ? 12.42742 -2.51163 83.80901 1.000 7.02716 156 LEU A N 1
ATOM 1239 C CA . LEU A 1 156 ? 12.12573 -3.90512 84.12125 1.000 7.27719 156 LEU A CA 1
ATOM 1240 C C . LEU A 1 156 ? 10.78673 -4.02340 84.82830 1.000 7.34562 156 LEU A C 1
ATOM 1241 O O . LEU A 1 156 ? 9.95494 -4.86772 84.46672 1.000 7.99306 156 LEU A O 1
ATOM 1246 N N . ASP A 1 157 ? 10.55965 -3.18997 85.85045 1.000 7.14823 157 ASP A N 1
ATOM 1247 C CA . ASP A 1 157 ? 9.27240 -3.24358 86.52949 1.000 7.69829 157 ASP A CA 1
ATOM 1248 C C . ASP A 1 157 ? 8.12213 -2.97080 85.56839 1.000 7.44826 157 ASP A C 1
ATOM 1249 O O . ASP A 1 157 ? 7.09492 -3.65303 85.60118 1.000 8.15887 157 ASP A O 1
ATOM 1254 N N . LEU A 1 158 ? 8.26257 -1.94188 84.73108 1.000 7.00874 158 LEU A N 1
ATOM 1255 C CA . LEU A 1 158 ? 7.21993 -1.61704 83.76592 1.000 7.63513 158 LEU A CA 1
ATOM 1256 C C . LEU A 1 158 ? 6.90325 -2.81840 82.88416 1.000 7.39299 158 LEU A C 1
ATOM 1257 O O . LEU A 1 158 ? 5.73453 -3.09854 82.58793 1.000 8.59840 158 LEU A O 1
ATOM 1262 N N . LEU A 1 159 ? 7.93708 -3.52219 82.43822 1.000 7.39299 159 LEU A N 1
ATOM 1263 C CA . LEU A 1 159 ? 7.72235 -4.67445 81.57729 1.000 8.12466 159 LEU A CA 1
ATOM 1264 C C . LEU A 1 159 ? 7.06197 -5.81698 82.34042 1.000 7.95622 159 LEU A C 1
ATOM 1265 O O . LEU A 1 159 ? 6.13910 -6.45780 81.82604 1.000 9.19321 159 LEU A O 1
ATOM 1270 N N . LEU A 1 160 ? 7.49619 -6.06424 83.58402 1.000 8.14308 160 LEU A N 1
ATOM 1271 C CA . LEU A 1 160 ? 6.90218 -7.13625 84.38534 1.000 8.61419 160 LEU A CA 1
ATOM 1272 C C . LEU A 1 160 ? 5.41479 -6.90823 84.61036 1.000 8.26152 160 LEU A C 1
ATOM 1273 O O . LEU A 1 160 ? 4.61233 -7.83785 84.46997 1.000 10.19070 160 LEU A O 1
ATOM 1278 N N . ILE A 1 161 ? 5.02440 -5.68254 84.97170 1.000 8.82474 161 ILE A N 1
ATOM 1279 C CA . ILE A 1 161 ? 3.60631 -5.44045 85.23761 1.000 9.01161 161 ILE A CA 1
ATOM 1280 C C . ILE A 1 161 ? 2.78730 -5.49371 83.95548 1.000 8.40890 161 ILE A C 1
ATOM 1281 O O . ILE A 1 161 ? 1.60807 -5.87770 83.97611 1.000 9.44061 161 ILE A O 1
ATOM 1286 N N . HIS A 1 162 ? 3.38542 -5.12892 82.81853 1.000 8.62472 162 HIS A N 1
ATOM 1287 C CA . HIS A 1 162 ? 2.65073 -5.22556 81.55925 1.000 8.63261 162 HIS A CA 1
ATOM 1288 C C . HIS A 1 162 ? 2.48032 -6.66539 81.09922 1.000 9.89066 162 HIS A C 1
ATOM 1289 O O . HIS A 1 162 ? 1.48814 -6.97858 80.44266 1.000 10.30387 162 HIS A O 1
ATOM 1296 N N . GLU A 1 163 ? 3.41773 -7.55089 81.43839 1.000 9.54588 163 GLU A N 1
ATOM 1297 C CA . GLU A 1 163 ? 3.22961 -8.96672 81.14900 1.000 10.82235 163 GLU A CA 1
ATOM 1298 C C . GLU A 1 163 ? 2.06534 -9.54028 81.94150 1.000 10.85393 163 GLU A C 1
ATOM 1299 O O . GLU A 1 163 ? 1.38608 -10.45404 81.46364 1.000 12.59098 163 GLU A O 1
ATOM 1305 N N . VAL A 1 164 ? 1.81508 -9.02266 83.14806 1.000 9.99330 164 VAL A N 1
ATOM 1306 C CA . VAL A 1 164 ? 0.64495 -9.46158 83.90205 1.000 10.76445 164 VAL A CA 1
ATOM 1307 C C . VAL A 1 164 ? -0.63090 -8.89956 83.28704 1.000 10.23281 164 VAL A C 1
ATOM 1308 O O . VAL A 1 164 ? -1.64003 -9.59902 83.18028 1.000 11.98302 164 VAL A O 1
ATOM 1312 N N . LEU A 1 165 ? -0.60491 -7.62841 82.88295 1.000 10.51968 165 LEU A N 1
ATOM 1313 C CA . LEU A 1 165 ? -1.78669 -7.00167 82.30376 1.000 10.43546 165 LEU A CA 1
ATOM 1314 C C . LEU A 1 165 ? -2.14270 -7.62080 80.96251 1.000 12.48308 165 LEU A C 1
ATOM 1315 O O . LEU A 1 165 ? -3.32443 -7.82519 80.65922 1.000 12.49097 165 LEU A O 1
ATOM 1320 N N . ALA A 1 166 ? -1.13411 -7.91016 80.14840 1.000 11.37242 166 ALA A N 1
ATOM 1321 C CA . ALA A 1 166 ? -1.32456 -8.35836 78.77137 1.000 12.72784 166 ALA A CA 1
ATOM 1322 C C . ALA A 1 166 ? -0.33582 -9.48347 78.50721 1.000 12.46202 166 ALA A C 1
ATOM 1323 O O . ALA A 1 166 ? 0.72148 -9.27727 77.89702 1.000 12.51992 166 ALA A O 1
ATOM 1325 N N . PRO A 1 167 ? -0.63505 -10.69206 78.97854 1.000 13.46214 167 PRO A N 1
ATOM 1326 C CA . PRO A 1 167 ? 0.31529 -11.79863 78.81613 1.000 13.65690 16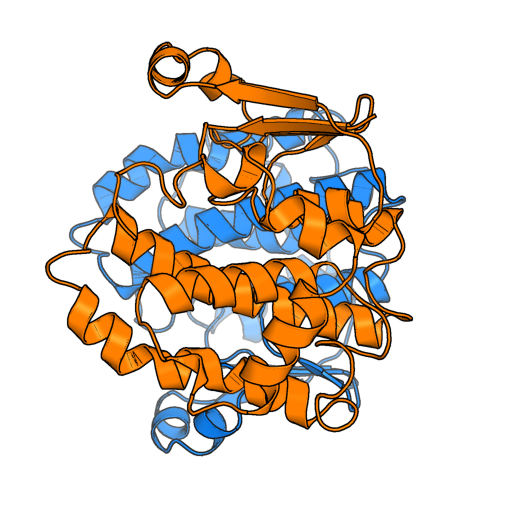7 PRO A CA 1
ATOM 1327 C C . PRO A 1 167 ? 0.69231 -11.99043 77.35764 1.000 12.89628 167 PRO A C 1
ATOM 1328 O O . PRO A 1 167 ? -0.15731 -11.95825 76.46367 1.000 15.38869 167 PRO A O 1
ATOM 1332 N N . GLY A 1 168 ? 1.98661 -12.14538 77.12499 1.000 12.35148 168 GLY A N 1
ATOM 1333 C CA . GLY A 1 168 ? 2.47777 -12.28039 75.78146 1.000 15.28868 168 GLY A CA 1
ATOM 1334 C C . GLY A 1 168 ? 2.84824 -10.98554 75.09099 1.000 15.15445 168 GLY A C 1
ATOM 1335 O O . GLY A 1 168 ? 3.28100 -11.01977 73.93011 1.000 14.59122 168 GLY A O 1
ATOM 1336 N N . CYS A 1 169 ? 2.70053 -9.84375 75.75911 1.000 12.59888 169 CYS A N 1
ATOM 1337 C CA . CYS A 1 169 ? 2.94500 -8.57803 75.07895 1.000 13.94904 169 CYS A CA 1
ATOM 1338 C C . CYS A 1 169 ? 4.38962 -8.42573 74.61641 1.000 13.50951 169 CYS A C 1
ATOM 1339 O O . CYS A 1 169 ? 4.64145 -7.65977 73.68009 1.000 18.90490 169 CYS A O 1
ATOM 1342 N N . LEU A 1 170 ? 5.34414 -9.12208 75.23781 1.000 12.23041 170 LEU A N 1
ATOM 1343 C CA . LEU A 1 170 ? 6.73254 -9.03080 74.79829 1.000 13.42266 170 LEU A CA 1
ATOM 1344 C C . LEU A 1 170 ? 7.09069 -10.05045 73.72479 1.000 14.50437 170 LEU A C 1
ATOM 1345 O O . LEU A 1 170 ? 8.23712 -10.06956 73.25806 1.000 15.04391 170 LEU A O 1
ATOM 1350 N N . ASP A 1 171 ? 6.14513 -10.90260 73.32678 1.000 13.00682 171 ASP A N 1
ATOM 1351 C CA . ASP A 1 171 ? 6.42572 -11.86037 72.26773 1.000 14.67281 171 ASP A CA 1
ATOM 1352 C C . ASP A 1 171 ? 6.80139 -11.14941 70.97261 1.000 12.99366 171 ASP A C 1
ATOM 1353 O O . ASP A 1 171 ? 7.51588 -11.70895 70.13271 1.000 16.61515 171 ASP A O 1
ATOM 1358 N N . ALA A 1 172 ? 6.32105 -9.92429 70.77946 1.000 12.67784 172 ALA A N 1
ATOM 1359 C CA . ALA A 1 172 ? 6.63835 -9.16535 69.57576 1.000 15.18603 172 ALA A CA 1
ATOM 1360 C C . ALA A 1 172 ? 7.95096 -8.41139 69.67792 1.000 12.52255 172 ALA A C 1
ATOM 1361 O O . ALA A 1 172 ? 8.33193 -7.72147 68.72019 1.000 13.14631 172 ALA A O 1
ATOM 1363 N N . PHE A 1 173 ? 8.62448 -8.48474 70.81948 1.000 11.51454 173 PHE A N 1
ATOM 1364 C CA . PHE A 1 173 ? 9.80898 -7.67562 71.08941 1.000 11.60665 173 PHE A CA 1
ATOM 1365 C C . PHE A 1 173 ? 10.91927 -8.58542 71.59096 1.000 11.28820 173 PHE A C 1
ATOM 1366 O O . PHE A 1 173 ? 11.09239 -8.73410 72.80960 1.000 11.39084 173 PHE A O 1
ATOM 1374 N N . PRO A 1 174 ? 11.70420 -9.19139 70.68257 1.000 11.83826 174 PRO A N 1
ATOM 1375 C CA . PRO A 1 174 ? 12.69183 -10.19059 71.13543 1.000 12.06460 174 PRO A CA 1
ATOM 1376 C C . PRO A 1 174 ? 13.73363 -9.61840 72.06002 1.000 11.62508 174 PRO A C 1
ATOM 1377 O O . PRO A 1 174 ? 14.16281 -10.30569 72.99439 1.000 11.84879 174 PRO A O 1
ATOM 1381 N N . LEU A 1 175 ? 14.15508 -8.37420 71.83117 1.000 11.37768 175 LEU A N 1
ATOM 1382 C CA . LEU A 1 175 ? 15.19163 -7.81932 72.68984 1.000 11.04869 175 LEU A CA 1
ATOM 1383 C C . LEU A 1 175 ? 14.65157 -7.54075 74.08570 1.000 10.45125 175 LEU A C 1
ATOM 1384 O O . LEU A 1 175 ? 15.29078 -7.89303 75.07871 1.000 10.46704 175 LEU A O 1
ATOM 1389 N N . LEU A 1 176 ? 13.45376 -6.95632 74.18444 1.000 10.13279 176 LEU A N 1
ATOM 1390 C CA . LEU A 1 176 ? 12.85608 -6.71361 75.50090 1.000 9.65379 176 LEU A CA 1
ATOM 1391 C C . LEU A 1 176 ? 12.58740 -8.01899 76.23059 1.000 9.78012 176 LEU A C 1
ATOM 1392 O O . LEU A 1 176 ? 12.80112 -8.11342 77.44215 1.000 9.87750 176 LEU A O 1
ATOM 1397 N N . SER A 1 177 ? 12.06905 -9.02021 75.51804 1.000 10.89078 177 SER A N 1
ATOM 1398 C CA A SER A 1 177 ? 11.79574 -10.30385 76.15232 0.737 12.00670 177 SER A CA 1
ATOM 1399 C CA B SER A 1 177 ? 11.80240 -10.31969 76.13163 0.263 12.19883 177 SER A CA 1
ATOM 1400 C C . SER A 1 177 ? 13.06959 -10.91235 76.74015 1.000 10.56706 177 SER A C 1
ATOM 1401 O O . SER A 1 177 ? 13.07453 -11.33861 77.90050 1.000 11.27767 177 SER A O 1
ATOM 1406 N N . ALA A 1 178 ? 14.17046 -10.94419 75.96102 1.000 10.87762 178 ALA A N 1
ATOM 1407 C CA . ALA A 1 178 ? 15.43111 -11.50849 76.45663 1.000 12.60414 178 ALA A CA 1
ATOM 1408 C C . ALA A 1 178 ? 16.00544 -10.66534 77.59208 1.000 10.73550 178 ALA A C 1
ATOM 1409 O O . ALA A 1 178 ? 16.58883 -11.20161 78.54410 1.000 11.35136 178 ALA A O 1
ATOM 1411 N N . TYR A 1 179 ? 15.83786 -9.34439 77.50463 1.000 10.36177 179 TYR A N 1
ATOM 1412 C CA . TYR A 1 179 ? 16.30781 -8.42330 78.53526 1.000 9.75117 179 TYR A CA 1
ATOM 1413 C C . TYR A 1 179 ? 15.62213 -8.69158 79.87217 1.000 9.47219 179 TYR A C 1
ATOM 1414 O O . TYR A 1 179 ? 16.27638 -8.73970 80.92201 1.000 10.49863 179 TYR A O 1
ATOM 1423 N N . VAL A 1 180 ? 14.30042 -8.87389 79.85603 1.000 9.51430 180 VAL A N 1
ATOM 1424 C CA . VAL A 1 180 ? 13.57916 -9.23149 81.07641 1.000 11.06448 180 VAL A CA 1
ATOM 1425 C C . VAL A 1 180 ? 14.14284 -10.51421 81.67458 1.000 10.91183 180 VAL A C 1
ATOM 1426 O O . VAL A 1 180 ? 14.38326 -10.59959 82.88387 1.000 11.59613 180 VAL A O 1
ATOM 1430 N N . GLY A 1 181 ? 14.35181 -11.53600 80.84108 1.000 11.08817 181 GLY A N 1
ATOM 1431 C CA . GLY A 1 181 ? 14.88471 -12.78658 81.36214 1.000 12.04355 181 GLY A CA 1
ATOM 1432 C C . GLY A 1 181 ? 16.27340 -12.63016 81.95100 1.000 11.96459 181 GLY A C 1
ATOM 1433 O O . GLY A 1 181 ? 16.58595 -13.19715 83.00481 1.000 13.21211 181 GLY A O 1
ATOM 1434 N N . ARG A 1 182 ? 17.11884 -11.85186 81.28553 1.000 12.20409 182 ARG A N 1
ATOM 1435 C CA . ARG A 1 182 ? 18.50033 -11.69000 81.71183 1.000 13.01472 182 ARG A CA 1
ATOM 1436 C C . ARG A 1 182 ? 18.58989 -10.91576 83.02158 1.000 11.53296 182 ARG A C 1
ATOM 1437 O O . ARG A 1 182 ? 19.25382 -11.35750 83.96764 1.000 12.22515 182 ARG A O 1
ATOM 1445 N N . LEU A 1 183 ? 17.91455 -9.76691 83.11009 1.000 10.28544 183 LEU A N 1
ATOM 1446 C CA . LEU A 1 183 ? 17.95556 -9.00445 84.35697 1.000 9.59852 183 LEU A CA 1
ATOM 1447 C C . LEU A 1 183 ? 17.32303 -9.77929 85.50043 1.000 9.65905 183 LEU A C 1
ATOM 1448 O O . LEU A 1 183 ? 17.80440 -9.72484 86.63488 1.000 10.84077 183 LEU A O 1
ATOM 1453 N N . SER A 1 184 ? 16.22543 -10.48338 85.22525 1.000 10.26176 184 SER A N 1
ATOM 1454 C CA . SER A 1 184 ? 15.54331 -11.23219 86.27263 1.000 12.45676 184 SER A CA 1
ATOM 1455 C C . SER A 1 184 ? 16.37587 -12.38921 86.79980 1.000 12.08829 184 SER A C 1
ATOM 1456 O O . SER A 1 184 ? 16.08652 -12.90361 87.88872 1.000 15.13866 184 SER A O 1
ATOM 1459 N N . ALA A 1 185 ? 17.38839 -12.81141 86.05606 1.000 11.06448 185 ALA A N 1
ATOM 1460 C CA . ALA A 1 185 ? 18.25209 -13.90319 86.47004 1.000 12.39622 185 ALA A CA 1
ATOM 1461 C C . ALA A 1 185 ? 19.47308 -13.44285 87.25690 1.000 12.40412 185 ALA A C 1
ATOM 1462 O O . ALA A 1 185 ? 20.21849 -14.29099 87.75239 1.000 13.38318 185 ALA A O 1
ATOM 1464 N N . ARG A 1 186 ? 19.70666 -12.14341 87.38248 1.000 11.92775 186 ARG A N 1
ATOM 1465 C CA . ARG A 1 186 ? 20.79262 -11.67026 88.23326 1.000 10.98816 186 ARG A CA 1
ATOM 1466 C C . ARG A 1 186 ? 20.57811 -12.21304 89.64424 1.000 11.94091 186 ARG A C 1
ATOM 1467 O O . ARG A 1 186 ? 19.47878 -12.06686 90.18985 1.000 11.50138 186 ARG A O 1
ATOM 1475 N N . PRO A 1 187 ? 21.57185 -12.88405 90.24495 1.000 12.71995 187 PRO A N 1
ATOM 1476 C CA . PRO A 1 187 ? 21.28388 -13.69139 91.45023 1.000 12.59098 187 PRO A CA 1
ATOM 1477 C C . PRO A 1 187 ? 20.55891 -12.97947 92.57990 1.000 11.29083 187 PRO A C 1
ATOM 1478 O O . PRO A 1 187 ? 19.57267 -13.51931 93.09700 1.000 11.68035 187 PRO A O 1
ATOM 1482 N N . LYS A 1 188 ? 21.01564 -11.79512 92.99137 1.000 10.79340 188 LYS A N 1
ATOM 1483 C CA . LYS A 1 188 ? 20.34681 -11.12413 94.10090 1.000 11.33294 188 LYS A CA 1
ATOM 1484 C C . LYS A 1 188 ? 18.93849 -10.69657 93.71529 1.000 11.12239 188 LYS A C 1
ATOM 1485 O O . LYS A 1 188 ? 18.01773 -10.75052 94.53659 1.000 11.32767 188 LYS A O 1
ATOM 1491 N N . LEU A 1 189 ? 18.75550 -10.25148 92.47263 1.000 9.79854 189 LEU A N 1
ATOM 1492 C CA . LEU A 1 189 ? 17.43048 -9.82837 92.03243 1.000 9.95383 189 LEU A CA 1
ATOM 1493 C C . LEU A 1 189 ? 16.49991 -11.02039 91.88849 1.000 9.45640 189 LEU A C 1
ATOM 1494 O O . LEU A 1 189 ? 15.32969 -10.95476 92.28201 1.000 10.87236 189 LEU A O 1
ATOM 1499 N N . LYS A 1 190 ? 17.00166 -12.12033 91.32772 1.000 10.15122 190 LYS A N 1
ATOM 1500 C CA . LYS A 1 190 ? 16.20614 -13.34044 91.23312 1.000 10.87236 190 LYS A CA 1
ATOM 1501 C C . LYS A 1 190 ? 15.70602 -13.77065 92.60442 1.000 10.58548 190 LYS A C 1
ATOM 1502 O O . LYS A 1 190 ? 14.52687 -14.10285 92.77376 1.000 11.34610 190 LYS A O 1
ATOM 1508 N N . ALA A 1 191 ? 16.59219 -13.75886 93.60217 1.000 10.77761 191 ALA A N 1
ATOM 1509 C CA . ALA A 1 191 ? 16.18841 -14.15987 94.94850 1.000 11.81194 191 ALA A CA 1
ATOM 1510 C C . ALA A 1 191 ? 15.13479 -13.21179 95.50442 1.000 11.54612 191 ALA A C 1
ATOM 1511 O O . ALA A 1 191 ? 14.15834 -13.65351 96.11671 1.000 11.89353 191 ALA A O 1
ATOM 1513 N N . PHE A 1 192 ? 15.30215 -11.90831 95.28004 1.000 10.28544 192 PHE A N 1
ATOM 1514 C CA . PHE A 1 192 ? 14.32337 -10.94089 95.76504 1.000 9.62484 192 PHE A CA 1
ATOM 1515 C C . PHE A 1 192 ? 12.96559 -11.14837 95.10682 1.000 9.87750 192 PHE A C 1
ATOM 1516 O O . PHE A 1 192 ? 11.93198 -11.17065 95.78530 1.000 10.58285 192 PHE A O 1
ATOM 1524 N N . LEU A 1 193 ? 12.94889 -11.32161 93.78068 1.000 9.93803 193 LEU A N 1
ATOM 1525 C CA . LEU A 1 193 ? 11.68668 -11.48699 93.07080 1.000 10.05121 193 LEU A CA 1
ATOM 1526 C C . LEU A 1 193 ? 10.95749 -12.76073 93.47299 1.000 11.35662 193 LEU A C 1
ATOM 1527 O O . LEU A 1 193 ? 9.73336 -12.83066 93.32373 1.000 13.84640 193 LEU A O 1
ATOM 1532 N N . ALA A 1 194 ? 11.67046 -13.76470 93.97087 1.000 10.42757 194 ALA A N 1
ATOM 1533 C CA . ALA A 1 194 ? 11.05355 -15.00184 94.42520 1.000 12.68836 194 ALA A CA 1
ATOM 1534 C C . ALA A 1 194 ? 10.65017 -14.95998 95.89376 1.000 11.90143 194 ALA A C 1
ATOM 1535 O O . ALA A 1 194 ? 10.01353 -15.90564 96.37503 1.000 14.56754 194 ALA A O 1
ATOM 1537 N N . SER A 1 195 ? 10.99195 -13.90204 96.60783 1.000 11.89880 195 SER A N 1
ATOM 1538 C CA . SER A 1 195 ? 10.84123 -13.86685 98.05492 1.000 13.40424 195 SER A CA 1
ATOM 1539 C C . SER A 1 195 ? 9.44834 -13.38571 98.46267 1.000 12.76995 195 SER A C 1
ATOM 1540 O O . SER A 1 195 ? 8.80101 -12.64097 97.72541 1.000 11.76983 195 SER A O 1
ATOM 1543 N N . PRO A 1 196 ? 8.97856 -13.79504 99.65128 1.000 12.42517 196 PRO A N 1
ATOM 1544 C CA . PRO A 1 196 ? 7.64287 -13.35812 100.09547 1.000 11.71719 196 PRO A CA 1
ATOM 1545 C C . PRO A 1 196 ? 7.47110 -11.85673 100.15861 1.000 10.64601 196 PRO A C 1
ATOM 1546 O O . PRO A 1 196 ? 6.36571 -11.35888 99.93152 1.000 10.36440 196 PRO A O 1
ATOM 1550 N N . GLU A 1 197 ? 8.51567 -11.10054 100.49629 1.000 10.88025 197 GLU A N 1
ATOM 1551 C CA . GLU A 1 197 ? 8.29198 -9.66668 100.61665 1.000 12.88576 197 GLU A CA 1
ATOM 1552 C C . GLU A 1 197 ? 7.96765 -9.01373 99.29487 1.000 9.99067 197 GLU A C 1
ATOM 1553 O O . GLU A 1 197 ? 7.38695 -7.93154 99.30108 1.000 11.15397 197 GLU A O 1
ATOM 1559 N N . TYR A 1 198 ? 8.31594 -9.65493 98.17670 1.000 9.71695 198 TYR A N 1
ATOM 1560 C CA . TYR A 1 198 ? 7.86917 -9.22384 96.85350 1.000 9.52219 198 TYR A CA 1
ATOM 1561 C C . TYR A 1 198 ? 6.59863 -9.95143 96.43232 1.000 9.73538 198 TYR A C 1
ATOM 1562 O O . TYR A 1 198 ? 5.59340 -9.31070 96.10725 1.000 9.19584 198 TYR A O 1
ATOM 1571 N N . VAL A 1 199 ? 6.62873 -11.28631 96.47169 1.000 9.64063 199 VAL A N 1
ATOM 1572 C CA . VAL A 1 199 ? 5.54559 -12.08412 95.89499 1.000 10.02225 199 VAL A CA 1
ATOM 1573 C C . VAL A 1 199 ? 4.22537 -11.82262 96.61099 1.000 10.56969 199 VAL A C 1
ATOM 1574 O O . VAL A 1 199 ? 3.15843 -11.81671 95.98742 1.000 11.05659 199 VAL A O 1
ATOM 1578 N N . ASN A 1 200 ? 4.26661 -11.60165 97.92895 1.000 10.22754 200 ASN A N 1
ATOM 1579 C CA . ASN A 1 200 ? 3.02488 -11.51231 98.68756 1.000 10.52231 200 ASN A CA 1
ATOM 1580 C C . ASN A 1 200 ? 2.44222 -10.11036 98.75823 1.000 10.20386 200 ASN A C 1
ATOM 1581 O O . ASN A 1 200 ? 1.43575 -9.91583 99.44219 1.000 11.11975 200 ASN A O 1
ATOM 1586 N N . LEU A 1 201 ? 3.03565 -9.13378 98.05237 1.000 9.69590 201 LEU A N 1
ATOM 1587 C CA . LEU A 1 201 ? 2.38946 -7.83913 97.87428 1.000 9.41429 201 LEU A CA 1
ATOM 1588 C C . LEU A 1 201 ? 1.64265 -7.81803 96.54923 1.000 10.38546 201 LEU A C 1
ATOM 1589 O O . LEU A 1 201 ? 2.14590 -8.35319 95.54638 1.000 10.65917 201 LEU A O 1
ATOM 1594 N N . PRO A 1 202 ? 0.45588 -7.21793 96.50704 1.000 9.75117 202 PRO A N 1
ATOM 1595 C CA . PRO A 1 202 ? -0.20370 -6.98924 95.21946 1.000 10.81445 202 PRO A CA 1
ATOM 1596 C C . PRO A 1 202 ? 0.54694 -5.92747 94.43376 1.000 8.78263 202 PRO A C 1
ATOM 1597 O O . PRO A 1 202 ? 1.25011 -5.08053 94.99091 1.000 8.73789 202 PRO A O 1
ATOM 1601 N N . ILE A 1 203 ? 0.38797 -5.97800 93.10774 1.000 9.47219 203 ILE A N 1
ATOM 1602 C CA . ILE A 1 203 ? 1.00355 -4.96077 92.25528 1.000 8.44838 203 ILE A CA 1
ATOM 1603 C C . ILE A 1 203 ? 0.44542 -3.58056 92.57017 1.000 8.31152 203 ILE A C 1
ATOM 1604 O O . ILE A 1 203 ? 1.19555 -2.60830 92.72779 1.000 9.06688 203 ILE A O 1
ATOM 1609 N N . ASN A 1 204 ? -0.87687 -3.47629 92.65819 1.000 8.38785 204 ASN A N 1
ATOM 1610 C CA . ASN A 1 204 ? -1.57706 -2.21299 92.84225 1.000 9.19847 204 ASN A CA 1
ATOM 1611 C C . ASN A 1 204 ? -2.45760 -2.28923 94.08816 1.000 10.64601 204 ASN A C 1
ATOM 1612 O O . ASN A 1 204 ? -2.56529 -3.33182 94.73112 1.000 13.31475 204 ASN A O 1
ATOM 1617 N N . GLY A 1 205 ? -3.09035 -1.16666 94.43007 1.000 11.43821 205 GLY A N 1
ATOM 1618 C CA . GLY A 1 205 ? -3.83553 -1.07120 95.67162 1.000 14.19644 205 GLY A CA 1
ATOM 1619 C C . GLY A 1 205 ? -5.31893 -1.36960 95.59988 1.000 15.71504 205 GLY A C 1
ATOM 1620 O O . GLY A 1 205 ? -5.98765 -1.40069 96.63680 1.000 19.04702 205 GLY A O 1
ATOM 1621 N N . ASN A 1 206 ? -5.84967 -1.61460 94.40777 1.000 12.23831 206 ASN A N 1
ATOM 1622 C CA . ASN A 1 206 ? -7.28183 -1.82118 94.21673 1.000 13.83324 206 ASN A CA 1
ATOM 1623 C C . ASN A 1 206 ? -7.60547 -3.22125 93.71943 1.000 15.92823 206 ASN A C 1
ATOM 1624 O O . ASN A 1 206 ? -8.71536 -3.45472 93.23216 1.000 18.92595 206 ASN A O 1
ATOM 1629 N N . GLY A 1 207 ? -6.65386 -4.14529 93.80018 1.000 16.53619 207 GLY A N 1
ATOM 1630 C CA . GLY A 1 207 ? -6.88138 -5.51109 93.39504 1.000 19.94186 207 GLY A CA 1
ATOM 1631 C C . GLY A 1 207 ? -6.87186 -5.76675 91.90416 1.000 18.51275 207 GLY A C 1
ATOM 1632 O O . GLY A 1 207 ? -7.14619 -6.90052 91.49038 1.000 22.07370 207 GLY A O 1
ATOM 1633 N N . LYS A 1 208 ? -6.56834 -4.76750 91.08238 1.000 13.83061 208 LYS A N 1
ATOM 1634 C CA . LYS A 1 208 ? -6.55966 -4.94360 89.63673 1.000 11.26188 208 LYS A CA 1
ATOM 1635 C C . LYS A 1 208 ? -5.12679 -5.03128 89.12873 1.000 11.71456 208 LYS A C 1
ATOM 1636 O O . LYS A 1 208 ? -4.20323 -4.44536 89.70537 1.000 11.85405 208 LYS A O 1
ATOM 1642 N N . GLN A 1 209 ? -4.95139 -5.77660 88.04065 1.000 12.25147 209 GLN A N 1
ATOM 1643 C CA . GLN A 1 209 ? -3.63517 -5.95928 87.43622 1.000 12.12514 209 GLN A CA 1
ATOM 1644 C C . GLN A 1 209 ? -3.79406 -6.49413 86.02368 1.000 11.82773 209 GLN A C 1
ATOM 1645 O O . GLN A 1 209 ? -2.79719 -6.58058 85.29799 1.000 12.67520 209 GLN A O 1
ATOM 1652 N N . PRO B 1 2 ? 25.28051 25.70092 69.23102 1.000 26.92165 2 PRO B N 1
ATOM 1653 C CA . PRO B 1 2 ? 25.46775 24.30484 69.64173 1.000 26.75847 2 PRO B CA 1
ATOM 1654 C C . PRO B 1 2 ? 24.15741 23.57508 69.91501 1.000 19.67604 2 PRO B C 1
ATOM 1655 O O . PRO B 1 2 ? 24.12533 22.34648 69.83691 1.000 22.25267 2 PRO B O 1
ATOM 1659 N N . TYR B 1 3 ? 23.09694 24.31449 70.23852 1.000 16.71779 3 TYR B N 1
ATOM 1660 C CA . TYR B 1 3 ? 21.83204 23.71205 70.63545 1.000 15.37553 3 TYR B CA 1
ATOM 1661 C C . TYR B 1 3 ? 20.75046 23.98955 69.60416 1.000 13.58321 3 TYR B C 1
ATOM 1662 O O . TYR B 1 3 ? 20.68219 25.08809 69.04390 1.000 14.30698 3 TYR B O 1
ATOM 1671 N N . THR B 1 4 ? 19.87247 23.01033 69.40808 1.000 13.08052 4 THR B N 1
ATOM 1672 C CA . THR B 1 4 ? 18.70273 23.16165 68.55537 1.000 12.84101 4 THR B CA 1
ATOM 1673 C C . THR B 1 4 ? 17.48742 22.64822 69.30589 1.000 12.29884 4 THR B C 1
ATOM 1674 O O . THR B 1 4 ? 17.52086 21.54721 69.86574 1.000 14.27013 4 THR B O 1
ATOM 1678 N N . VAL B 1 5 ? 16.42477 23.44691 69.31268 1.000 11.94617 5 VAL B N 1
ATOM 1679 C CA . VAL B 1 5 ? 15.13998 23.09330 69.90016 1.000 11.49085 5 VAL B CA 1
ATOM 1680 C C . VAL B 1 5 ? 14.16861 22.86842 68.74920 1.000 11.36189 5 VAL B C 1
ATOM 1681 O O . VAL B 1 5 ? 13.93995 23.77890 67.94046 1.000 12.40675 5 VAL B O 1
ATOM 1685 N N . VAL B 1 6 ? 13.58354 21.67534 68.68349 1.000 10.15385 6 VAL B N 1
ATOM 1686 C CA . VAL B 1 6 ? 12.61319 21.31320 67.65092 1.000 11.18555 6 VAL B CA 1
ATOM 1687 C C . VAL B 1 6 ? 11.26056 21.16747 68.33125 1.000 10.51705 6 VAL B C 1
ATOM 1688 O O . VAL B 1 6 ? 11.07554 20.27245 69.16934 1.000 10.88552 6 VAL B O 1
ATOM 1692 N N . TYR B 1 7 ? 10.31469 22.03772 67.98111 1.000 11.67508 7 TYR B N 1
ATOM 1693 C CA . TYR B 1 7 ? 9.05923 22.09069 68.72185 1.000 9.81960 7 TYR B CA 1
ATOM 1694 C C . TYR B 1 7 ? 7.98726 22.79632 67.90740 1.000 10.75392 7 TYR B C 1
ATOM 1695 O O . TYR B 1 7 ? 8.27101 23.49852 66.92994 1.000 12.26200 7 TYR B O 1
ATOM 1704 N N . PHE B 1 8 ? 6.74814 22.60256 68.34302 1.000 10.92236 8 PHE B N 1
ATOM 1705 C CA . PHE B 1 8 ? 5.61830 23.36021 67.83830 1.000 12.35148 8 PHE B CA 1
ATOM 1706 C C . PHE B 1 8 ? 5.76417 24.83304 68.21650 1.000 11.62771 8 PHE B C 1
ATOM 1707 O O . PHE B 1 8 ? 6.51333 25.17558 69.13474 1.000 11.02237 8 PHE B O 1
ATOM 1715 N N . PRO B 1 9 ? 5.03287 25.75210 67.50341 1.000 11.78562 9 PRO B N 1
ATOM 1716 C CA . PRO B 1 9 ? 5.11152 27.19050 67.81461 1.000 12.34359 9 PRO B CA 1
ATOM 1717 C C . PRO B 1 9 ? 4.26120 27.56996 69.02338 1.000 11.82247 9 PRO B C 1
ATOM 1718 O O . PRO B 1 9 ? 3.28964 28.33290 68.92318 1.000 12.30937 9 PRO B O 1
ATOM 1722 N N . VAL B 1 10 ? 4.63637 27.01383 70.17911 1.000 10.52495 10 VAL B N 1
ATOM 1723 C CA A VAL B 1 10 ? 3.97101 27.28223 71.44860 0.936 10.17227 10 VAL B CA 1
ATOM 1724 C CA B VAL B 1 10 ? 3.96101 27.20771 71.45265 0.064 10.78287 10 VAL B CA 1
ATOM 1725 C C . VAL B 1 10 ? 5.05356 27.32789 72.51406 1.000 9.37481 10 VAL B C 1
ATOM 1726 O O . VAL B 1 10 ? 6.18290 26.88005 72.31006 1.000 9.84065 10 VAL B O 1
ATOM 1733 N N . ARG B 1 11 ? 4.71240 27.92292 73.66630 1.000 9.51167 11 ARG B N 1
ATOM 1734 C CA . ARG B 1 11 ? 5.61889 27.91035 74.81072 1.000 8.99055 11 ARG B CA 1
ATOM 1735 C C . ARG B 1 11 ? 5.68673 26.49365 75.38555 1.000 8.85633 11 ARG B C 1
ATOM 1736 O O . ARG B 1 11 ? 6.73619 25.84299 75.32270 1.000 8.79842 11 ARG B O 1
ATOM 1744 N N . GLY B 1 12 ? 4.57569 26.02334 75.95172 1.000 8.50102 12 GLY B N 1
ATOM 1745 C CA . GLY B 1 12 ? 4.42509 24.61961 76.31009 1.000 8.22204 12 GLY B CA 1
ATOM 1746 C C . GLY B 1 12 ? 5.58447 24.06229 77.11003 1.000 7.91147 12 GLY B C 1
ATOM 1747 O O . GLY B 1 12 ? 6.06866 24.67707 78.06807 1.000 8.41680 12 GLY B O 1
ATOM 1748 N N . ARG B 1 13 ? 6.04416 22.88210 76.69906 1.000 8.00096 13 ARG B N 1
ATOM 1749 C CA . ARG B 1 13 ? 7.09507 22.15081 77.40199 1.000 7.69040 13 ARG B CA 1
ATOM 1750 C C . ARG B 1 13 ? 8.50267 22.60888 77.03987 1.000 8.74842 13 ARG B C 1
ATOM 1751 O O . ARG B 1 13 ? 9.47033 22.02320 77.53523 1.000 9.02477 13 ARG B O 1
ATOM 1759 N N . CYS B 1 14 ? 8.64577 23.64475 76.21356 1.000 8.49312 14 CYS B N 1
ATOM 1760 C CA . CYS B 1 14 ? 9.94714 24.23736 75.95517 1.000 8.51944 14 CYS B CA 1
ATOM 1761 C C . CYS B 1 14 ? 10.14690 25.56783 76.65795 1.000 7.68776 14 CYS B C 1
ATOM 1762 O O . CYS B 1 14 ? 11.25496 26.11078 76.61155 1.000 8.32468 14 CYS B O 1
ATOM 1765 N N . ALA B 1 15 ? 9.11716 26.08788 77.32713 1.000 7.95359 15 ALA B N 1
ATOM 1766 C CA . ALA B 1 15 ? 9.23850 27.40791 77.93403 1.000 8.40101 15 ALA B CA 1
ATOM 1767 C C . ALA B 1 15 ? 10.35275 27.43711 78.96899 1.000 8.26678 15 ALA B C 1
ATOM 1768 O O . ALA B 1 15 ? 11.17691 28.35604 78.97678 1.000 8.54050 15 ALA B O 1
ATOM 1770 N N . ALA B 1 16 ? 10.40073 26.43313 79.85013 1.000 7.80620 16 ALA B N 1
ATOM 1771 C CA . ALA B 1 16 ? 11.38444 26.45507 80.92306 1.000 7.53775 16 ALA B CA 1
ATOM 1772 C C . ALA B 1 16 ? 12.79951 26.30916 80.38574 1.000 7.46142 16 ALA B C 1
ATOM 1773 O O 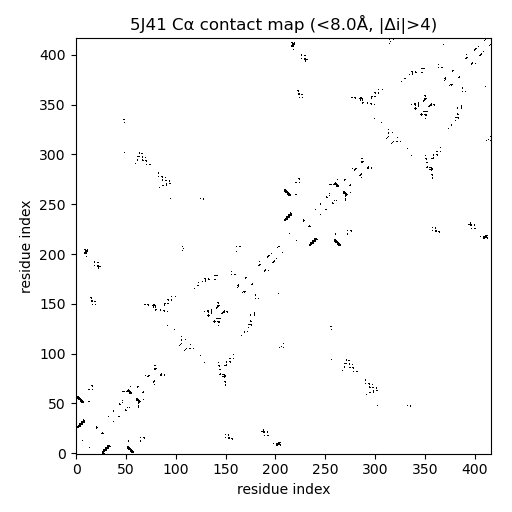. ALA B 1 16 ? 13.70640 27.03887 80.80258 1.000 7.76146 16 ALA B O 1
ATOM 1775 N N . LEU B 1 17 ? 13.01540 25.36710 79.46078 1.000 7.84041 17 LEU B N 1
ATOM 1776 C CA . LEU B 1 17 ? 14.36254 25.18451 78.93618 1.000 7.57196 17 LEU B CA 1
ATOM 1777 C C . LEU B 1 17 ? 14.82234 26.39815 78.13173 1.000 8.11676 17 LEU B C 1
ATOM 1778 O O . LEU B 1 17 ? 16.01496 26.70730 78.12159 1.000 8.52207 17 LEU B O 1
ATOM 1783 N N . ARG B 1 18 ? 13.90298 27.09163 77.45578 1.000 8.03254 18 ARG B N 1
ATOM 1784 C CA . ARG B 1 18 ? 14.26667 28.33874 76.77690 1.000 8.38522 18 ARG B CA 1
ATOM 1785 C C . ARG B 1 18 ? 14.65733 29.42430 77.77457 1.000 8.68262 18 ARG B C 1
ATOM 1786 O O . ARG B 1 18 ? 15.62848 30.15780 77.55469 1.000 9.16952 18 ARG B O 1
ATOM 1794 N N . MET B 1 19 ? 13.89624 29.56148 78.86390 1.000 8.19835 19 MET B N 1
ATOM 1795 C CA A MET B 1 19 ? 14.26289 30.52652 79.89656 0.801 8.64051 19 MET B CA 1
ATOM 1796 C CA B MET B 1 19 ? 14.26757 30.53190 79.88563 0.199 8.81158 19 MET B CA 1
ATOM 1797 C C . MET B 1 19 ? 15.64153 30.21838 80.45367 1.000 8.29310 19 MET B C 1
ATOM 1798 O O . MET B 1 19 ? 16.44893 31.13081 80.68104 1.000 9.19584 19 MET B O 1
ATOM 1807 N N . LEU B 1 20 ? 15.92316 28.93326 80.67478 1.000 8.00096 20 LEU B N 1
ATOM 1808 C CA . LEU B 1 20 ? 17.23160 28.51583 81.16094 1.000 8.46154 20 LEU B CA 1
ATOM 1809 C C . LEU B 1 20 ? 18.32477 28.94188 80.18793 1.000 8.47996 20 LEU B C 1
ATOM 1810 O O . LEU B 1 20 ? 19.30897 29.57883 80.58026 1.000 9.50640 20 LEU B O 1
ATOM 1815 N N . LEU B 1 21 ? 18.17014 28.58727 78.91226 1.000 8.60630 21 LEU B N 1
ATOM 1816 C CA . LEU B 1 21 ? 19.18111 28.93409 77.92236 1.000 9.32480 21 LEU B CA 1
ATOM 1817 C C . LEU B 1 21 ? 19.38435 30.44070 77.84378 1.000 10.13016 21 LEU B C 1
ATOM 1818 O O . LEU B 1 21 ? 20.51964 30.92313 77.83819 1.000 10.11963 21 LEU B O 1
ATOM 1823 N N . ALA B 1 22 ? 18.29457 31.20245 77.77605 1.000 9.58273 22 ALA B N 1
ATOM 1824 C CA . ALA B 1 22 ? 18.41666 32.65369 77.67660 1.000 10.51442 22 ALA B CA 1
ATOM 1825 C C . ALA B 1 22 ? 19.09619 33.23141 78.90528 1.000 10.83025 22 ALA B C 1
ATOM 1826 O O . ALA B 1 22 ? 20.01431 34.05975 78.80032 1.000 11.41979 22 ALA B O 1
ATOM 1828 N N . ASP B 1 23 ? 18.66219 32.79990 80.08581 1.000 9.78275 23 ASP B N 1
ATOM 1829 C CA . ASP B 1 23 ? 19.21988 33.36330 81.31166 1.000 10.71181 23 ASP B CA 1
ATOM 1830 C C . ASP B 1 23 ? 20.68730 33.00132 81.48157 1.000 10.39598 23 ASP B C 1
ATOM 1831 O O . ASP B 1 23 ? 21.44492 33.76249 82.09889 1.000 12.65941 23 ASP B O 1
ATOM 1836 N N . GLN B 1 24 ? 21.10139 31.85107 80.95636 1.000 10.77498 24 GLN B N 1
ATOM 1837 C CA . GLN B 1 24 ? 22.48719 31.40466 80.99656 1.000 10.65391 24 GLN B CA 1
ATOM 1838 C C . GLN B 1 24 ? 23.31459 31.93342 79.83358 1.000 13.44109 24 GLN B C 1
ATOM 1839 O O . GLN B 1 24 ? 24.47365 31.53052 79.67775 1.000 14.18065 24 GLN B O 1
ATOM 1845 N N . GLY B 1 25 ? 22.75258 32.83034 79.02662 1.000 12.18304 25 GLY B N 1
ATOM 1846 C CA . GLY B 1 25 ? 23.48822 33.42584 77.92940 1.000 13.96220 25 GLY B CA 1
ATOM 1847 C C . GLY B 1 25 ? 23.88100 32.46029 76.83903 1.000 13.38055 25 GLY B C 1
ATOM 1848 O O . GLY B 1 25 ? 24.88029 32.69001 76.15257 1.000 15.83874 25 GLY B O 1
ATOM 1849 N N . GLN B 1 26 ? 23.12060 31.38548 76.65636 1.000 13.20158 26 GLN B N 1
ATOM 1850 C CA . GLN B 1 26 ? 23.42877 30.39561 75.63980 1.000 13.80429 26 GLN B CA 1
ATOM 1851 C C . GLN B 1 26 ? 22.73336 30.74413 74.33218 1.000 17.83635 26 GLN B C 1
ATOM 1852 O O . GLN B 1 26 ? 21.68925 31.40099 74.31260 1.000 22.27372 26 GLN B O 1
ATOM 1858 N N . SER B 1 27 ? 23.32746 30.30142 73.23423 1.000 16.50987 27 SER B N 1
ATOM 1859 C CA . SER B 1 27 ? 22.74151 30.49002 71.91980 1.000 16.47829 27 SER B CA 1
ATOM 1860 C C . SER B 1 27 ? 22.08046 29.19522 71.47733 1.000 15.88348 27 SER B C 1
ATOM 1861 O O . SER B 1 27 ? 22.58723 28.10475 71.75091 1.000 16.59409 27 SER B O 1
ATOM 1864 N N . TRP B 1 28 ? 20.94843 29.31546 70.78775 1.000 14.26750 28 TRP B N 1
ATOM 1865 C CA . TRP B 1 28 ? 20.28843 28.12659 70.27272 1.000 13.83850 28 TRP B CA 1
ATOM 1866 C C . TRP B 1 28 ? 19.48585 28.46231 69.03041 1.000 12.85417 28 TRP B C 1
ATOM 1867 O O . TRP B 1 28 ? 19.12232 29.61715 68.78987 1.000 13.32528 28 TRP B O 1
ATOM 1878 N N . LYS B 1 29 ? 19.23245 27.42520 68.23868 1.000 13.04104 29 LYS B N 1
ATOM 1879 C CA . LYS B 1 29 ? 18.39195 27.49345 67.05543 1.000 13.37792 29 LYS B CA 1
ATOM 1880 C C . LYS B 1 29 ? 17.01487 26.94462 67.40009 1.000 12.40675 29 LYS B C 1
ATOM 1881 O O . LYS B 1 29 ? 16.90137 25.90932 68.06273 1.000 13.27001 29 LYS B O 1
ATOM 1887 N N . GLU B 1 30 ? 15.97188 27.63916 66.94604 1.000 13.35950 30 GLU B N 1
ATOM 1888 C CA . GLU B 1 30 ? 14.60510 27.12926 66.99669 1.000 13.67532 30 GLU B CA 1
ATOM 1889 C C . GLU B 1 30 ? 14.24186 26.55979 65.63505 1.000 13.52794 30 GLU B C 1
ATOM 1890 O O . GLU B 1 30 ? 14.26810 27.28031 64.63409 1.000 15.66240 30 GLU B O 1
ATOM 1896 N N . GLU B 1 31 ? 13.90294 25.28058 65.59775 1.000 13.26475 31 GLU B N 1
ATOM 1897 C CA . GLU B 1 31 ? 13.32906 24.65026 64.41885 1.000 14.70176 31 GLU B CA 1
ATOM 1898 C C . GLU B 1 31 ? 11.84738 24.46020 64.69855 1.000 12.93050 31 GLU B C 1
ATOM 1899 O O . GLU B 1 31 ? 11.46895 23.62510 65.52538 1.000 13.35950 31 GLU B O 1
ATOM 1905 N N . VAL B 1 32 ? 11.01968 25.25813 64.03729 1.000 13.78060 32 VAL B N 1
ATOM 1906 C CA . VAL B 1 32 ? 9.58842 25.29583 64.29964 1.000 14.12801 32 VAL B CA 1
ATOM 1907 C C . VAL B 1 32 ? 8.89187 24.26807 63.42669 1.000 14.38067 32 VAL B C 1
ATOM 1908 O O . VAL B 1 32 ? 9.09780 24.23313 62.20893 1.000 16.97572 32 VAL B O 1
ATOM 1912 N N . VAL B 1 33 ? 8.06327 23.43671 64.04557 1.000 13.53057 33 VAL B N 1
ATOM 1913 C CA . VAL B 1 33 ? 7.27429 22.42333 63.35648 1.000 14.72808 33 VAL B CA 1
ATOM 1914 C C . VAL B 1 33 ? 5.81466 22.81014 63.52195 1.000 13.50951 33 VAL B C 1
ATOM 1915 O O . VAL B 1 33 ? 5.29419 22.81479 64.64421 1.000 16.32038 33 VAL B O 1
ATOM 1919 N N . THR B 1 34 ? 5.14925 23.14552 62.42273 1.000 17.45472 34 THR B N 1
ATOM 1920 C CA . THR B 1 34 ? 3.73063 23.44514 62.53061 1.000 18.21271 34 THR B CA 1
ATOM 1921 C C . THR B 1 34 ? 2.93977 22.15269 62.68765 1.000 18.65750 34 THR B C 1
ATOM 1922 O O . THR B 1 34 ? 3.40144 21.05800 62.34476 1.000 18.78909 34 THR B O 1
ATOM 1926 N N . VAL B 1 35 ? 1.72520 22.28886 63.22113 1.000 21.09200 35 VAL B N 1
ATOM 1927 C CA . VAL B 1 35 ? 0.83777 21.13275 63.31740 1.000 22.42637 35 VAL B CA 1
ATOM 1928 C C . VAL B 1 35 ? 0.58593 20.51708 61.94249 1.000 19.69710 35 VAL B C 1
ATOM 1929 O O . VAL B 1 35 ? 0.47406 19.29460 61.82092 1.000 20.26559 35 VAL B O 1
ATOM 1933 N N . GLU B 1 36 ? 0.54049 21.33958 60.88760 1.000 20.51299 36 GLU B N 1
ATOM 1934 C CA . GLU B 1 36 ? 0.36626 20.81684 59.53584 1.000 19.46812 36 GLU B CA 1
ATOM 1935 C C . GLU B 1 36 ? 1.50406 19.89525 59.13833 1.000 20.25506 36 GLU B C 1
ATOM 1936 O O . GLU B 1 36 ? 1.28122 18.78711 58.63326 1.000 20.83408 36 GLU B O 1
ATOM 1942 N N . THR B 1 37 ? 2.73771 20.37490 59.29286 1.000 19.54182 37 THR B N 1
ATOM 1943 C CA . THR B 1 37 ? 3.89819 19.54974 58.98228 1.000 19.68131 37 THR B CA 1
ATOM 1944 C C . THR B 1 37 ? 3.88115 18.27292 59.80653 1.000 19.42075 37 THR B C 1
ATOM 1945 O O . THR B 1 37 ? 4.15705 17.18345 59.28829 1.000 20.00503 37 THR B O 1
ATOM 1949 N N . TRP B 1 38 ? 3.52524 18.39095 61.09023 1.000 17.90478 38 TRP B N 1
ATOM 1950 C CA . TRP B 1 38 ? 3.46751 17.22979 61.97259 1.000 17.58632 38 TRP B CA 1
ATOM 1951 C C . TRP B 1 38 ? 2.47325 16.18966 61.47764 1.000 18.71540 38 TRP B C 1
ATOM 1952 O O . TRP B 1 38 ? 2.71734 14.98317 61.61945 1.000 19.68131 38 TRP B O 1
ATOM 1963 N N . GLN B 1 39 ? 1.35499 16.63005 60.88420 1.000 19.16809 39 GLN B N 1
ATOM 1964 C CA . GLN B 1 39 ? 0.36326 15.68323 60.37508 1.000 22.79221 39 GLN B CA 1
ATOM 1965 C C . GLN B 1 39 ? 0.89295 14.85136 59.22202 1.000 19.81027 39 GLN B C 1
ATOM 1966 O O . GLN B 1 39 ? 0.35186 13.77115 58.96059 1.000 25.00563 39 GLN B O 1
ATOM 1972 N N . GLU B 1 40 ? 1.91740 15.33364 58.51019 1.000 21.34203 40 GLU B N 1
ATOM 1973 C CA . GLU B 1 40 ? 2.48483 14.54745 57.41659 1.000 25.11354 40 GLU B CA 1
ATOM 1974 C C . GLU B 1 40 ? 3.01943 13.20859 57.91575 1.000 24.28975 40 GLU B C 1
ATOM 1975 O O . GLU B 1 40 ? 2.93097 12.19685 57.20987 1.000 28.16917 40 GLU B O 1
ATOM 1981 N N . GLY B 1 41 ? 3.58458 13.18281 59.12657 1.000 23.11067 41 GLY B N 1
ATOM 1982 C CA . GLY B 1 41 ? 3.87084 11.95224 59.83055 1.000 22.74746 41 GLY B CA 1
ATOM 1983 C C . GLY B 1 41 ? 5.33043 11.53964 59.87483 1.000 22.47638 41 GLY B C 1
ATOM 1984 O O . GLY B 1 41 ? 5.70134 10.74855 60.75415 1.000 20.55773 41 GLY B O 1
ATOM 1985 N N . SER B 1 42 ? 6.17323 12.04342 58.96648 1.000 21.59469 42 SER B N 1
ATOM 1986 C CA . SER B 1 42 ? 7.53138 11.51068 58.87393 1.000 19.91555 42 SER B CA 1
ATOM 1987 C C . SER B 1 42 ? 8.39536 11.91997 60.06545 1.000 18.56538 42 SER B C 1
ATOM 1988 O O . SER B 1 42 ? 9.13232 11.08874 60.61187 1.000 20.25506 42 SER B O 1
ATOM 1991 N N . LEU B 1 43 ? 8.35355 13.19736 60.46067 1.000 18.91543 43 LEU B N 1
ATOM 1992 C CA . LEU B 1 43 ? 9.09213 13.60849 61.65565 1.000 16.26511 43 LEU B CA 1
ATOM 1993 C C . LEU B 1 43 ? 8.62745 12.81854 62.87072 1.000 16.02297 43 LEU B C 1
ATOM 1994 O O . LEU B 1 43 ? 9.44791 12.26041 63.60667 1.000 15.47291 43 LEU B O 1
ATOM 1999 N N . LYS B 1 44 ? 7.30800 12.73649 63.07258 1.000 15.34131 44 LYS B N 1
ATOM 2000 C CA . LYS B 1 44 ? 6.75985 12.02804 64.22653 1.000 15.18340 44 LYS B CA 1
ATOM 2001 C C . LYS B 1 44 ? 7.26044 10.59056 64.28520 1.000 15.33079 44 LYS B C 1
ATOM 2002 O O . LYS B 1 44 ? 7.69239 10.11138 65.33883 1.000 14.88336 44 LYS B O 1
ATOM 2008 N N . ALA B 1 45 ? 7.22671 9.89097 63.14807 1.000 16.00192 45 ALA B N 1
ATOM 2009 C CA . ALA B 1 45 ? 7.66699 8.50233 63.12210 1.000 17.02046 45 ALA B CA 1
ATOM 2010 C C . ALA B 1 45 ? 9.13902 8.36606 63.48935 1.000 16.37302 45 ALA B C 1
ATOM 2011 O O . ALA B 1 45 ? 9.55010 7.32769 64.02173 1.000 21.09200 45 ALA B O 1
ATOM 2013 N N . SER B 1 46 ? 9.93666 9.40822 63.25297 1.000 16.50198 46 SER B N 1
ATOM 2014 C CA . SER B 1 46 ? 11.35616 9.38338 63.57212 1.000 14.99917 46 SER B CA 1
ATOM 2015 C C . SER B 1 46 ? 11.66353 9.76368 65.02125 1.000 15.85190 46 SER B C 1
ATOM 2016 O O . SER B 1 46 ? 12.81162 9.60492 65.45089 1.000 16.18352 46 SER B O 1
ATOM 2019 N N . CYS B 1 47 ? 10.69558 10.29184 65.76729 1.000 12.93050 47 CYS B N 1
ATOM 2020 C CA . CYS B 1 47 ? 10.92645 10.68323 67.15316 1.000 12.13040 47 CYS B CA 1
ATOM 2021 C C . CYS B 1 47 ? 10.80203 9.46940 68.06506 1.000 11.02237 47 CYS B C 1
ATOM 2022 O O . CYS B 1 47 ? 9.90976 8.63927 67.8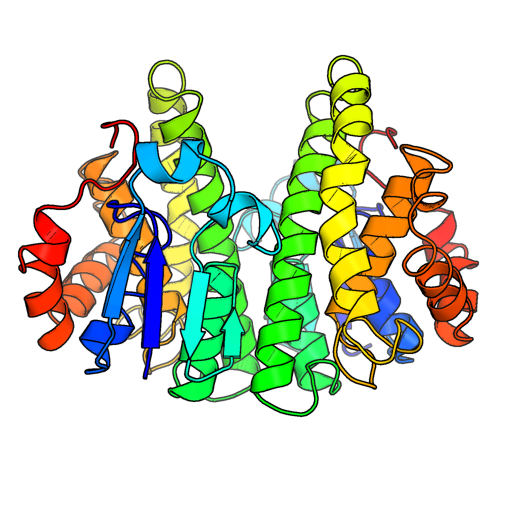8688 1.000 12.42254 47 CYS B O 1
ATOM 2025 N N . LEU B 1 48 ? 11.69037 9.38605 69.05921 1.000 10.92763 48 LEU B N 1
ATOM 2026 C CA . LEU B 1 48 ? 11.80034 8.17704 69.87329 1.000 11.07764 48 LEU B CA 1
ATOM 2027 C C . LEU B 1 48 ? 10.46033 7.77805 70.46601 1.000 10.23281 48 LEU B C 1
ATOM 2028 O O . LEU B 1 48 ? 10.05749 6.61080 70.38486 1.000 11.52243 48 LEU B O 1
ATOM 2033 N N . TYR B 1 49 ? 9.75991 8.73224 71.08083 1.000 9.71695 49 TYR B N 1
ATOM 2034 C CA . TYR B 1 49 ? 8.45580 8.48181 71.67427 1.000 9.69064 49 TYR B CA 1
ATOM 2035 C C . TYR B 1 49 ? 7.32747 9.10303 70.85633 1.000 9.50903 49 TYR B C 1
ATOM 2036 O O . TYR B 1 49 ? 6.22984 9.32361 71.37982 1.000 11.35926 49 TYR B O 1
ATOM 2045 N N . GLY B 1 50 ? 7.57994 9.39029 69.58092 1.000 10.10384 50 GLY B N 1
ATOM 2046 C CA . GLY B 1 50 ? 6.54552 9.95789 68.74098 1.000 11.82247 50 GLY B CA 1
ATOM 2047 C C . GLY B 1 50 ? 6.13476 11.37395 69.08099 1.000 11.46980 50 GLY B C 1
ATOM 2048 O O . GLY B 1 50 ? 5.05902 11.80594 68.65353 1.000 12.38043 50 GLY B O 1
ATOM 2049 N N . GLN B 1 51 ? 6.96940 12.12420 69.80823 1.000 10.67496 51 GLN B N 1
ATOM 2050 C CA . GLN B 1 51 ? 6.58188 13.43152 70.32525 1.000 11.24082 51 GLN B CA 1
ATOM 2051 C C . GLN B 1 51 ? 7.73664 14.42309 70.28233 1.000 9.79591 51 GLN B C 1
ATOM 2052 O O . GLN B 1 51 ? 8.91318 14.06291 70.16524 1.000 9.78802 51 GLN B O 1
ATOM 2058 N N . LEU B 1 52 ? 7.36482 15.69773 70.39260 1.000 9.75380 52 LEU B N 1
ATOM 2059 C CA . LEU B 1 52 ? 8.28897 16.81271 70.56822 1.000 9.31427 52 LEU B CA 1
ATOM 2060 C C . LEU B 1 52 ? 8.14119 17.34033 72.00165 1.000 9.67221 52 LEU B C 1
ATOM 2061 O O . LEU B 1 52 ? 7.09847 17.17030 72.61321 1.000 10.42230 52 LEU B O 1
ATOM 2066 N N . PRO B 1 53 ? 9.15993 18.02121 72.54018 1.000 9.23795 53 PRO B N 1
ATOM 2067 C CA . PRO B 1 53 ? 10.38078 18.48812 71.87233 1.000 10.03015 53 PRO B CA 1
ATOM 2068 C C . PRO B 1 53 ? 11.41506 17.41771 71.56982 1.000 9.11425 53 PRO B C 1
ATOM 2069 O O . PRO B 1 53 ? 11.52623 16.38768 72.24419 1.000 9.36165 53 PRO B O 1
ATOM 2073 N N . LYS B 1 54 ? 12.16947 17.71768 70.52353 1.000 9.79065 54 LYS B N 1
ATOM 2074 C CA . LYS B 1 54 ? 13.42743 17.07913 70.19226 1.000 11.06975 54 LYS B CA 1
ATOM 2075 C C . LYS B 1 54 ? 14.51972 18.12419 70.37535 1.000 9.85908 54 LYS B C 1
ATOM 2076 O O . LYS B 1 54 ? 14.30380 19.30979 70.12046 1.000 12.20673 54 LYS B O 1
ATOM 2082 N N . PHE B 1 55 ? 15.68964 17.69869 70.83185 1.000 10.80919 55 PHE B N 1
ATOM 2083 C CA . PHE B 1 55 ? 16.74913 18.62949 71.18259 1.000 10.13543 55 PHE B CA 1
ATOM 2084 C C . PHE B 1 55 ? 18.06691 18.07740 70.68185 1.000 10.81709 55 PHE B C 1
ATOM 2085 O O . PHE B 1 55 ? 18.31895 16.87221 70.76941 1.000 12.35411 55 PHE B O 1
ATOM 2093 N N . GLN B 1 56 ? 18.90942 18.95383 70.16500 1.000 13.04893 56 GLN B N 1
ATOM 2094 C CA . GLN B 1 56 ? 20.22230 18.55347 69.70217 1.000 15.64398 56 GLN B CA 1
ATOM 2095 C C . GLN B 1 56 ? 21.26736 19.37112 70.43732 1.000 17.77318 56 GLN B C 1
ATOM 2096 O O . GLN B 1 56 ? 21.11952 20.58644 70.59869 1.000 16.20194 56 GLN B O 1
ATOM 2102 N N . ASP B 1 57 ? 22.28924 18.68518 70.93684 1.000 19.50497 57 ASP B N 1
ATOM 2103 C CA . ASP B 1 57 ? 23.46796 19.30518 71.53320 1.000 19.77342 57 ASP B CA 1
ATOM 2104 C C . ASP B 1 57 ? 24.61495 18.64501 70.78115 1.000 21.69997 57 ASP B C 1
ATOM 2105 O O . ASP B 1 57 ? 25.03248 17.53904 71.13231 1.000 20.77881 57 ASP B O 1
ATOM 2110 N N . GLY B 1 58 ? 25.10769 19.30228 69.73515 1.000 23.33964 58 GLY B N 1
ATOM 2111 C CA . GLY B 1 58 ? 26.00234 18.59740 68.83272 1.000 24.02130 58 GLY B CA 1
ATOM 2112 C C . GLY B 1 58 ? 25.29047 17.40540 68.22269 1.000 26.28210 58 GLY B C 1
ATOM 2113 O O . GLY B 1 58 ? 24.12856 17.49595 67.81101 1.000 31.76960 58 GLY B O 1
ATOM 2114 N N . ASP B 1 59 ? 25.96723 16.25650 68.19124 1.000 22.75010 59 ASP B N 1
ATOM 2115 C CA . ASP B 1 59 ? 25.34289 15.04521 67.67003 1.000 30.40101 59 ASP B CA 1
ATOM 2116 C C . ASP B 1 59 ? 24.58158 14.25900 68.71780 1.000 28.59553 59 ASP B C 1
ATOM 2117 O O . ASP B 1 59 ? 24.16224 13.12933 68.44031 1.000 30.23784 59 ASP B O 1
ATOM 2122 N N . LEU B 1 60 ? 24.43983 14.79159 69.92643 1.000 26.62688 60 LEU B N 1
ATOM 2123 C CA . LEU B 1 60 ? 23.57599 14.16271 70.90902 1.000 19.12335 60 LEU B CA 1
ATOM 2124 C C . LEU B 1 60 ? 22.16221 14.63881 70.63099 1.000 16.19405 60 LEU B C 1
ATOM 2125 O O . LEU B 1 60 ? 21.89589 15.84580 70.65152 1.000 19.43654 60 LEU B O 1
ATOM 2130 N N . THR B 1 61 ? 21.27741 13.70696 70.32638 1.000 16.09930 61 THR B N 1
ATOM 2131 C CA . THR B 1 61 ? 19.87274 14.00490 70.13388 1.000 14.88600 61 THR B CA 1
ATOM 2132 C C . THR B 1 61 ? 19.11956 13.48150 71.33881 1.000 13.57794 61 THR B C 1
ATOM 2133 O O . THR B 1 61 ? 19.27798 12.31602 71.72449 1.000 14.49121 61 THR B O 1
ATOM 2137 N N . LEU B 1 62 ? 18.33653 14.35351 71.94749 1.000 11.19871 62 LEU B N 1
ATOM 2138 C CA . LEU B 1 62 ? 17.53534 13.99724 73.09691 1.000 10.53021 62 LEU B CA 1
ATOM 2139 C C . LEU B 1 62 ? 16.06684 14.24876 72.80613 1.000 9.69064 62 LEU B C 1
ATOM 2140 O O . LEU B 1 62 ? 15.70846 15.10059 71.98622 1.000 10.87236 62 LEU B O 1
ATOM 2145 N N . TYR B 1 63 ? 15.23300 13.47808 73.48496 1.000 9.30112 63 TYR B N 1
ATOM 2146 C CA . TYR B 1 63 ? 13.80378 13.69807 73.60403 1.000 8.94581 63 TYR B CA 1
ATOM 2147 C C . TYR B 1 63 ? 13.51866 13.76039 75.09299 1.000 8.95107 63 TYR B C 1
ATOM 2148 O O . TYR B 1 63 ? 14.36639 13.38174 75.90481 1.000 9.83802 63 TYR B O 1
ATOM 2157 N N . GLN B 1 64 ? 12.32225 14.24988 75.43225 1.000 8.31942 64 GLN B N 1
ATOM 2158 C CA . GLN B 1 64 ? 11.79686 14.39229 76.79124 1.000 7.44300 64 GLN B CA 1
ATOM 2159 C C . GLN B 1 64 ? 12.21429 15.72109 77.41479 1.000 6.95873 64 GLN B C 1
ATOM 2160 O O . GLN B 1 64 ? 13.39914 15.95622 77.67369 1.000 7.42194 64 GLN B O 1
ATOM 2166 N N . SER B 1 65 ? 11.22806 16.59409 77.64795 1.000 7.48511 65 SER B N 1
ATOM 2167 C CA . SER B 1 65 ? 11.50182 17.94204 78.14718 1.000 6.93241 65 SER B CA 1
ATOM 2168 C C . SER B 1 65 ? 12.32529 17.93011 79.43765 1.000 7.46932 65 SER B C 1
ATOM 2169 O O . SER B 1 65 ? 13.24383 18.73996 79.59015 1.000 7.70356 65 SER B O 1
ATOM 2172 N N . ASN B 1 66 ? 12.03424 17.01245 80.37735 1.000 6.87451 66 ASN B N 1
ATOM 2173 C CA . ASN B 1 66 ? 12.80762 17.00310 81.61885 1.000 7.03242 66 ASN B CA 1
ATOM 2174 C C . ASN B 1 66 ? 14.19307 16.41284 81.42855 1.000 6.36392 66 ASN B C 1
ATOM 2175 O O . ASN B 1 66 ? 15.09793 16.70782 82.21931 1.000 7.53511 66 ASN B O 1
ATOM 2180 N N . THR B 1 67 ? 14.36643 15.54571 80.42802 1.000 7.28772 67 THR B N 1
ATOM 2181 C CA . THR B 1 67 ? 15.70895 15.09163 80.07647 1.000 7.28508 67 THR B CA 1
ATOM 2182 C C . THR B 1 67 ? 16.55070 16.25672 79.57701 1.000 6.87188 67 THR B C 1
ATOM 2183 O O . THR B 1 67 ? 17.72879 16.37962 79.92970 1.000 7.41405 67 THR B O 1
ATOM 2187 N N . ILE B 1 68 ? 15.96190 17.11573 78.74225 1.000 7.11664 68 ILE B N 1
ATOM 2188 C CA . ILE B 1 68 ? 16.67256 18.29845 78.25919 1.000 8.32995 68 ILE B CA 1
ATOM 2189 C C . ILE B 1 68 ? 17.03547 19.20873 79.42656 1.000 7.60881 68 ILE B C 1
ATOM 2190 O O . ILE B 1 68 ? 18.17906 19.66036 79.54563 1.000 8.15361 68 ILE B O 1
ATOM 2195 N N . LEU B 1 69 ? 16.07759 19.45369 80.32460 1.000 7.43773 69 LEU B N 1
ATOM 2196 C CA . LEU B 1 69 ? 16.35951 20.27924 81.49972 1.000 8.04833 69 LEU B CA 1
ATOM 2197 C C . LEU B 1 69 ? 17.49723 19.69726 82.33113 1.000 7.89042 69 LEU B C 1
ATOM 2198 O O . LEU B 1 69 ? 18.41244 20.42340 82.74144 1.000 8.04833 69 LEU B O 1
ATOM 2203 N N . ARG B 1 70 ? 17.45215 18.38537 82.60450 1.000 7.32193 70 ARG B N 1
ATOM 2204 C CA . ARG B 1 70 ? 18.50046 17.77211 83.41784 1.000 6.94294 70 ARG B CA 1
ATOM 2205 C C . ARG B 1 70 ? 19.84232 17.78045 82.71039 1.000 8.31679 70 ARG B C 1
ATOM 2206 O O . ARG B 1 70 ? 20.88115 17.90840 83.35904 1.000 8.43259 70 ARG B O 1
ATOM 2214 N N . HIS B 1 71 ? 19.84281 17.62318 81.38721 1.000 8.10360 71 HIS B N 1
ATOM 2215 C CA . HIS B 1 71 ? 21.09163 17.64461 80.64073 1.000 8.23783 71 HIS B CA 1
ATOM 2216 C C . HIS B 1 71 ? 21.72957 19.02801 80.69927 1.000 8.20625 71 HIS B C 1
ATOM 2217 O O . HIS B 1 71 ? 22.93655 19.16654 80.94247 1.000 8.61419 71 HIS B O 1
ATOM 2224 N N . LEU B 1 72 ? 20.93100 20.07084 80.45893 1.000 8.32995 72 LEU B N 1
ATOM 2225 C CA . LEU B 1 72 ? 21.43357 21.43420 80.60299 1.000 8.51418 72 LEU B CA 1
ATOM 2226 C C . LEU B 1 72 ? 21.85294 21.70826 82.04063 1.000 9.30112 72 LEU B C 1
ATOM 2227 O O . LEU B 1 72 ? 22.89142 22.33054 82.27994 1.000 9.32480 72 LEU B O 1
ATOM 2232 N N . GLY B 1 73 ? 21.07682 21.22043 83.01201 1.000 8.49576 73 GLY B N 1
ATOM 2233 C CA . GLY B 1 73 ? 21.46305 21.39425 84.40408 1.000 9.58273 73 GLY B CA 1
ATOM 2234 C C . GLY B 1 73 ? 22.80110 20.75842 84.71715 1.000 8.91159 73 GLY B C 1
ATOM 2235 O O . GLY B 1 73 ? 23.65119 21.35511 85.38356 1.000 9.92751 73 GLY B O 1
ATOM 2236 N N . ARG B 1 74 ? 22.99579 19.52174 84.25510 1.000 9.73011 74 ARG B N 1
ATOM 2237 C CA . ARG B 1 74 ? 24.23260 18.79541 84.51308 1.000 11.37505 74 ARG B CA 1
ATOM 2238 C C . ARG B 1 74 ? 25.41348 19.48206 83.84879 1.000 11.36452 74 ARG B C 1
ATOM 2239 O O . ARG B 1 74 ? 26.46065 19.69327 84.47560 1.000 13.29633 74 ARG B O 1
ATOM 2247 N N . THR B 1 75 ? 25.26408 19.84045 82.57112 1.000 11.18555 75 THR B N 1
ATOM 2248 C CA . THR B 1 75 ? 26.39094 20.36579 81.80987 1.000 12.42517 75 THR B CA 1
ATOM 2249 C C . THR B 1 75 ? 26.69949 21.82729 82.11689 1.000 11.87248 75 THR B C 1
ATOM 2250 O O . THR B 1 75 ? 27.84585 22.24625 81.92658 1.000 15.33079 75 THR B O 1
ATOM 2254 N N . LEU B 1 76 ? 25.72596 22.60144 82.59768 1.000 11.10659 76 LEU B N 1
ATOM 2255 C CA . LEU B 1 76 ? 25.93394 24.01326 82.89370 1.000 11.37768 76 LEU B CA 1
ATOM 2256 C C . LEU B 1 76 ? 26.05184 24.30928 84.38627 1.000 11.83563 76 LEU B C 1
ATOM 2257 O O . LEU B 1 76 ? 26.15921 25.48099 84.76386 1.000 13.60163 76 LEU B O 1
ATOM 2262 N N . GLY B 1 77 ? 26.04396 23.29122 85.23858 1.000 11.01974 77 GLY B N 1
ATOM 2263 C CA . GLY B 1 77 ? 26.22548 23.50949 86.66280 1.000 12.19094 77 GLY B CA 1
ATOM 2264 C C . GLY B 1 77 ? 25.00769 24.08056 87.34881 1.000 11.20661 77 GLY B C 1
ATOM 2265 O O . GLY B 1 77 ? 25.13985 24.93585 88.23514 1.000 12.45676 77 GLY B O 1
ATOM 2266 N N . LEU B 1 78 ? 23.82087 23.62835 86.95492 1.000 9.03529 78 LEU B N 1
ATOM 2267 C CA . LEU B 1 78 ? 22.54690 24.08873 87.49088 1.000 8.31152 78 LEU B CA 1
ATOM 2268 C C . LEU B 1 78 ? 21.81365 22.90321 88.10374 1.000 8.26941 78 LEU B C 1
ATOM 2269 O O . LEU B 1 78 ? 20.62011 22.70146 87.86504 1.000 8.12992 78 LEU B O 1
ATOM 2274 N N . TYR B 1 79 ? 22.51600 22.12239 88.91807 1.000 9.12741 79 TYR B N 1
ATOM 2275 C CA . TYR B 1 79 ? 21.98787 20.86972 89.44604 1.000 8.97476 79 TYR B CA 1
ATOM 2276 C C . TYR B 1 79 ? 22.44070 20.67156 90.88600 1.000 10.08542 79 TYR B C 1
ATOM 2277 O O . TYR B 1 79 ? 22.71505 19.54636 91.32019 1.000 10.99342 79 TYR B O 1
ATOM 2286 N N . GLY B 1 80 ? 22.49898 21.75773 91.65460 1.000 10.51705 80 GLY B N 1
ATOM 2287 C CA . GLY B 1 80 ? 22.89536 21.68799 93.04896 1.000 11.10133 80 GLY B CA 1
ATOM 2288 C C . GLY B 1 80 ? 24.40025 21.62383 93.24223 1.000 10.77761 80 GLY B C 1
ATOM 2289 O O . GLY B 1 80 ? 25.17627 21.37168 92.32051 1.000 12.16988 80 GLY B O 1
ATOM 2290 N N . LYS B 1 81 ? 24.81500 21.84248 94.48993 1.000 11.00921 81 LYS B N 1
ATOM 2291 C CA . LYS B 1 81 ? 26.23339 21.87111 94.82736 1.000 12.43570 81 LYS B CA 1
ATOM 2292 C C . LYS B 1 81 ? 26.78295 20.49425 95.16172 1.000 11.84879 81 LYS B C 1
ATOM 2293 O O . LYS B 1 81 ? 28.00577 20.31411 95.17297 1.000 13.34897 81 LYS B O 1
ATOM 2299 N N . ASP B 1 82 ? 25.91373 19.53206 95.44974 1.000 10.58022 82 ASP B N 1
ATOM 2300 C CA . ASP B 1 82 ? 26.32678 18.20296 95.87672 1.000 10.34335 82 ASP B CA 1
ATOM 2301 C C . ASP B 1 82 ? 25.16353 17.25303 95.62840 1.000 8.98792 82 ASP B C 1
ATOM 2302 O O . ASP B 1 82 ? 24.09163 17.65501 95.15442 1.000 9.32743 82 ASP B O 1
ATOM 2307 N N . GLN B 1 83 ? 25.37242 15.97985 95.97298 1.000 10.39335 83 GLN B N 1
ATOM 2308 C CA . GLN B 1 83 ? 24.35103 14.97082 95.71197 1.000 9.67484 83 GLN B CA 1
ATOM 2309 C C . GLN B 1 83 ? 23.08366 15.23482 96.51481 1.000 7.89832 83 GLN B C 1
ATOM 2310 O O . GLN B 1 83 ? 21.97273 14.98082 96.04370 1.000 8.16677 83 GLN B O 1
ATOM 2316 N N . GLN B 1 84 ? 23.22682 15.73545 97.73723 1.000 8.85633 84 GLN B N 1
ATOM 2317 C CA . GLN B 1 84 ? 22.04805 16.02929 98.53630 1.000 9.39850 84 GLN B CA 1
ATOM 2318 C C . GLN B 1 84 ? 21.18477 17.07877 97.85686 1.000 7.73514 84 GLN B C 1
ATOM 2319 O O . GLN B 1 84 ? 19.96755 16.91141 97.72541 1.000 8.73263 84 GLN B O 1
ATOM 2325 N N . GLU B 1 85 ? 21.80259 18.17990 97.42346 1.000 8.46944 85 GLU B N 1
ATOM 2326 C CA . GLU B 1 85 ? 21.05086 19.20943 96.71590 1.000 8.80106 85 GLU B CA 1
ATOM 2327 C C . GLU B 1 85 ? 20.49130 18.69334 95.40349 1.000 7.32719 85 GLU B C 1
ATOM 2328 O O . GLU B 1 85 ? 19.37398 19.05022 95.02845 1.000 8.11413 85 GLU B O 1
ATOM 2334 N N . ALA B 1 86 ? 21.24417 17.85129 94.68685 1.000 7.52722 86 ALA B N 1
ATOM 2335 C CA . ALA B 1 86 ? 20.72642 17.31258 93.42925 1.000 7.85884 86 ALA B CA 1
ATOM 2336 C C . ALA B 1 86 ? 19.44369 16.52844 93.66076 1.000 6.71396 86 ALA B C 1
ATOM 2337 O O . ALA B 1 86 ? 18.50247 16.60948 92.86499 1.000 6.74555 86 ALA B O 1
ATOM 2339 N N . ALA B 1 87 ? 19.38174 15.76601 94.75623 1.000 7.15086 87 ALA B N 1
ATOM 2340 C CA . ALA B 1 87 ? 18.15693 15.03300 95.06695 1.000 7.52459 87 ALA B CA 1
ATOM 2341 C C . ALA B 1 87 ? 17.00097 15.98239 95.35604 1.000 6.84293 87 ALA B C 1
ATOM 2342 O O . ALA B 1 87 ? 15.86335 15.74526 94.92938 1.000 6.62448 87 ALA B O 1
ATOM 2344 N N . LEU B 1 88 ? 17.26501 17.06214 96.08899 1.000 7.06137 88 LEU B N 1
ATOM 2345 C CA . LEU B 1 88 ? 16.21336 18.04638 96.36042 1.000 7.17718 88 LEU B CA 1
ATOM 2346 C C . LEU B 1 88 ? 15.76289 18.74721 95.08394 1.000 6.39024 88 LEU B C 1
ATOM 2347 O O . LEU B 1 88 ? 14.56411 19.00682 94.90842 1.000 7.09296 88 LEU B O 1
ATOM 2352 N N . VAL B 1 89 ? 16.70445 19.04844 94.18124 1.000 6.65080 89 VAL B N 1
ATOM 2353 C CA . VAL B 1 89 ? 16.35322 19.61793 92.87728 1.000 6.72712 89 VAL B CA 1
ATOM 2354 C C . VAL B 1 89 ? 15.42265 18.67700 92.11582 1.000 6.11915 89 VAL B C 1
ATOM 2355 O O . VAL B 1 89 ? 14.40318 19.10334 91.55603 1.000 6.50868 89 VAL B O 1
ATOM 2359 N N . ASP B 1 90 ? 15.75099 17.37233 92.08937 1.000 6.25075 90 ASP B N 1
ATOM 2360 C CA . ASP B 1 90 ? 14.87100 16.39066 91.45586 1.000 6.32971 90 ASP B CA 1
ATOM 2361 C C . ASP B 1 90 ? 13.50149 16.36430 92.11698 1.000 5.64015 90 ASP B C 1
ATOM 2362 O O . ASP B 1 90 ? 12.47333 16.27213 91.43540 1.000 6.39550 90 ASP B O 1
ATOM 2367 N N . MET B 1 91 ? 13.46771 16.44399 93.44824 1.000 6.73239 91 MET B N 1
ATOM 2368 C CA . MET B 1 91 ? 12.19678 16.38439 94.15563 1.000 6.97978 91 MET B CA 1
ATOM 2369 C C . MET B 1 91 ? 11.30886 17.56116 93.76756 1.000 6.73239 91 MET B C 1
ATOM 2370 O O . MET B 1 91 ? 10.09379 17.40531 93.59226 1.000 7.00610 91 MET B O 1
ATOM 2375 N N . VAL B 1 92 ? 11.90143 18.75281 93.63100 1.000 6.50868 92 VAL B N 1
ATOM 2376 C CA . VAL B 1 92 ? 11.16553 19.91782 93.13835 1.000 6.25601 92 VAL B CA 1
ATOM 2377 C C . VAL B 1 92 ? 10.69034 19.68000 91.71432 1.000 5.96124 92 VAL B C 1
ATOM 2378 O O . VAL B 1 92 ? 9.51188 19.88244 91.38697 1.000 6.47183 92 VAL B O 1
ATOM 2382 N N . ASN B 1 93 ? 11.60443 19.27447 90.83217 1.000 5.77174 93 ASN B N 1
ATOM 2383 C CA . ASN B 1 93 ? 11.22689 19.16456 89.43144 1.000 6.15600 93 ASN B CA 1
ATOM 2384 C C . ASN B 1 93 ? 10.13593 18.12382 89.21554 1.000 6.62974 93 ASN B C 1
ATOM 2385 O O . ASN B 1 93 ? 9.23524 18.32077 88.38594 1.000 6.76660 93 ASN B O 1
ATOM 2390 N N . ASP B 1 94 ? 10.19623 17.00880 89.95064 1.000 6.45077 94 ASP B N 1
ATOM 2391 C CA . ASP B 1 94 ? 9.15682 15.99162 89.82754 1.000 6.26128 94 ASP B CA 1
ATOM 2392 C C . ASP B 1 94 ? 7.80979 16.52332 90.29499 1.000 5.66647 94 ASP B C 1
ATOM 2393 O O . ASP B 1 94 ? 6.76810 16.20649 89.70882 1.000 6.76134 94 ASP B O 1
ATOM 2398 N N . GLY B 1 95 ? 7.80885 17.34001 91.35234 1.000 6.23496 95 GLY B N 1
ATOM 2399 C CA . GLY B 1 95 ? 6.57798 17.98741 91.77012 1.000 7.39826 95 GLY B CA 1
ATOM 2400 C C . GLY B 1 95 ? 6.04903 18.96622 90.73418 1.000 5.89018 95 GLY B C 1
ATOM 2401 O O . GLY B 1 95 ? 4.83754 19.03861 90.49632 1.000 6.35866 95 GLY B O 1
ATOM 2402 N N . VAL B 1 96 ? 6.95017 19.72797 90.10126 1.000 6.21127 96 VAL B N 1
ATOM 2403 C CA . VAL B 1 96 ? 6.54403 20.62258 89.01621 1.000 6.93241 96 VAL B CA 1
ATOM 2404 C C . VAL B 1 96 ? 5.91726 19.82439 87.88436 1.000 6.04546 96 VAL B C 1
ATOM 2405 O O . VAL B 1 96 ? 4.85125 20.17752 87.36347 1.000 6.86661 96 VAL B O 1
ATOM 2409 N N . GLU B 1 97 ? 6.56468 18.71713 87.50166 1.000 6.21127 97 GLU B N 1
ATOM 2410 C CA . GLU B 1 97 ? 6.04503 17.87459 86.42985 1.000 6.08757 97 GLU B CA 1
ATOM 2411 C C . GLU B 1 97 ? 4.65466 17.34284 86.75556 1.000 6.29812 97 GLU B C 1
ATOM 2412 O O . GLU B 1 97 ? 3.77117 17.32347 85.88413 1.000 6.59553 97 GLU B O 1
ATOM 2418 N N . ASP B 1 98 ? 4.43288 16.90846 88.00230 1.000 6.12705 98 ASP B N 1
ATOM 2419 C CA . ASP B 1 98 ? 3.11446 16.38937 88.36554 1.000 6.89556 98 ASP B CA 1
ATOM 2420 C C . ASP B 1 98 ? 2.04034 17.44830 88.15877 1.000 6.33497 98 ASP B C 1
ATOM 2421 O O . ASP B 1 98 ? 0.96351 17.16915 87.62075 1.000 7.45089 98 ASP B O 1
ATOM 2426 N N . LEU B 1 99 ? 2.29628 18.67205 88.62403 1.000 6.54552 99 LEU B N 1
ATOM 2427 C CA . LEU B 1 99 ? 1.28418 19.70434 88.46018 1.000 6.77186 99 LEU B CA 1
ATOM 2428 C C . LEU B 1 99 ? 1.15330 20.11946 86.99806 1.000 6.56131 99 LEU B C 1
ATOM 2429 O O . LEU B 1 99 ? 0.04074 20.38177 86.51882 1.000 7.42984 99 LEU B O 1
ATOM 2434 N N . ARG B 1 100 ? 2.26865 20.15992 86.26509 1.000 6.60079 100 ARG B N 1
ATOM 2435 C CA . ARG B 1 100 ? 2.19711 20.46057 84.83646 1.000 6.75081 100 ARG B CA 1
ATOM 2436 C C . ARG B 1 100 ? 1.31809 19.45235 84.10676 1.000 6.65080 100 ARG B C 1
ATOM 2437 O O . ARG B 1 100 ? 0.53744 19.82640 83.22836 1.000 7.48248 100 ARG B O 1
ATOM 2445 N N . CYS B 1 101 ? 1.42057 18.16188 84.45791 1.000 6.71659 101 CYS B N 1
ATOM 2446 C CA . CYS B 1 101 ? 0.56729 17.16610 83.80866 1.000 7.03769 101 CYS B CA 1
ATOM 2447 C C . CYS B 1 101 ? -0.90517 17.44269 84.07237 1.000 7.44300 101 CYS B C 1
ATOM 2448 O O . CYS B 1 101 ? -1.73647 17.25675 83.18151 1.000 8.52207 101 CYS B O 1
ATOM 2451 N N . LYS B 1 102 ? -1.25377 17.82778 85.30262 1.000 7.88779 102 LYS B N 1
ATOM 2452 C CA . LYS B 1 102 ? -2.63746 18.16984 85.60937 1.000 9.09320 102 LYS B CA 1
ATOM 2453 C C . LYS B 1 102 ? -3.08441 19.40130 84.82958 1.000 8.51681 102 LYS B C 1
ATOM 2454 O O . LYS B 1 102 ? -4.20831 19.44388 84.30963 1.000 9.55641 102 LYS B O 1
ATOM 2460 N N . TYR B 1 103 ? -2.22603 20.42333 84.76352 1.000 7.70092 103 TYR B N 1
ATOM 2461 C CA . TYR B 1 103 ? -2.51783 21.61911 83.97301 1.000 7.81936 103 TYR B CA 1
ATOM 2462 C C . TYR B 1 103 ? -2.79276 21.25369 82.51641 1.000 8.60103 103 TYR B C 1
ATOM 2463 O O . TYR B 1 103 ? -3.77917 21.70078 81.91588 1.000 8.72736 103 TYR B O 1
ATOM 2472 N N . ILE B 1 104 ? -1.91266 20.44335 81.93171 1.000 7.82989 104 ILE B N 1
ATOM 2473 C CA . ILE B 1 104 ? -2.04545 20.06014 80.53140 1.000 9.75643 104 ILE B CA 1
ATOM 2474 C C . ILE B 1 104 ? -3.32048 19.26179 80.31021 1.000 8.68525 104 ILE B C 1
ATOM 2475 O O . ILE B 1 104 ? -4.01927 19.45328 79.31381 1.000 9.83013 104 ILE B O 1
ATOM 2480 N N . SER B 1 105 ? -3.64970 18.35449 81.23138 1.000 9.52746 105 SER B N 1
ATOM 2481 C CA . SER B 1 105 ? -4.91004 17.62334 81.11351 1.000 10.23017 105 SER B CA 1
ATOM 2482 C C . SER B 1 105 ? -6.09939 18.57509 81.10628 1.000 10.63549 105 SER B C 1
ATOM 2483 O O . SER B 1 105 ? -7.03361 18.41215 80.30984 1.000 11.04606 105 SER B O 1
ATOM 2486 N N . LEU B 1 106 ? -6.08739 19.57613 81.98998 1.000 10.20122 106 LEU B N 1
ATOM 2487 C CA . LEU B 1 106 ? -7.15779 20.56666 82.00415 1.000 10.72234 106 LEU B CA 1
ATOM 2488 C C . LEU B 1 106 ? -7.23322 21.30497 80.67290 1.000 10.26965 106 LEU B C 1
ATOM 2489 O O . LEU B 1 106 ? -8.29119 21.35477 80.03269 1.000 11.10923 106 LEU B O 1
ATOM 2494 N N . ILE B 1 107 ? -6.10388 21.87121 80.23849 1.000 9.97225 107 ILE B N 1
ATOM 2495 C CA . ILE B 1 107 ? -6.07300 22.71624 79.04694 1.000 10.87499 107 ILE B CA 1
ATOM 2496 C C . ILE B 1 107 ? -6.56686 21.94675 77.83188 1.000 10.79866 107 ILE B C 1
ATOM 2497 O O . ILE B 1 107 ? -7.40206 22.43496 77.06132 1.000 12.03565 107 ILE B O 1
ATOM 2502 N N . TYR B 1 108 ? -6.04109 20.74532 77.62838 1.000 11.26714 108 TYR B N 1
ATOM 2503 C CA . TYR B 1 108 ? -6.27185 20.07017 76.36173 1.000 12.15935 108 TYR B CA 1
ATOM 2504 C C . TYR B 1 108 ? -7.45085 19.11309 76.38242 1.000 13.31475 108 TYR B C 1
ATOM 2505 O O . TYR B 1 108 ? -7.94298 18.75798 75.30687 1.000 16.19142 108 TYR B O 1
ATOM 2514 N N . THR B 1 109 ? -7.91984 18.67532 77.55821 1.000 13.19632 109 THR B N 1
ATOM 2515 C CA . THR B 1 109 ? -8.97465 17.66315 77.59945 1.000 16.25458 109 THR B CA 1
ATOM 2516 C C . THR B 1 109 ? -10.22393 18.02695 78.38335 1.000 16.11772 109 THR B C 1
ATOM 2517 O O . THR B 1 109 ? -11.22281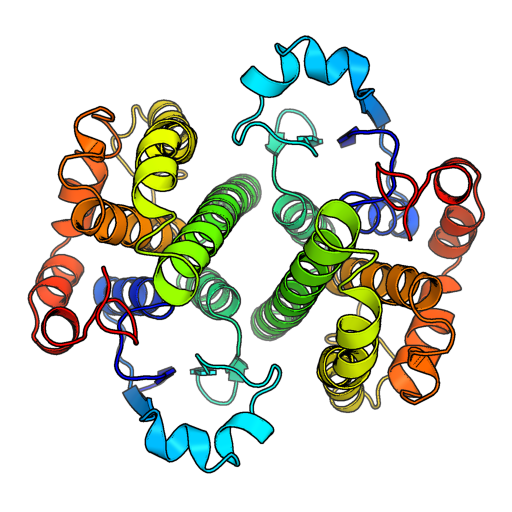 17.31089 78.24851 1.000 18.54959 109 THR B O 1
ATOM 2521 N N . ASN B 1 110 ? -10.22262 19.08452 79.19009 1.000 14.81230 110 ASN B N 1
ATOM 2522 C CA . ASN B 1 110 ? -11.38458 19.30498 80.04583 1.000 15.39921 110 ASN B CA 1
ATOM 2523 C C . ASN B 1 110 ? -11.49097 20.73859 80.54726 1.000 14.47279 110 ASN B C 1
ATOM 2524 O O . ASN B 1 110 ? -11.91500 20.95913 81.68603 1.000 15.05707 110 ASN B O 1
ATOM 2529 N N . TYR B 1 111 ? -11.14160 21.72276 79.71193 1.000 13.89640 111 TYR B N 1
ATOM 2530 C CA . TYR B 1 111 ? -11.00420 23.09074 80.21269 1.000 14.88073 111 TYR B CA 1
ATOM 2531 C C . TYR B 1 111 ? -12.32692 23.61497 80.73351 1.000 15.95454 111 TYR B C 1
ATOM 2532 O O . TYR B 1 111 ? -12.41728 24.15076 81.84423 1.000 17.44156 111 TYR B O 1
ATOM 2541 N N . GLU B 1 112 ? -13.36704 23.46177 79.93272 1.000 17.56000 112 GLU B N 1
ATOM 2542 C CA . GLU B 1 112 ? -14.63654 24.09902 80.22900 1.000 18.32588 112 GLU B CA 1
ATOM 2543 C C . GLU B 1 112 ? -15.27975 23.50222 81.47550 1.000 17.19417 112 GLU B C 1
ATOM 2544 O O . GLU B 1 112 ? -15.70881 24.23185 82.37749 1.000 20.68406 112 GLU B O 1
ATOM 2550 N N . ALA B 1 113 ? -15.34634 22.17958 81.54929 1.000 18.19165 113 ALA B N 1
ATOM 2551 C CA . ALA B 1 113 ? -15.97855 21.53145 82.68951 1.000 20.39981 113 ALA B CA 1
ATOM 2552 C C . ALA B 1 113 ? -15.06174 21.42677 83.90008 1.000 18.44958 113 ALA B C 1
ATOM 2553 O O . ALA B 1 113 ? -15.55947 21.31932 85.02606 1.000 20.74196 113 ALA B O 1
ATOM 2555 N N . GLY B 1 114 ? -13.74626 21.45242 83.70130 1.000 15.93875 114 GLY B N 1
ATOM 2556 C CA . GLY B 1 114 ? -12.83855 21.19082 84.79912 1.000 16.57830 114 GLY B CA 1
ATOM 2557 C C . GLY B 1 114 ? -12.21511 22.39899 85.47039 1.000 14.66492 114 GLY B C 1
ATOM 2558 O O . GLY B 1 114 ? -11.61447 22.24994 86.53802 1.000 14.53332 114 GLY B O 1
ATOM 2559 N N . LYS B 1 115 ? -12.32151 23.58488 84.86859 1.000 13.88588 115 LYS B N 1
ATOM 2560 C CA . LYS B 1 115 ? -11.53854 24.71497 85.36176 1.000 14.31751 115 LYS B CA 1
ATOM 2561 C C . LYS B 1 115 ? -11.90788 25.09342 86.79488 1.000 14.21486 115 LYS B C 1
ATOM 2562 O O . LYS B 1 115 ? -11.02023 25.33577 87.62030 1.000 13.67796 115 LYS B O 1
ATOM 2568 N N . ASP B 1 116 ? -13.20573 25.14061 87.11419 1.000 16.24932 116 ASP B N 1
ATOM 2569 C CA . ASP B 1 116 ? -13.61994 25.53161 88.45995 1.000 15.60977 116 ASP B CA 1
ATOM 2570 C C . ASP B 1 116 ? -12.99208 24.63644 89.51992 1.000 15.46501 116 ASP B C 1
ATOM 2571 O O . ASP B 1 116 ? -12.42674 25.12505 90.50600 1.000 16.61252 116 ASP B O 1
ATOM 2576 N N . ASP B 1 117 ? -13.09500 23.31746 89.34249 1.000 15.04917 117 ASP B N 1
ATOM 2577 C CA . ASP B 1 117 ? -12.52534 22.39584 90.32160 1.000 17.32839 117 ASP B CA 1
ATOM 2578 C C . ASP B 1 117 ? -11.00875 22.52242 90.37418 1.000 14.88863 117 ASP B C 1
ATOM 2579 O O . ASP B 1 117 ? -10.41044 22.44258 91.45231 1.000 14.22802 117 ASP B O 1
ATOM 2584 N N . TYR B 1 118 ? -10.36971 22.70048 89.21591 1.000 13.06999 118 TYR B N 1
ATOM 2585 C CA . TYR B 1 118 ? -8.92046 22.85079 89.18004 1.000 11.79089 118 TYR B CA 1
ATOM 2586 C C . TYR B 1 118 ? -8.47449 24.07363 89.97592 1.000 12.09882 118 TYR B C 1
ATOM 2587 O O . TYR B 1 118 ? -7.54487 24.00198 90.78775 1.000 11.56981 118 TYR B O 1
ATOM 2596 N N . VAL B 1 119 ? -9.12413 25.21162 89.75532 1.000 12.50939 119 VAL B N 1
ATOM 2597 C CA . VAL B 1 119 ? -8.73833 26.42850 90.46375 1.000 12.49360 119 VAL B CA 1
ATOM 2598 C C . VAL B 1 119 ? -9.01635 26.30118 91.95702 1.000 14.80967 119 VAL B C 1
ATOM 2599 O O . VAL B 1 119 ? -8.23981 26.78479 92.78881 1.000 14.06221 119 VAL B O 1
ATOM 2603 N N . LYS B 1 120 ? -10.12006 25.64321 92.31884 1.000 14.92021 120 LYS B N 1
ATOM 2604 C CA . LYS B 1 120 ? -10.42215 25.36258 93.72134 1.000 15.79137 120 LYS B CA 1
ATOM 2605 C C . LYS B 1 120 ? -9.29436 24.58354 94.38848 1.000 15.54660 120 LYS B C 1
ATOM 2606 O O . LYS B 1 120 ? -8.93071 24.85474 95.53944 1.000 16.42565 120 LYS B O 1
ATOM 2612 N N . ALA B 1 121 ? -8.7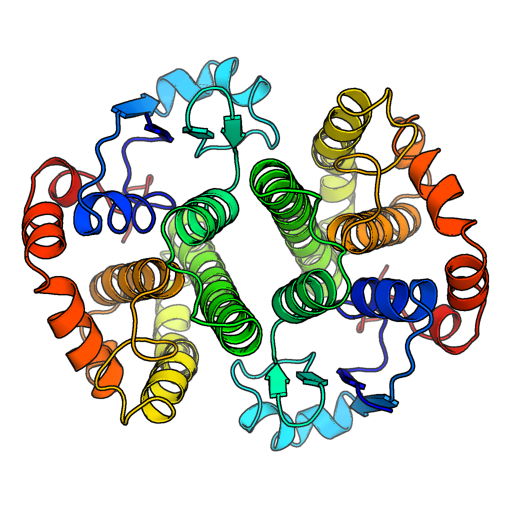4085 23.60195 93.68135 1.000 13.16737 121 ALA B N 1
ATOM 2613 C CA . ALA B 1 121 ? -7.68458 22.75159 94.20471 1.000 12.65152 121 ALA B CA 1
ATOM 2614 C C . ALA B 1 121 ? -6.30734 23.39770 94.12810 1.000 11.50401 121 ALA B C 1
ATOM 2615 O O . ALA B 1 121 ? -5.36492 22.89415 94.74585 1.000 12.16725 121 ALA B O 1
ATOM 2617 N N . LEU B 1 122 ? -6.17431 24.50101 93.39896 1.000 10.46178 122 LEU B N 1
ATOM 2618 C CA . LEU B 1 122 ? -4.84912 25.03814 93.11360 1.000 10.47757 122 LEU B CA 1
ATOM 2619 C C . LEU B 1 122 ? -4.06458 25.47553 94.34743 1.000 10.09068 122 LEU B C 1
ATOM 2620 O O . LEU B 1 122 ? -2.85077 25.20901 94.39008 1.000 10.05910 122 LEU B O 1
ATOM 2625 N N . PRO B 1 123 ? -4.64581 26.15831 95.34367 1.000 10.84604 123 PRO B N 1
ATOM 2626 C CA . PRO B 1 123 ? -3.82698 26.53509 96.51009 1.000 11.10396 123 PRO B CA 1
ATOM 2627 C C . PRO B 1 123 ? -3.11736 25.35722 97.14772 1.000 10.03805 123 PRO B C 1
ATOM 2628 O O . PRO B 1 123 ? -1.92458 25.45931 97.46926 1.000 10.68286 123 PRO B O 1
ATOM 2632 N N . GLY B 1 124 ? -3.80981 24.22051 97.29331 1.000 10.77498 124 GLY B N 1
ATOM 2633 C CA . GLY B 1 124 ? -3.18819 23.03282 97.85665 1.000 11.26977 124 GLY B CA 1
ATOM 2634 C C . GLY B 1 124 ? -2.08634 22.46187 96.99127 1.000 9.74854 124 GLY B C 1
ATOM 2635 O O . GLY B 1 124 ? -1.17740 21.79981 97.50332 1.000 10.58548 124 GLY B O 1
ATOM 2636 N N . GLN B 1 125 ? -2.13909 22.71680 95.68436 1.000 9.40902 125 GLN B N 1
ATOM 2637 C CA . GLN B 1 125 ? -1.09833 22.25934 94.77072 1.000 9.60905 125 GLN B CA 1
ATOM 2638 C C . GLN B 1 125 ? 0.11203 23.18684 94.75598 1.000 8.50628 125 GLN B C 1
ATOM 2639 O O . GLN B 1 125 ? 1.21014 22.74900 94.40436 1.000 9.32217 125 GLN B O 1
ATOM 2645 N N . LEU B 1 126 ? -0.06155 24.45875 95.10869 1.000 9.35902 126 LEU B N 1
ATOM 2646 C CA . LEU B 1 126 ? 1.05450 25.40585 95.12339 1.000 8.94055 126 LEU B CA 1
ATOM 2647 C C . LEU B 1 126 ? 1.76180 25.46950 96.46339 1.000 8.55103 126 LEU B C 1
ATOM 2648 O O . LEU B 1 126 ? 2.96406 25.73988 96.52169 1.000 9.46692 126 LEU B O 1
ATOM 2653 N N . LYS B 1 127 ? 1.03931 25.20849 97.53869 1.000 8.37206 127 LYS B N 1
ATOM 2654 C CA . LYS B 1 127 ? 1.57828 25.25537 98.88950 1.000 10.10647 127 LYS B CA 1
ATOM 2655 C C . LYS B 1 127 ? 2.89347 24.48805 99.08281 1.000 9.61957 127 LYS B C 1
ATOM 2656 O O . LYS B 1 127 ? 3.77010 24.99040 99.81442 1.000 9.37218 127 LYS B O 1
ATOM 2662 N N . PRO B 1 128 ? 3.10682 23.30816 98.48669 1.000 8.58787 128 PRO B N 1
ATOM 2663 C CA . PRO B 1 128 ? 4.40225 22.63911 98.69844 1.000 8.62472 128 PRO B CA 1
ATOM 2664 C C . PRO B 1 128 ? 5.58569 23.46621 98.24112 1.000 7.66408 128 PRO B C 1
ATOM 2665 O O . PRO B 1 128 ? 6.65464 23.39502 98.85585 1.000 8.61156 128 PRO B O 1
ATOM 2669 N N . PHE B 1 129 ? 5.42870 24.25371 97.17832 1.000 7.40615 129 PHE B N 1
ATOM 2670 C CA . PHE B 1 129 ? 6.55912 25.03320 96.69468 1.000 7.64565 129 PHE B CA 1
ATOM 2671 C C . PHE B 1 129 ? 6.83824 26.22649 97.59703 1.000 8.12466 129 PHE B C 1
ATOM 2672 O O . PHE B 1 129 ? 8.00350 26.58534 97.79818 1.000 8.78263 129 PHE B O 1
ATOM 2680 N N . GLU B 1 130 ? 5.78437 26.84065 98.15784 1.000 8.06676 130 GLU B N 1
ATOM 2681 C CA . GLU B 1 130 ? 5.96891 27.84085 99.20085 1.000 8.50628 130 GLU B CA 1
ATOM 2682 C C . GLU B 1 130 ? 6.69489 27.24240 100.39552 1.000 8.60366 130 GLU B C 1
ATOM 2683 O O . GLU B 1 130 ? 7.61679 27.85747 100.94199 1.000 9.36165 130 GLU B O 1
ATOM 2689 N N . THR B 1 131 ? 6.30364 26.03053 100.80185 1.000 9.05898 131 THR B N 1
ATOM 2690 C CA . THR B 1 131 ? 6.96149 25.36466 101.92327 1.000 10.04857 131 THR B CA 1
ATOM 2691 C C . THR B 1 131 ? 8.43731 25.12496 101.63360 1.000 9.15899 131 THR B C 1
ATOM 2692 O O . THR B 1 131 ? 9.29268 25.38589 102.48670 1.000 10.94605 131 THR B O 1
ATOM 2696 N N . LEU B 1 132 ? 8.75478 24.64877 100.43179 1.000 9.82223 132 LEU B N 1
ATOM 2697 C CA . LEU B 1 132 ? 10.15167 24.45848 100.04917 1.000 10.59338 132 LEU B CA 1
ATOM 2698 C C . LEU B 1 132 ? 10.94167 25.75559 100.15367 1.000 10.07226 132 LEU B C 1
ATOM 2699 O O . LEU B 1 132 ? 12.04698 25.77491 100.70727 1.000 11.57244 132 LEU B O 1
ATOM 2704 N N . LEU B 1 133 ? 10.39733 26.85829 99.62634 1.000 9.25637 133 LEU B N 1
ATOM 2705 C CA . LEU B 1 133 ? 11.08029 28.14050 99.78387 1.000 9.52746 133 LEU B CA 1
ATOM 2706 C C . LEU B 1 133 ? 11.26515 28.48790 101.25239 1.000 10.44336 133 LEU B C 1
ATOM 2707 O O . LEU B 1 133 ? 12.33767 28.95469 101.65634 1.000 12.07250 133 LEU B O 1
ATOM 2712 N N . SER B 1 134 ? 10.23329 28.25965 102.07244 1.000 10.53284 134 SER B N 1
ATOM 2713 C CA . SER B 1 134 ? 10.29288 28.66675 103.47579 1.000 12.98840 134 SER B CA 1
ATOM 2714 C C . SER B 1 134 ? 11.39144 27.94630 104.23121 1.000 13.38845 134 SER B C 1
ATOM 2715 O O . SER B 1 134 ? 11.87659 28.46241 105.24419 1.000 16.42302 134 SER B O 1
ATOM 2718 N N . GLN B 1 135 ? 11.80008 26.78104 103.75704 1.000 13.13842 135 GLN B N 1
ATOM 2719 C CA . GLN B 1 135 ? 12.82733 25.99720 104.41622 1.000 15.84927 135 GLN B CA 1
ATOM 2720 C C . GLN B 1 135 ? 14.21850 26.24199 103.85166 1.000 16.98362 135 GLN B C 1
ATOM 2721 O O . GLN B 1 135 ? 15.17764 25.60301 104.30579 1.000 18.11533 135 GLN B O 1
ATOM 2727 N N . ASN B 1 136 ? 14.36339 27.16084 102.89471 1.000 16.05456 136 ASN B N 1
ATOM 2728 C CA . ASN B 1 136 ? 15.65527 27.45637 102.27139 1.000 15.03338 136 ASN B CA 1
ATOM 2729 C C . ASN B 1 136 ? 15.94902 28.95510 102.37684 1.000 14.41225 136 ASN B C 1
ATOM 2730 O O . ASN B 1 136 ? 15.51740 29.73095 101.52265 1.000 14.13327 136 ASN B O 1
ATOM 2735 N N . GLN B 1 137 ? 16.69424 29.36236 103.41094 1.000 15.46238 137 GLN B N 1
ATOM 2736 C CA . GLN B 1 137 ? 17.10015 30.76616 103.57642 1.000 18.43642 137 GLN B CA 1
ATOM 2737 C C . GLN B 1 137 ? 15.89996 31.70999 103.59657 1.000 14.62544 137 GLN B C 1
ATOM 2738 O O . GLN B 1 137 ? 15.92457 32.78832 102.99437 1.000 18.73646 137 GLN B O 1
ATOM 2744 N N . GLY B 1 138 ? 14.82274 31.27472 104.24948 1.000 17.66264 138 GLY B N 1
ATOM 2745 C CA . GLY B 1 138 ? 13.63081 32.10046 104.31990 1.000 17.29155 138 GLY B CA 1
ATOM 2746 C C . GLY B 1 138 ? 13.02398 32.43542 102.97848 1.000 14.55964 138 GLY B C 1
ATOM 2747 O O . GLY B 1 138 ? 12.28916 33.41903 102.87090 1.000 17.34682 138 GLY B O 1
ATOM 2748 N N . GLY B 1 139 ? 13.32792 31.65358 101.94453 1.000 12.30674 139 GLY B N 1
ATOM 2749 C CA . GLY B 1 139 ? 12.78741 31.91186 100.62751 1.000 13.43582 139 GLY B CA 1
ATOM 2750 C C . GLY B 1 139 ? 13.46551 33.01792 99.85632 1.000 12.54624 139 GLY B C 1
ATOM 2751 O O . GLY B 1 139 ? 12.93088 33.45065 98.83076 1.000 13.62269 139 GLY B O 1
ATOM 2752 N N . LYS B 1 140 ? 14.65208 33.45304 100.27839 1.000 12.15935 140 LYS B N 1
ATOM 2753 C CA . LYS B 1 140 ? 15.25715 34.64875 99.70992 1.000 13.12526 140 LYS B CA 1
ATOM 2754 C C . LYS B 1 140 ? 16.13545 34.37764 98.50275 1.000 13.05946 140 LYS B C 1
ATOM 2755 O O . LYS B 1 140 ? 16.57957 35.33737 97.85773 1.000 14.03853 140 LYS B O 1
ATOM 2761 N N . THR B 1 141 ? 16.39292 33.10904 98.16687 1.000 11.67245 141 THR B N 1
ATOM 2762 C CA . THR B 1 141 ? 17.34799 32.79488 97.11480 1.000 13.83061 141 THR B CA 1
ATOM 2763 C C . THR B 1 141 ? 16.66134 31.95865 96.04341 1.000 10.71444 141 THR B C 1
ATOM 2764 O O . THR B 1 141 ? 15.93488 32.51312 95.20244 1.000 12.13040 141 THR B O 1
ATOM 2768 N N . PHE B 1 142 ? 16.88978 30.66245 95.99305 1.000 9.83802 142 PHE B N 1
ATOM 2769 C CA . PHE B 1 142 ? 16.38797 29.78362 94.95546 1.000 8.90633 142 PHE B CA 1
ATOM 2770 C C . PHE B 1 142 ? 15.57685 28.67642 95.60187 1.000 9.05372 142 PHE B C 1
ATOM 2771 O O . PHE B 1 142 ? 15.44442 28.62061 96.82538 1.000 9.71695 142 PHE B O 1
ATOM 2779 N N . ILE B 1 143 ? 15.03494 27.78363 94.77293 1.000 8.31415 143 ILE B N 1
ATOM 2780 C CA . ILE B 1 143 ? 14.18241 26.74823 95.33193 1.000 8.42206 143 ILE B CA 1
ATOM 2781 C C . ILE B 1 143 ? 14.99786 25.72461 96.11629 1.000 9.01161 143 ILE B C 1
ATOM 2782 O O . ILE B 1 143 ? 14.52667 25.21063 97.13824 1.000 9.85118 143 ILE B O 1
ATOM 2787 N N . VAL B 1 144 ? 16.23791 25.46340 95.70042 1.000 9.05635 144 VAL B N 1
ATOM 2788 C CA . VAL B 1 144 ? 17.15459 24.57373 96.41405 1.000 9.24848 144 VAL B CA 1
ATOM 2789 C C . VAL B 1 144 ? 18.51327 25.24765 96.50651 1.000 9.30901 144 VAL B C 1
ATOM 2790 O O . VAL B 1 144 ? 19.09177 25.63068 95.48325 1.000 10.77234 144 VAL B O 1
ATOM 2794 N N . GLY B 1 145 ? 19.03331 25.36613 97.72321 1.000 9.11425 145 GLY B N 1
ATOM 2795 C CA . GLY B 1 145 ? 20.36901 25.90055 97.88315 1.000 12.26989 145 GLY B CA 1
ATOM 2796 C C . GLY B 1 145 ? 20.45332 27.37658 97.53145 1.000 12.33043 145 GLY B C 1
ATOM 2797 O O . GLY B 1 145 ? 19.46074 28.09808 97.44082 1.000 14.80704 145 GLY B O 1
ATOM 2798 N N . ASP B 1 146 ? 21.68485 27.81611 97.30234 1.000 13.24369 146 ASP B N 1
ATOM 2799 C CA . ASP B 1 146 ? 21.92842 29.23513 97.08212 1.000 12.40149 146 ASP B CA 1
ATOM 2800 C C . ASP B 1 146 ? 22.35833 29.55396 95.65833 1.000 11.32504 146 ASP B C 1
ATOM 2801 O O . ASP B 1 146 ? 22.83937 30.66206 95.40259 1.000 14.34119 146 ASP B O 1
ATOM 2806 N N . GLN B 1 147 ? 22.19732 28.61549 94.72874 1.000 11.89616 147 GLN B N 1
ATOM 2807 C CA . GLN B 1 147 ? 22.42129 28.87828 93.31879 1.000 11.91459 147 GLN B CA 1
ATOM 2808 C C . GLN B 1 147 ? 21.25098 28.33289 92.51727 1.000 11.52770 147 GLN B C 1
ATOM 2809 O O . GLN B 1 147 ? 20.55106 27.40787 92.94193 1.000 10.74603 147 GLN B O 1
ATOM 2815 N N . ILE B 1 148 ? 21.05689 28.91812 91.33798 1.000 10.46178 148 ILE B N 1
ATOM 2816 C CA . ILE B 1 148 ? 19.91543 28.56206 90.51431 1.000 9.39850 148 ILE B CA 1
ATOM 2817 C C . ILE B 1 148 ? 20.09289 27.14463 89.97013 1.000 9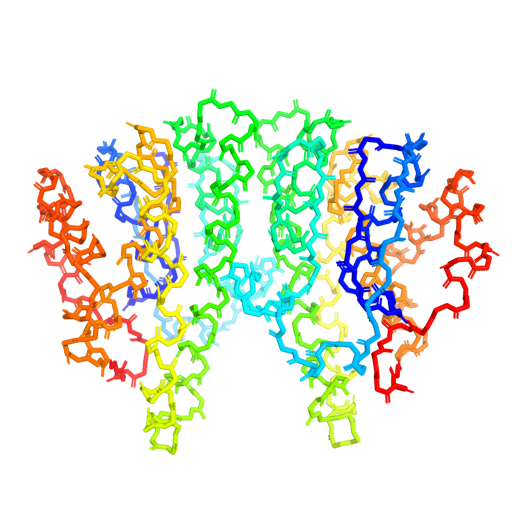.54851 148 ILE B C 1
ATOM 2818 O O . ILE B 1 148 ? 21.21635 26.65251 89.78323 1.000 10.11700 148 ILE B O 1
ATOM 2823 N N . SER B 1 149 ? 18.97731 26.46254 89.75286 1.000 8.07202 149 SER B N 1
ATOM 2824 C CA . SER B 1 149 ? 18.99191 25.11312 89.20795 1.000 7.90621 149 SER B CA 1
ATOM 2825 C C . SER B 1 149 ? 17.96018 25.03473 88.09711 1.000 8.17203 149 SER B C 1
ATOM 2826 O O . SER B 1 149 ? 17.11560 25.92198 87.93536 1.000 8.10097 149 SER B O 1
ATOM 2829 N N . PHE B 1 150 ? 18.01099 23.94235 87.32688 1.000 7.56406 150 PHE B N 1
ATOM 2830 C CA . PHE B 1 150 ? 17.01893 23.79064 86.26166 1.000 6.99294 150 PHE B CA 1
ATOM 2831 C C . PHE B 1 150 ? 15.61126 23.75818 86.83054 1.000 7.48774 150 PHE B C 1
ATOM 2832 O O . PHE B 1 150 ? 14.65655 24.16373 86.14927 1.000 7.96674 150 PHE B O 1
ATOM 2840 N N . ALA B 1 151 ? 15.45832 23.27771 88.07323 1.000 7.22192 151 ALA B N 1
ATOM 2841 C CA . ALA B 1 151 ? 14.14064 23.24725 88.69332 1.000 6.40077 151 ALA B CA 1
ATOM 2842 C C . ALA B 1 151 ? 13.57949 24.64606 88.92077 1.000 7.35088 151 ALA B C 1
ATOM 2843 O O . ALA B 1 151 ? 12.35781 24.82102 88.88125 1.000 7.24297 151 ALA B O 1
ATOM 2845 N N . ASP B 1 152 ? 14.42879 25.64712 89.17371 1.000 7.02189 152 ASP B N 1
ATOM 2846 C CA . ASP B 1 152 ? 13.92398 27.01667 89.28023 1.000 7.42194 152 ASP B CA 1
ATOM 2847 C C . ASP B 1 152 ? 13.24488 27.46084 87.99546 1.000 6.97189 152 ASP B C 1
ATOM 2848 O O . ASP B 1 152 ? 12.18795 28.10102 88.03699 1.000 7.59828 152 ASP B O 1
ATOM 2853 N N . TYR B 1 153 ? 13.85040 27.16966 86.84360 1.000 6.95873 153 TYR B N 1
ATOM 2854 C CA . TYR B 1 153 ? 13.24773 27.61131 85.58946 1.000 7.31403 153 TYR B CA 1
ATOM 2855 C C . TYR B 1 153 ? 11.92563 26.89931 85.33766 1.000 7.04558 153 TYR B C 1
ATOM 2856 O O . TYR B 1 153 ? 10.95977 27.51170 84.85817 1.000 7.69040 153 TYR B O 1
ATOM 2865 N N . ASN B 1 154 ? 11.86464 25.60097 85.65198 1.000 7.09296 154 ASN B N 1
ATOM 2866 C CA . ASN B 1 154 ? 10.62644 24.85480 85.46578 1.000 6.70344 154 ASN B CA 1
ATOM 2867 C C . ASN B 1 154 ? 9.54081 25.33758 86.42702 1.000 6.49552 154 ASN B C 1
ATOM 2868 O O . ASN B 1 154 ? 8.39684 25.57437 86.01761 1.000 6.80345 154 ASN B O 1
ATOM 2873 N N . LEU B 1 155 ? 9.88916 25.51304 87.71014 1.000 6.54552 155 LEU B N 1
ATOM 2874 C CA . LEU B 1 155 ? 8.92870 26.05268 88.66881 1.000 6.55868 155 LEU B CA 1
ATOM 2875 C C . LEU B 1 155 ? 8.46654 27.44785 88.26609 1.000 6.84293 155 LEU B C 1
ATOM 2876 O O . LEU B 1 155 ? 7.26338 27.74566 88.31937 1.000 7.12454 155 LEU B O 1
ATOM 2881 N N . LEU B 1 156 ? 9.39939 28.30940 87.83629 1.000 6.99558 156 LEU B N 1
ATOM 2882 C CA . LEU B 1 156 ? 9.01004 29.65439 87.42194 1.000 7.30614 156 LEU B CA 1
ATOM 2883 C C . LEU B 1 156 ? 7.97959 29.59559 86.30452 1.000 7.34035 156 LEU B C 1
ATOM 2884 O O . LEU B 1 156 ? 6.95327 30.28215 86.35564 1.000 7.98254 156 LEU B O 1
ATOM 2889 N N . ASP B 1 157 ? 8.22110 28.75613 85.29466 1.000 7.17454 157 ASP B N 1
ATOM 2890 C CA . ASP B 1 157 ? 7.24832 28.63965 84.21529 1.000 7.85884 157 ASP B CA 1
ATOM 2891 C C . ASP B 1 157 ? 5.89963 28.17373 84.73405 1.000 7.84305 157 ASP B C 1
ATOM 2892 O O . ASP B 1 157 ? 4.85494 28.70187 84.33809 1.000 8.26415 157 ASP B O 1
ATOM 2897 N N . LEU B 1 158 ? 5.90757 27.15747 85.59692 1.000 7.27192 158 LEU B N 1
ATOM 2898 C CA . LEU B 1 158 ? 4.67154 26.65254 86.17946 1.000 7.73777 158 LEU B CA 1
ATOM 2899 C C . LEU B 1 158 ? 3.89778 27.77177 86.86624 1.000 7.56406 158 LEU B C 1
ATOM 2900 O O . LEU B 1 158 ? 2.67279 27.87948 86.72848 1.000 8.37206 158 LEU B O 1
ATOM 2905 N N . LEU B 1 159 ? 4.60017 28.61626 87.61510 1.000 7.63513 159 LEU B N 1
ATOM 2906 C CA . LEU B 1 159 ? 3.94263 29.70457 88.31607 1.000 7.87463 159 LEU B CA 1
ATOM 2907 C C . LEU B 1 159 ? 3.40600 30.74082 87.34136 1.000 8.44049 159 LEU B C 1
ATOM 2908 O O . LEU B 1 159 ? 2.28300 31.23372 87.51066 1.000 9.75906 159 LEU B O 1
ATOM 2913 N N . LEU B 1 160 ? 4.18712 31.07885 86.31444 1.000 8.12992 160 LEU B N 1
ATOM 2914 C CA . LEU B 1 160 ? 3.74748 32.07716 85.34010 1.000 9.27216 160 LEU B CA 1
ATOM 2915 C C . LEU B 1 160 ? 2.47855 31.63404 84.62003 1.000 9.23269 160 LEU B C 1
ATOM 2916 O O . LEU B 1 160 ? 1.55762 32.43702 84.42807 1.000 10.16174 160 LEU B O 1
ATOM 2921 N N . ILE B 1 161 ? 2.41209 30.36597 84.19871 1.000 8.88264 161 ILE B N 1
ATOM 2922 C CA . ILE B 1 161 ? 1.22623 29.93100 83.46981 1.000 8.50102 161 ILE B CA 1
ATOM 2923 C C . ILE B 1 161 ? 0.02451 29.83928 84.39620 1.000 8.58524 161 ILE B C 1
ATOM 2924 O O . ILE B 1 161 ? -1.12134 30.04832 83.96733 1.000 9.61957 161 ILE B O 1
ATOM 2929 N N . HIS B 1 162 ? 0.24934 29.53095 85.67503 1.000 8.56418 162 HIS B N 1
ATOM 2930 C CA . HIS B 1 162 ? -0.87056 29.49066 86.60538 1.000 8.63788 162 HIS B CA 1
ATOM 2931 C C . HIS B 1 162 ? -1.38296 30.87793 86.95198 1.000 9.63800 162 HIS B C 1
ATOM 2932 O O . HIS B 1 162 ? -2.58106 31.03701 87.20496 1.000 10.25912 162 HIS B O 1
ATOM 2939 N N . GLU B 1 163 ? -0.51710 31.89714 86.93275 1.000 9.96962 163 GLU B N 1
ATOM 2940 C CA . GLU B 1 163 ? -1.00468 33.26270 87.10771 1.000 10.94605 163 GLU B CA 1
ATOM 2941 C C . GLU B 1 163 ? -1.92621 33.67836 85.96466 1.000 11.32504 163 GLU B C 1
ATOM 2942 O O . GLU B 1 163 ? -2.86835 34.44062 86.17868 1.000 13.03841 163 GLU B O 1
ATOM 2948 N N . VAL B 1 164 ? -1.67503 33.18664 84.74950 1.000 10.54600 164 VAL B N 1
ATOM 2949 C CA . VAL B 1 164 ? -2.58141 33.45255 83.63667 1.000 11.27767 164 VAL B CA 1
ATOM 2950 C C . VAL B 1 164 ? -3.88926 32.68681 83.81138 1.000 11.44874 164 VAL B C 1
ATOM 2951 O O . VAL B 1 164 ? -4.97698 33.22395 83.57129 1.000 12.01460 164 VAL B O 1
ATOM 2955 N N . LEU B 1 165 ? -3.81032 31.42316 84.22750 1.000 10.05384 165 LEU B N 1
ATOM 2956 C CA . LEU B 1 165 ? -5.01505 30.61452 84.37912 1.000 10.82235 165 LEU B CA 1
ATOM 2957 C C . LEU B 1 165 ? -5.89094 31.13227 85.50943 1.000 11.33557 165 LEU B C 1
ATOM 2958 O O . LEU B 1 165 ? -7.12568 31.14390 85.39555 1.000 12.39096 165 LEU B O 1
ATOM 2963 N N . ALA B 1 166 ? -5.26710 31.53502 86.61580 1.000 11.56718 166 ALA B N 1
ATOM 2964 C CA . ALA B 1 166 ? -5.97341 31.91612 87.83949 1.000 12.39886 166 ALA B CA 1
ATOM 2965 C C . ALA B 1 166 ? -5.29262 33.15250 88.40502 1.000 13.03051 166 ALA B C 1
ATOM 2966 O O . ALA B 1 166 ? -4.47597 33.06561 89.33355 1.000 12.10408 166 ALA B O 1
ATOM 2968 N N . PRO B 1 167 ? -5.58611 34.32606 87.84962 1.000 12.80153 167 PRO B N 1
ATOM 2969 C CA . PRO B 1 167 ? -4.91927 35.54970 88.31153 1.000 13.00945 167 PRO B CA 1
ATOM 2970 C C . PRO B 1 167 ? -5.08693 35.73044 89.81118 1.000 14.20433 167 PRO B C 1
ATOM 2971 O O . PRO B 1 167 ? -6.16369 35.51159 90.36884 1.000 15.29394 167 PRO B O 1
ATOM 2975 N N . GLY B 1 168 ? -3.98762 36.07914 90.46924 1.000 12.82785 168 GLY B N 1
ATOM 2976 C CA . GLY B 1 168 ? -3.99376 36.21873 91.90154 1.000 14.43857 168 GLY B CA 1
ATOM 2977 C C . GLY B 1 168 ? -3.67296 34.96074 92.68244 1.000 13.66480 168 GLY B C 1
ATOM 2978 O O . GLY B 1 168 ? -3.66238 35.00935 93.92542 1.000 14.04905 168 GLY B O 1
ATOM 2979 N N . CYS B 1 169 ? -3.38023 33.84260 92.01054 1.000 11.41979 169 CYS B N 1
ATOM 2980 C CA . CYS B 1 169 ? -3.18275 32.58825 92.72753 1.000 10.84077 169 CYS B CA 1
ATOM 2981 C C . CYS B 1 169 ? -1.95340 32.60593 93.62562 1.000 10.86446 169 CYS B C 1
ATOM 2982 O O . CYS B 1 169 ? -1.84181 31.74887 94.51228 1.000 12.70679 169 CYS B O 1
ATOM 2985 N N . LEU B 1 170 ? -1.01942 33.53168 93.41644 1.000 11.99091 170 LEU B N 1
ATOM 2986 C CA . LEU B 1 170 ? 0.14692 33.63205 94.28681 1.000 12.25936 170 LEU B CA 1
ATOM 2987 C C . LEU B 1 170 ? -0.01798 34.64755 95.40479 1.000 13.06736 170 LEU B C 1
ATOM 2988 O O . LEU B 1 170 ? 0.89495 34.79089 96.22590 1.000 13.38055 170 LEU B O 1
ATOM 2993 N N . ASP B 1 171 ? -1.15370 35.34747 95.46012 1.000 11.59876 171 ASP B N 1
ATOM 2994 C CA . ASP B 1 171 ? -1.36331 36.37429 96.47409 1.000 12.81469 171 ASP B CA 1
ATOM 2995 C C . ASP B 1 171 ? -1.29281 35.80348 97.88107 1.000 12.16198 171 ASP B C 1
ATOM 2996 O O . ASP B 1 171 ? -0.89224 36.50918 98.81597 1.000 15.53081 171 ASP B O 1
ATOM 3001 N N . ALA B 1 172 ? -1.71344 34.55613 98.05540 1.000 13.09631 172 ALA B N 1
ATOM 3002 C CA . ALA B 1 172 ? -1.68282 33.86635 99.33890 1.000 14.13854 172 ALA B CA 1
ATOM 3003 C C . ALA B 1 172 ? -0.28015 33.42135 99.73060 1.000 12.32779 172 ALA B C 1
ATOM 3004 O O . ALA B 1 172 ? -0.08974 32.98377 100.87306 1.000 13.90956 172 ALA B O 1
ATOM 3006 N N . PHE B 1 173 ? 0.69747 33.52516 98.82738 1.000 11.00921 173 PHE B N 1
ATOM 3007 C CA . PHE B 1 173 ? 1.98740 32.85348 98.96501 1.000 10.99606 173 PHE B CA 1
ATOM 3008 C C . PHE B 1 173 ? 3.08706 33.90296 98.83522 1.000 10.75392 173 PHE B C 1
ATOM 3009 O O . PHE B 1 173 ? 3.59468 34.16538 97.73230 1.000 11.45927 173 PHE B O 1
ATOM 3017 N N . PRO B 1 174 ? 3.48944 34.53316 99.94459 1.000 10.81972 174 PRO B N 1
ATOM 3018 C CA . PRO B 1 174 ? 4.44025 35.65313 99.82147 1.000 11.01711 174 PRO B CA 1
ATOM 3019 C C . PRO B 1 174 ? 5.79997 35.22799 99.28673 1.000 10.56969 174 PRO B C 1
ATOM 3020 O O . PRO B 1 174 ? 6.43803 35.98669 98.53741 1.000 10.56442 174 PRO B O 1
ATOM 3024 N N . LEU B 1 175 ? 6.27455 34.03514 99.64482 1.000 10.22754 175 LEU B N 1
ATOM 3025 C CA . LEU B 1 175 ? 7.58962 33.63616 99.16686 1.000 9.88276 175 LEU B CA 1
ATOM 3026 C C . LEU B 1 175 ? 7.56821 33.34740 97.67185 1.000 9.48008 175 LEU B C 1
ATOM 3027 O O . LEU B 1 175 ? 8.46488 33.78147 96.93979 1.000 9.38270 175 LEU B O 1
ATOM 3032 N N . LEU B 1 176 ? 6.55213 32.61782 97.19621 1.000 9.22479 176 LEU B N 1
ATOM 3033 C CA . LEU B 1 176 ? 6.44126 32.36693 95.76223 1.000 8.91423 176 LEU B CA 1
ATOM 3034 C C . LEU B 1 176 ? 6.26689 33.66833 94.99203 1.000 9.15899 176 LEU B C 1
ATOM 3035 O O . LEU B 1 176 ? 6.83477 33.83471 93.90508 1.000 9.84592 176 LEU B O 1
ATOM 3040 N N . SER B 1 177 ? 5.47841 34.60213 95.52859 1.000 9.61168 177 SER B N 1
ATOM 3041 C CA . SER B 1 177 ? 5.26627 35.87067 94.83862 1.000 10.03805 177 SER B CA 1
ATOM 3042 C C . SER B 1 177 ? 6.57406 36.62287 94.67664 1.000 10.93289 177 SER B C 1
ATOM 3043 O O . SER B 1 177 ? 6.89560 37.13301 93.59317 1.000 11.04343 177 SER B O 1
ATOM 3046 N N . ALA B 1 178 ? 7.32300 36.73375 95.75954 1.000 10.74866 178 ALA B N 1
ATOM 3047 C CA . ALA B 1 178 ? 8.57448 37.46759 95.68675 1.000 10.69865 178 ALA B CA 1
ATOM 3048 C C . ALA B 1 178 ? 9.57578 36.74350 94.79912 1.000 10.08805 178 ALA B C 1
ATOM 3049 O O . ALA B 1 178 ? 10.35942 37.38239 94.08468 1.000 11.12502 178 ALA B O 1
ATOM 3051 N N . TYR B 1 179 ? 9.55284 35.41008 94.83376 1.000 9.60378 179 TYR B N 1
ATOM 3052 C CA . TYR B 1 179 ? 10.43916 34.58236 94.02278 1.000 9.09846 179 TYR B CA 1
ATOM 3053 C C . TYR B 1 179 ? 10.19629 34.79562 92.53345 1.000 9.22742 179 TYR B C 1
ATOM 3054 O O . TYR B 1 179 ? 11.14820 34.97867 91.76009 1.000 10.32755 179 TYR B O 1
ATOM 3063 N N . VAL B 1 180 ? 8.92806 34.80467 92.11618 1.000 9.58273 180 VAL B N 1
ATOM 3064 C CA . VAL B 1 180 ? 8.60748 35.08664 90.71560 1.000 9.96435 180 VAL B CA 1
ATOM 3065 C C . VAL B 1 180 ? 9.14924 36.45265 90.31464 1.000 10.24860 180 VAL B C 1
ATOM 3066 O O . VAL B 1 180 ? 9.76655 36.61147 89.25361 1.000 11.06712 180 VAL B O 1
ATOM 3070 N N . GLY B 1 181 ? 8.93007 37.46733 91.15420 1.000 10.91710 181 GLY B N 1
ATOM 3071 C CA . GLY B 1 181 ? 9.40820 38.80064 90.80741 1.000 11.89616 181 GLY B CA 1
ATOM 3072 C C . GLY B 1 181 ? 10.92151 38.86283 90.72274 1.000 12.53045 181 GLY B C 1
ATOM 3073 O O . GLY B 1 181 ? 11.48185 39.49568 89.82407 1.000 14.17012 181 GLY B O 1
ATOM 3074 N N . ARG B 1 182 ? 11.60249 38.19016 91.64554 1.000 11.52243 182 ARG B N 1
ATOM 3075 C CA . ARG B 1 182 ? 13.05553 38.21518 91.68740 1.000 11.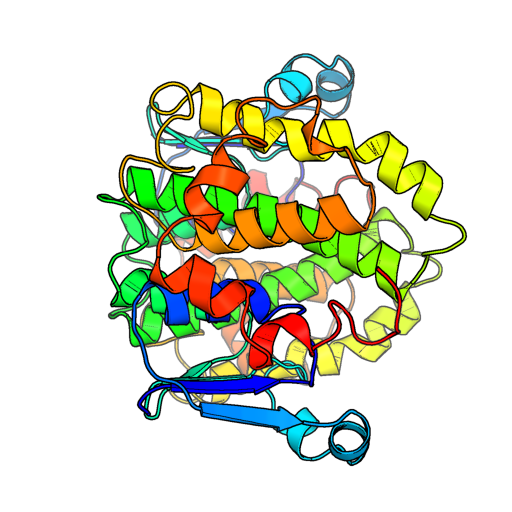23819 182 ARG B CA 1
ATOM 3076 C C . ARG B 1 182 ? 13.67183 37.49604 90.48590 1.000 10.88815 182 ARG B C 1
ATOM 3077 O O . ARG B 1 182 ? 14.54300 38.04709 89.79829 1.000 12.12777 182 ARG B O 1
ATOM 3085 N N . LEU B 1 183 ? 13.23934 36.26791 90.20756 1.000 9.57746 183 LEU B N 1
ATOM 3086 C CA . LEU B 1 183 ? 13.79287 35.56124 89.05575 1.000 9.39323 183 LEU B CA 1
ATOM 3087 C C . LEU B 1 183 ? 13.46802 36.28459 87.75962 1.000 10.53284 183 LEU B C 1
ATOM 3088 O O . LEU B 1 183 ? 14.30178 36.34791 86.84558 1.000 11.46716 183 LEU B O 1
ATOM 3093 N N . SER B 1 184 ? 12.25616 36.82999 87.65727 1.000 10.63549 184 SER B N 1
ATOM 3094 C CA . SER B 1 184 ? 11.85009 37.48869 86.42035 1.000 12.02513 184 SER B CA 1
ATOM 3095 C C . SER B 1 184 ? 12.63399 38.76082 86.15679 1.000 13.10157 184 SER B C 1
ATOM 3096 O O . SER B 1 184 ? 12.65087 39.24108 85.01533 1.000 14.59122 184 SER B O 1
ATOM 3099 N N . ALA B 1 185 ? 13.26237 39.32576 87.17959 1.000 11.33031 185 ALA B N 1
ATOM 3100 C CA . ALA B 1 185 ? 14.05907 40.53738 87.05020 1.000 13.05156 185 ALA B CA 1
ATOM 3101 C C . ALA B 1 185 ? 15.52508 40.26471 86.72988 1.000 12.05408 185 ALA B C 1
ATOM 3102 O O . ALA B 1 185 ? 16.26740 41.21866 86.47872 1.000 13.34634 185 ALA B O 1
ATOM 3104 N N . ARG B 1 186 ? 15.96539 39.00575 86.73133 1.000 11.14081 186 ARG B N 1
ATOM 3105 C CA . ARG B 1 186 ? 17.33333 38.70424 86.32028 1.000 11.29609 186 ARG B CA 1
ATOM 3106 C C . ARG B 1 186 ? 17.53034 39.24403 84.90534 1.000 10.96974 186 ARG B C 1
ATOM 3107 O O . ARG B 1 186 ? 16.70699 38.96170 84.02540 1.000 11.90932 186 ARG B O 1
ATOM 3115 N N . PRO B 1 187 ? 18.57225 40.03929 84.65055 1.000 12.18567 187 PRO B N 1
ATOM 3116 C CA . PRO B 1 187 ? 18.58700 40.83363 83.40010 1.000 12.91734 187 PRO B CA 1
ATOM 3117 C C . PRO B 1 187 ? 18.39880 40.05446 82.10322 1.000 12.29621 187 PRO B C 1
ATOM 3118 O O . PRO B 1 187 ? 17.58837 40.46126 81.25824 1.000 12.44886 187 PRO B O 1
ATOM 3122 N N . LYS B 1 188 ? 19.10497 38.94028 81.90921 1.000 11.64613 188 LYS B N 1
ATOM 3123 C CA . LYS B 1 188 ? 18.93921 38.21698 80.65223 1.000 11.69351 188 LYS B CA 1
ATOM 3124 C C . LYS B 1 188 ? 17.55385 37.59069 80.56037 1.000 11.67245 188 LYS B C 1
ATOM 3125 O O . LYS B 1 188 ? 16.95247 37.54756 79.47885 1.000 11.93038 188 LYS B O 1
ATOM 3131 N N . LEU B 1 189 ? 17.03056 37.09069 81.68282 1.000 11.56981 189 LEU B N 1
ATOM 3132 C CA . LEU B 1 189 ? 15.70399 36.48224 81.67136 1.000 10.67233 189 LEU B CA 1
ATOM 3133 C C . LEU B 1 189 ? 14.62219 37.53446 81.46518 1.000 10.72760 189 LEU B C 1
ATOM 3134 O O . LEU B 1 189 ? 13.66479 37.30922 80.70927 1.000 11.04869 189 LEU B O 1
ATOM 3139 N N . LYS B 1 190 ? 14.75928 38.68946 82.11826 1.000 11.14607 190 LYS B N 1
ATOM 3140 C CA . LYS B 1 190 ? 13.81845 39.78831 81.91644 1.000 11.24609 190 LYS B CA 1
ATOM 3141 C C . LYS B 1 190 ? 13.74223 40.17498 80.44994 1.000 12.11198 190 LYS B C 1
ATOM 3142 O O . LYS B 1 190 ? 12.64950 40.36785 79.90099 1.000 13.43845 190 LYS B O 1
ATOM 3148 N N . ALA B 1 191 ? 14.90032 40.30254 79.79905 1.000 11.84353 191 ALA B N 1
ATOM 3149 C CA . ALA B 1 191 ? 14.91235 40.66493 78.38460 1.000 12.51992 191 ALA B CA 1
ATOM 3150 C C . ALA B 1 191 ? 14.24620 39.58528 77.54536 1.000 12.55677 191 ALA B C 1
ATOM 3151 O O . ALA B 1 191 ? 13.48442 39.88872 76.62167 1.000 12.63046 191 ALA B O 1
ATOM 3153 N N . PHE B 1 192 ? 14.50723 38.31708 77.85665 1.000 10.95394 192 PHE B N 1
ATOM 3154 C CA . PHE B 1 192 ? 13.89154 37.23457 77.09997 1.000 10.67233 192 PHE B CA 1
ATOM 3155 C C . PHE B 1 192 ? 12.37693 37.23747 77.26920 1.000 10.99079 192 PHE B C 1
ATOM 3156 O O . PHE B 1 192 ? 11.63197 37.11842 76.28931 1.000 12.09882 192 PHE B O 1
ATOM 3164 N N . LEU B 1 193 ? 11.90018 37.38633 78.50572 1.000 11.30662 193 LEU B N 1
ATOM 3165 C CA . LEU B 1 193 ? 10.46127 37.36146 78.75047 1.000 12.02776 193 LEU B CA 1
ATOM 3166 C C . LEU B 1 193 ? 9.73875 38.53065 78.10044 1.000 14.33593 193 LEU B C 1
ATOM 3167 O O . LEU B 1 193 ? 8.53210 38.43720 77.85268 1.000 15.49923 193 LEU B O 1
ATOM 3172 N N . ALA B 1 194 ? 10.43780 39.62725 77.83534 1.000 13.13315 194 ALA B N 1
ATOM 3173 C CA . ALA B 1 194 ? 9.85130 40.77145 77.15492 1.000 13.21211 194 ALA B CA 1
ATOM 3174 C C . ALA B 1 194 ? 9.96308 40.68580 75.63843 1.000 13.87535 194 ALA B C 1
ATOM 3175 O O . ALA B 1 194 ? 9.39489 41.53169 74.93823 1.000 15.19130 194 ALA B O 1
ATOM 3177 N N . SER B 1 195 ? 10.66641 39.71130 75.12320 1.000 12.67520 195 SER B N 1
ATOM 3178 C CA . SER B 1 195 ? 10.99940 39.66050 73.70863 1.000 13.11999 195 SER B CA 1
ATOM 3179 C C . SER B 1 195 ? 9.87534 39.00726 72.90346 1.000 12.61204 195 SER B C 1
ATOM 3180 O O . SER B 1 195 ? 9.11365 38.18762 73.43264 1.000 11.98038 195 SER B O 1
ATOM 3183 N N . PRO B 1 196 ? 9.77363 39.35380 71.61467 1.000 12.87260 196 PRO B N 1
ATOM 3184 C CA . PRO B 1 196 ? 8.70718 38.78136 70.78313 1.000 12.72784 196 PRO B CA 1
ATOM 3185 C C . PRO B 1 196 ?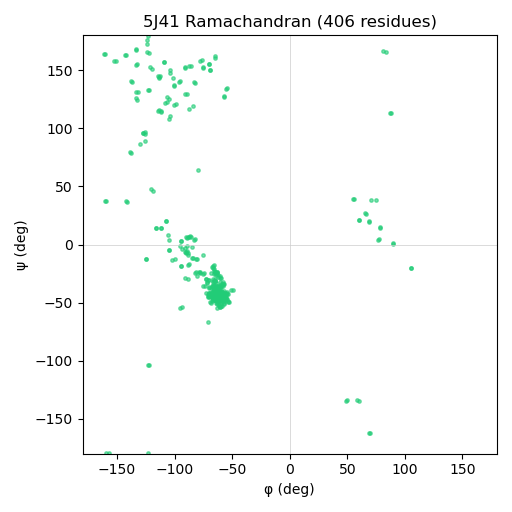 8.72298 37.27256 70.70549 1.000 12.24357 196 PRO B C 1
ATOM 3186 O O . PRO B 1 196 ? 7.64316 36.67038 70.59879 1.000 12.12251 196 PRO B O 1
ATOM 3190 N N . GLU B 1 197 ? 9.90016 36.63545 70.72604 1.000 12.04355 197 GLU B N 1
ATOM 3191 C CA . GLU B 1 197 ? 9.94155 35.18550 70.56116 1.000 13.15158 197 GLU B CA 1
ATOM 3192 C C . GLU B 1 197 ? 9.27760 34.46064 71.71919 1.000 11.99091 197 GLU B C 1
ATOM 3193 O O . GLU B 1 197 ? 8.87424 33.30240 71.56455 1.000 12.14093 197 GLU B O 1
ATOM 3199 N N . TYR B 1 198 ? 9.14323 35.12345 72.86798 1.000 11.15660 198 TYR B N 1
ATOM 3200 C CA . TYR B 1 198 ? 8.36221 34.63005 73.99484 1.000 11.96986 198 TYR B CA 1
ATOM 3201 C C . TYR B 1 198 ? 6.94494 35.19830 73.97087 1.000 10.69602 198 TYR B C 1
ATOM 3202 O O . TYR B 1 198 ? 5.96388 34.44551 73.96162 1.000 11.48559 198 TYR B O 1
ATOM 3211 N N . VAL B 1 199 ? 6.82883 36.52544 73.92212 1.000 11.44611 199 VAL B N 1
ATOM 3212 C CA . VAL B 1 199 ? 5.53320 37.17351 74.08826 1.000 12.52782 199 VAL B CA 1
ATOM 3213 C C . VAL B 1 199 ? 4.55004 36.75948 72.99970 1.000 13.18053 199 VAL B C 1
ATOM 3214 O O . VAL B 1 199 ? 3.35017 36.60494 73.26433 1.000 13.91219 199 VAL B O 1
ATOM 3218 N N . ASN B 1 200 ? 5.01856 36.60967 71.76217 1.000 11.94617 200 ASN B N 1
ATOM 3219 C CA . ASN B 1 200 ? 4.13225 36.37902 70.62659 1.000 12.34622 200 ASN B CA 1
ATOM 3220 C C . ASN B 1 200 ? 3.87011 34.90642 70.34837 1.000 13.64900 200 ASN B C 1
ATOM 3221 O O . ASN B 1 200 ? 3.20683 34.59400 69.35314 1.000 13.44635 200 ASN B O 1
ATOM 3226 N N . LEU B 1 201 ? 4.33654 34.00410 71.21808 1.000 11.42242 201 LEU B N 1
ATOM 3227 C CA . LEU B 1 201 ? 3.91963 32.60944 71.14380 1.000 12.00407 201 LEU B CA 1
ATOM 3228 C C . LEU B 1 201 ? 2.77885 32.36912 72.12347 1.000 12.47255 201 LEU B C 1
ATOM 3229 O O . LEU B 1 201 ? 2.81232 32.88237 73.25336 1.000 13.24633 201 LEU B O 1
ATOM 3234 N N . PRO B 1 202 ? 1.76383 31.59436 71.75292 1.000 11.75667 202 PRO B N 1
ATOM 3235 C CA . PRO B 1 202 ? 0.75069 31.20296 72.73887 1.000 11.38294 202 PRO B CA 1
ATOM 3236 C C . PRO B 1 202 ? 1.34119 30.22606 73.74274 1.000 11.03553 202 PRO B C 1
ATOM 3237 O O . PRO B 1 202 ? 2.30282 29.51555 73.45448 1.000 10.23281 202 PRO B O 1
ATOM 3241 N N . ILE B 1 203 ? 0.74442 30.19548 74.93509 1.000 10.60127 203 ILE B N 1
ATOM 3242 C CA . ILE B 1 203 ? 1.20506 29.26291 75.96070 1.000 10.51179 203 ILE B CA 1
ATOM 3243 C C . ILE B 1 203 ? 0.99886 27.82449 75.50134 1.000 9.26164 203 ILE B C 1
ATOM 3244 O O . ILE B 1 203 ? 1.90087 26.98705 75.60454 1.000 10.66970 203 ILE B O 1
ATOM 3249 N N . ASN B 1 204 ? -0.18685 27.52643 74.97507 1.000 10.08279 204 ASN B N 1
ATOM 3250 C CA . ASN B 1 204 ? -0.59650 26.18269 74.60016 1.000 10.56179 204 ASN B CA 1
ATOM 3251 C C . ASN B 1 204 ? -1.01329 26.16340 73.13687 1.000 12.22515 204 ASN B C 1
ATOM 3252 O O . ASN B 1 204 ? -1.08614 27.20025 72.48179 1.000 13.58321 204 ASN B O 1
ATOM 3257 N N . GLY B 1 205 ? -1.26730 24.96413 72.61574 1.000 12.89891 205 GLY B N 1
ATOM 3258 C CA . GLY B 1 205 ? -1.54908 24.82448 71.20014 1.000 14.56227 205 GLY B CA 1
ATOM 3259 C C . GLY B 1 205 ? -2.99874 24.91200 70.78214 1.000 15.95454 205 GLY B C 1
ATOM 3260 O O . GLY B 1 205 ? -3.28400 24.87212 69.58293 1.000 19.52076 205 GLY B O 1
ATOM 3261 N N . ASN B 1 206 ? -3.92464 25.04604 71.72825 1.000 14.19118 206 ASN B N 1
ATOM 3262 C CA . ASN B 1 206 ? -5.35243 25.05545 71.42561 1.000 14.68597 206 ASN B CA 1
ATOM 3263 C C . ASN B 1 206 ? -6.01293 26.38242 71.76361 1.000 16.12299 206 ASN B C 1
ATOM 3264 O O . ASN B 1 206 ? -7.24224 26.44664 71.84232 1.000 18.64697 206 ASN B O 1
ATOM 3269 N N . GLY B 1 207 ? -5.22639 27.43198 71.99351 1.000 16.42829 207 GLY B N 1
ATOM 3270 C CA . GLY B 1 207 ? -5.76832 28.73970 72.27391 1.000 22.66061 207 GLY B CA 1
ATOM 3271 C C . GLY B 1 207 ? -6.30654 28.93856 73.67429 1.000 21.85525 207 GLY B C 1
ATOM 3272 O O . GLY B 1 207 ? -6.87153 30.00274 73.95033 1.000 20.88145 207 GLY B O 1
ATOM 3273 N N . LYS B 1 208 ? -6.17253 27.95774 74.55979 1.000 14.68334 208 LYS B N 1
ATOM 3274 C CA . LYS B 1 208 ? -6.68484 28.08309 75.91369 1.000 13.25685 208 LYS B CA 1
ATOM 3275 C C . LYS B 1 208 ? -5.54094 28.34117 76.88433 1.000 12.18041 208 LYS B C 1
ATOM 3276 O O . LYS B 1 208 ? -4.40949 27.89701 76.67464 1.000 12.23041 208 LYS B O 1
ATOM 3282 N N . GLN B 1 209 ? -5.84301 29.09644 77.93880 1.000 12.93839 209 GLN B N 1
ATOM 3283 C CA . GLN B 1 209 ? -4.84545 29.44655 78.94674 1.000 12.94629 209 GLN B CA 1
ATOM 3284 C C . GLN B 1 209 ? -5.54080 29.89518 80.22151 1.000 12.29621 209 GLN B C 1
ATOM 3285 O O . GLN B 1 209 ? -4.87886 30.10019 81.24111 1.000 12.90681 209 GLN B O 1
#

Secondary structure (DSSP, 8-state):
--EEEEE-SSSGGGHHHHHHHHHTT--EEEEE--HHHHHH-HHHHHSTTS-S-EEEETTEEEESHHHHHHHHHHHHT-S-SSHHHHHHHHHHHHHHHHHHHHHHHHHHH-HHHHHHHHHHHHHHHHHHHHHHHHTSGGGTS-SSTTS--HHHHHHHHHHHHHHHHSTTGGGG-HHHHHHHHHHHTSHHHHHHHHSHHHHTS-SSSSS--/-EEEEE-SSSGGGHHHHHHHHHTT--EEEEE--HHHHHH-HHHHHSTTS-S-EEEETTEEEE-HHHHHHHHHHHHT-S-SSHHHHHHHHHHHHHHHHHHHHHHHHHHH-HHHHHHHHHHHHHHHHHHHHHHHHTSGGGTS-SSTTS--HHHHHHHHHHHHHHHHSTTTTTT-HHHHHHHHHHHTSHHHHHHHHSHHHHTS-SSTTS--

Nearest PDB structures (foldseek):
  6llx-assembly2_B  TM=1.004E+00  e=8.006E-38  Homo sapiens
  5l6x-assembly1_A  TM=1.004E+00  e=2.411E-37  Homo sapiens
  1px6-assembly1_B  TM=1.001E+00  e=6.874E-37  Homo sapiens
  3ie3-assembly1_B  TM=1.004E+00  e=1.261E-36  Homo sapiens
  1md3-assembly1_B  TM=1.004E+00  e=1.407E-36  Homo sapiens

Foldseek 3Di:
DQKEWEEALACALVVLVVLVCLLLVHDYHYHHAYVVNVVVPPVLVVDPPSDDTWMGRDPDIDHDSVVSLVVCQVVVVQQDDDPVLNVVLVVLQVLLVVVSVVVVCCFPPNVPPCLVVCLVCVLVSCVVQLVQLCVEPNLPAASTHRDHHSSRSSVLVSVVVVCVSPPCSCVVRVSVVVSNVVSCVSPSSVPVCPDCSNPVGHNDDPPGD/DKEWEEALACALCVLVVLVCLLLVHDYHYHHAYPVNVVVPPVLVVDPPSDDTWMDDDPDIDHDSVVSQVVCQVVVVQQDDDPVLNVVLVVLQVLLVVVSVVVVCCFPPNVPPCLVVCLVCVLVSCVVQLVQLCVEPNLPAASTHRDHHSSRSSVLVSVVVVCVSPPCSCVVRVSVVVSNVVSCVSPSSVVVCPDCSNPVGHNDDPPGD